Protein AF-0000000065787732 (afdb_homodimer)

pLDDT: mean 96.31, std 6.04, range [54.53, 98.94]

Nearest PDB structures (foldseek):
  4h3d-assembly2_C  TM=9.854E-01  e=8.940E-38  Clostridioides difficile 630
  4h3d-assembly2_D  TM=9.808E-01  e=1.668E-37  Clostridioides difficile 630
  4gfs-assembly1_B  TM=9.756E-01  e=6.581E-37  Salmonella enterica subsp. enterica serovar Typhimurium str. LT2
  4gug-assembly1_A  TM=9.784E-01  e=2.035E-35  Salmonella enterica subsp. enterica serovar Typhimurium str. LT2
  2yr1-assembly1_B  TM=9.569E-01  e=1.858E-29  Geobacillus kaustophilus HTA426

Structure (mmCIF, N/CA/C/O backbone):
data_AF-0000000065787732-model_v1
#
loop_
_entity.id
_entity.type
_entity.pdbx_description
1 polymer '3-dehydroquinate dehydratase'
#
loop_
_atom_site.group_PDB
_atom_site.id
_atom_site.type_symbol
_atom_site.label_atom_id
_atom_site.label_alt_id
_atom_site.label_comp_id
_atom_site.label_asym_id
_atom_site.label_entity_id
_atom_site.label_seq_id
_atom_site.pdbx_PDB_ins_code
_atom_site.Cartn_x
_atom_site.Cartn_y
_atom_site.Cartn_z
_atom_site.occupancy
_atom_site.B_iso_or_equiv
_atom_site.auth_seq_id
_atom_site.auth_comp_id
_atom_site.auth_asym_id
_atom_site.auth_atom_id
_atom_site.pdbx_PDB_model_num
ATOM 1 N N . MET A 1 1 ? -12.664 4.469 18.578 1 78 1 MET A N 1
ATOM 2 C CA . MET A 1 1 ? -11.992 5.695 18.141 1 78 1 MET A CA 1
ATOM 3 C C . MET A 1 1 ? -13.016 6.785 17.844 1 78 1 MET A C 1
ATOM 5 O O . MET A 1 1 ? -13.992 6.547 17.125 1 78 1 MET A O 1
ATOM 9 N N . ASN A 1 2 ? -12.859 7.977 18.484 1 90.38 2 ASN A N 1
ATOM 10 C CA . ASN A 1 2 ? -13.734 9.109 18.188 1 90.38 2 ASN A CA 1
ATOM 11 C C . ASN A 1 2 ? -13.422 9.734 16.844 1 90.38 2 ASN A C 1
ATOM 13 O O . ASN A 1 2 ? -12.258 9.766 16.422 1 90.38 2 ASN A O 1
ATOM 17 N N . LYS A 1 3 ? -14.484 10.148 16.203 1 96.88 3 LYS A N 1
ATOM 18 C CA . LYS A 1 3 ? -14.312 10.867 14.945 1 96.88 3 LYS A CA 1
ATOM 19 C C . LYS A 1 3 ? -14.047 12.352 15.18 1 96.88 3 LYS A C 1
ATOM 21 O O . LYS A 1 3 ? -14.422 12.891 16.219 1 96.88 3 LYS A O 1
ATOM 26 N N . VAL A 1 4 ? -13.305 12.938 14.328 1 98.56 4 VAL A N 1
ATOM 27 C CA . VAL A 1 4 ? -13.102 14.383 14.305 1 98.56 4 VAL A CA 1
ATOM 28 C C . VAL A 1 4 ? -13.742 14.977 13.055 1 98.56 4 VAL A C 1
ATOM 30 O O . VAL A 1 4 ? -13.422 14.57 11.93 1 98.56 4 VAL A O 1
ATOM 33 N N . VAL A 1 5 ? -14.672 15.875 13.242 1 98.38 5 VAL A N 1
ATOM 34 C CA . VAL A 1 5 ? -15.414 16.453 12.133 1 98.38 5 VAL A CA 1
ATOM 35 C C . VAL A 1 5 ? -14.992 17.922 11.938 1 98.38 5 VAL A C 1
ATOM 37 O O . VAL A 1 5 ? -14.992 18.703 12.883 1 98.38 5 VAL A O 1
ATOM 40 N N . VAL A 1 6 ? -14.539 18.234 10.805 1 98.44 6 VAL A N 1
ATOM 41 C CA . VAL A 1 6 ? -14.211 19.594 10.391 1 98.44 6 VAL A CA 1
ATOM 42 C C . VAL A 1 6 ? -14.992 19.953 9.125 1 98.44 6 VAL A C 1
ATOM 44 O O . VAL A 1 6 ? -14.688 19.438 8.047 1 98.44 6 VAL A O 1
ATOM 47 N N . LYS A 1 7 ? -15.969 20.797 9.297 1 97.25 7 LYS A N 1
ATOM 48 C CA . LYS A 1 7 ? -16.891 21.109 8.211 1 97.25 7 LYS A CA 1
ATOM 49 C C . LYS A 1 7 ? -17.516 19.828 7.648 1 97.25 7 LYS A C 1
ATOM 51 O O . LYS A 1 7 ? -18.172 19.078 8.375 1 97.25 7 LYS A O 1
ATOM 56 N N . ASN A 1 8 ? -17.297 19.531 6.391 1 97.19 8 ASN A N 1
ATOM 57 C CA . ASN A 1 8 ? -17.938 18.375 5.762 1 97.19 8 ASN A CA 1
ATOM 58 C C . ASN A 1 8 ? -17 17.172 5.719 1 97.19 8 ASN A C 1
ATOM 60 O O . ASN A 1 8 ? -17.25 16.203 5.016 1 97.19 8 ASN A O 1
ATOM 64 N N . VAL A 1 9 ? -15.93 17.25 6.426 1 98.44 9 VAL A N 1
ATOM 65 C CA . VAL A 1 9 ? -14.93 16.188 6.398 1 98.44 9 VAL A CA 1
ATOM 66 C C . VAL A 1 9 ? -14.898 15.477 7.75 1 98.44 9 VAL A C 1
ATOM 68 O O . VAL A 1 9 ? -14.82 16.125 8.797 1 98.44 9 VAL A O 1
ATOM 71 N N . THR A 1 10 ? -15.008 14.188 7.719 1 98.56 10 THR A N 1
ATOM 72 C CA . THR A 1 10 ? -14.945 13.375 8.93 1 98.56 10 THR A CA 1
ATOM 73 C C . THR A 1 10 ? -13.688 12.508 8.938 1 98.56 10 THR A C 1
ATOM 75 O O . THR A 1 10 ? -13.508 11.664 8.055 1 98.56 10 THR A O 1
ATOM 78 N N . PHE A 1 11 ? -12.797 12.758 9.891 1 98.5 11 PHE A N 1
ATOM 79 C CA . PHE A 1 11 ? -11.594 11.961 10.078 1 98.5 11 PHE A CA 1
ATOM 80 C C . PHE A 1 11 ? -11.883 10.758 10.969 1 98.5 11 PHE A C 1
ATOM 82 O O . PHE A 1 11 ? -12.609 10.867 11.961 1 98.5 11 PHE A O 1
ATOM 89 N N . GLY A 1 12 ? -11.266 9.641 10.641 1 96.44 12 GLY A N 1
ATOM 90 C CA . GLY A 1 12 ? -11.398 8.469 11.477 1 96.44 12 GLY A CA 1
ATOM 91 C C . GLY A 1 12 ? -12.414 7.469 10.953 1 96.44 12 GLY A C 1
ATOM 92 O O . GLY A 1 12 ? -12.812 6.547 11.664 1 96.44 12 GLY A O 1
ATOM 93 N N . GLU A 1 13 ? -12.906 7.734 9.75 1 94.25 13 GLU A N 1
ATOM 94 C CA . GLU A 1 13 ? -13.836 6.805 9.109 1 94.25 13 GLU A CA 1
ATOM 95 C C . GLU A 1 13 ? -13.547 6.672 7.621 1 94.25 13 GLU A C 1
ATOM 97 O O . GLU A 1 13 ? -13.234 7.66 6.953 1 94.25 13 GLU A O 1
ATOM 102 N N . GLY A 1 14 ? -13.617 5.359 7.129 1 94.5 14 GLY A N 1
ATOM 103 C CA . GLY A 1 14 ? -13.469 5.129 5.703 1 94.5 14 GLY A CA 1
ATOM 104 C C . GLY A 1 14 ? -12.055 5.379 5.207 1 94.5 14 GLY A C 1
ATOM 105 O O . GLY A 1 14 ? -11.086 5.191 5.945 1 94.5 14 GLY A O 1
ATOM 106 N N . ALA A 1 15 ? -11.938 5.762 3.961 1 97 15 ALA A N 1
ATOM 107 C CA . ALA A 1 15 ? -10.648 6.016 3.328 1 97 15 ALA A CA 1
ATOM 108 C C . ALA A 1 15 ? -9.969 7.238 3.938 1 97 15 ALA A C 1
ATOM 110 O O . ALA A 1 15 ? -10.641 8.188 4.355 1 97 15 ALA A O 1
ATOM 111 N N . PRO A 1 16 ? -8.672 7.25 4.008 1 98.12 16 PRO A N 1
ATOM 112 C CA . PRO A 1 16 ? -7.969 8.453 4.465 1 98.12 16 PRO A CA 1
ATOM 113 C C . PRO A 1 16 ? -8.344 9.695 3.656 1 98.12 16 PRO A C 1
ATOM 115 O O . PRO A 1 16 ? -8.555 9.609 2.445 1 98.12 16 PRO A O 1
ATOM 118 N N . LYS A 1 17 ? -8.43 10.789 4.309 1 98.75 17 LYS A N 1
ATOM 119 C CA . LYS A 1 17 ? -8.672 12.055 3.631 1 98.75 17 LYS A CA 1
ATOM 120 C C . LYS A 1 17 ? -7.414 12.562 2.934 1 98.75 17 LYS A C 1
ATOM 122 O O . LYS A 1 17 ? -6.301 12.195 3.316 1 98.75 17 LYS A O 1
ATOM 127 N N . ILE A 1 18 ? -7.555 13.32 1.909 1 98.38 18 ILE A N 1
ATOM 128 C CA . ILE A 1 18 ? -6.41 13.82 1.146 1 98.38 18 ILE A CA 1
ATOM 129 C C . ILE A 1 18 ? -6.211 15.305 1.423 1 98.38 18 ILE A C 1
ATOM 131 O O . ILE A 1 18 ? -7.121 16.109 1.209 1 98.38 18 ILE A O 1
ATOM 135 N N . CYS A 1 19 ? -5.098 15.648 1.909 1 98.31 19 CYS A N 1
ATOM 136 C CA . CYS A 1 19 ? -4.664 17.031 2.121 1 98.31 19 CYS A CA 1
ATOM 137 C C . CYS A 1 19 ? -3.699 17.469 1.028 1 98.31 19 CYS A C 1
ATOM 139 O O . CYS A 1 19 ? -2.801 16.719 0.646 1 98.31 19 CYS A O 1
ATOM 141 N N . VAL A 1 20 ? -3.848 18.641 0.492 1 97.44 20 VAL A N 1
ATOM 142 C CA . VAL A 1 20 ? -2.971 19.188 -0.542 1 97.44 20 VAL A CA 1
ATOM 143 C C . VAL A 1 20 ? -2.369 20.5 -0.071 1 97.44 20 VAL A C 1
ATOM 145 O O . VAL A 1 20 ? -3.096 21.438 0.289 1 97.44 20 VAL A O 1
ATOM 148 N N . PRO A 1 21 ? -1.115 20.656 -0.1 1 97 21 PRO A N 1
ATOM 149 C CA . PRO A 1 21 ? -0.47 21.891 0.363 1 97 21 PRO A CA 1
ATOM 150 C C . PRO A 1 21 ? -0.484 23 -0.691 1 97 21 PRO A C 1
ATOM 152 O O . PRO A 1 21 ? -0.381 22.719 -1.888 1 97 21 PRO A O 1
ATOM 155 N N . MET A 1 22 ? -0.676 24.188 -0.288 1 96.88 22 MET A N 1
ATOM 156 C CA . MET A 1 22 ? -0.396 25.406 -1.029 1 96.88 22 MET A CA 1
ATOM 157 C C . MET A 1 22 ? 0.899 26.062 -0.546 1 96.88 22 MET A C 1
ATOM 159 O O . MET A 1 22 ? 1.085 26.266 0.655 1 96.88 22 MET A O 1
ATOM 163 N N . VAL A 1 23 ? 1.713 26.438 -1.499 1 96.69 23 VAL A N 1
ATOM 164 C CA . VAL A 1 23 ? 3.023 26.938 -1.103 1 96.69 23 VAL A CA 1
ATOM 165 C C . VAL A 1 23 ? 3.324 28.234 -1.842 1 96.69 23 VAL A C 1
ATOM 167 O O . VAL A 1 23 ? 4.48 28.656 -1.935 1 96.69 23 VAL A O 1
ATOM 170 N N . GLY A 1 24 ? 2.307 28.875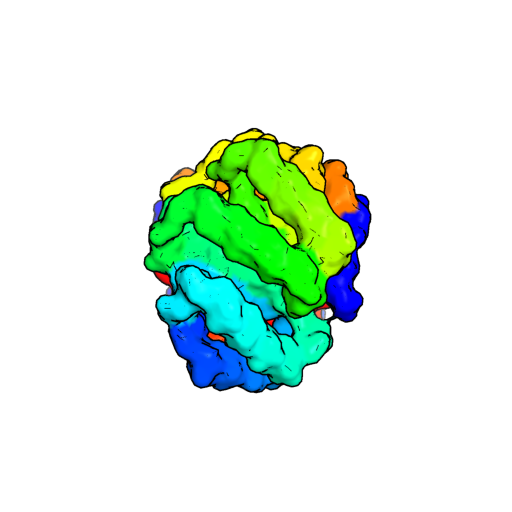 -2.357 1 96.88 24 GLY A N 1
ATOM 171 C CA . GLY A 1 24 ? 2.516 30.141 -3.045 1 96.88 24 GLY A CA 1
ATOM 172 C C . GLY A 1 24 ? 3.229 31.172 -2.191 1 96.88 24 GLY A C 1
ATOM 173 O O . GLY A 1 24 ? 2.936 31.312 -1.002 1 96.88 24 GLY A O 1
ATOM 174 N N . LYS A 1 25 ? 4.086 31.969 -2.795 1 98 25 LYS A N 1
ATOM 175 C CA . LYS A 1 25 ? 4.914 32.906 -2.047 1 98 25 LYS A CA 1
ATOM 176 C C . LYS A 1 25 ? 4.258 34.281 -1.983 1 98 25 LYS A C 1
ATOM 178 O O . LYS A 1 25 ? 4.645 35.125 -1.168 1 98 25 LYS A O 1
ATOM 183 N N . THR A 1 26 ? 3.312 34.531 -2.885 1 98.5 26 THR A N 1
ATOM 184 C CA . THR A 1 26 ? 2.59 35.781 -2.941 1 98.5 26 THR A CA 1
ATOM 185 C C . THR A 1 26 ? 1.084 35.562 -2.863 1 98.5 26 THR A C 1
ATOM 187 O O . THR A 1 26 ? 0.613 34.438 -3.055 1 98.5 26 THR A O 1
ATOM 190 N N . VAL A 1 27 ? 0.367 36.656 -2.582 1 98.5 27 VAL A N 1
ATOM 191 C CA . VAL A 1 27 ? -1.087 36.562 -2.531 1 98.5 27 VAL A CA 1
ATOM 192 C C . VAL A 1 27 ? -1.621 36.094 -3.885 1 98.5 27 VAL A C 1
ATOM 194 O O . VAL A 1 27 ? -2.521 35.25 -3.953 1 98.5 27 VAL A O 1
ATOM 197 N N . ALA A 1 28 ? -1.071 36.625 -4.934 1 98.44 28 ALA A N 1
ATOM 198 C CA . ALA A 1 28 ? -1.492 36.25 -6.281 1 98.44 28 ALA A CA 1
ATOM 199 C C . ALA A 1 28 ? -1.272 34.75 -6.535 1 98.44 28 ALA A C 1
ATOM 201 O O . ALA A 1 28 ? -2.146 34.062 -7.078 1 98.44 28 ALA A O 1
ATOM 202 N N . ALA A 1 29 ? -0.119 34.281 -6.176 1 98 29 ALA A N 1
ATOM 203 C CA . ALA A 1 29 ? 0.201 32.875 -6.355 1 98 29 ALA A CA 1
ATOM 204 C C . ALA A 1 29 ? -0.724 31.984 -5.52 1 98 29 ALA A C 1
ATOM 206 O O . ALA A 1 29 ? -1.172 30.922 -5.984 1 98 29 ALA A O 1
ATOM 207 N N . LEU A 1 30 ? -0.983 32.406 -4.332 1 98.38 30 LEU A N 1
ATOM 208 C CA . LEU A 1 30 ? -1.877 31.656 -3.445 1 98.38 30 LEU A CA 1
ATOM 209 C C . LEU A 1 30 ? -3.287 31.609 -4.02 1 98.38 30 LEU A C 1
ATOM 211 O O . LEU A 1 30 ? -3.939 30.562 -3.98 1 98.38 30 LEU A O 1
ATOM 215 N N . LYS A 1 31 ? -3.732 32.75 -4.512 1 98.5 31 LYS A N 1
ATOM 216 C CA . LYS A 1 31 ? -5.059 32.781 -5.117 1 98.5 31 LYS A CA 1
ATOM 217 C C . LYS A 1 31 ? -5.145 31.859 -6.316 1 98.5 31 LYS A C 1
ATOM 219 O O . LYS A 1 31 ? -6.141 31.141 -6.484 1 98.5 31 LYS A O 1
ATOM 224 N N . GLU A 1 32 ? -4.16 31.859 -7.109 1 97.62 32 GLU A N 1
ATOM 225 C CA . GLU A 1 32 ? -4.117 30.969 -8.266 1 97.62 32 GLU A CA 1
ATOM 226 C C . GLU A 1 32 ? -4.176 29.5 -7.836 1 97.62 32 GLU A C 1
ATOM 228 O O . GLU A 1 32 ? -4.922 28.703 -8.414 1 97.62 32 GLU A O 1
ATOM 233 N N . GLU A 1 33 ? -3.389 29.125 -6.848 1 97.12 33 GLU A N 1
ATOM 234 C CA . GLU A 1 33 ? -3.398 27.766 -6.332 1 97.12 33 GLU A CA 1
ATOM 235 C C . GLU A 1 33 ? -4.773 27.391 -5.785 1 97.12 33 GLU A C 1
ATOM 237 O O . GLU A 1 33 ? -5.289 26.312 -6.07 1 97.12 33 GLU A O 1
ATOM 242 N N . ALA A 1 34 ? -5.32 28.312 -5.008 1 98 34 ALA A N 1
ATOM 243 C CA . ALA A 1 34 ? -6.625 28.062 -4.41 1 98 34 ALA A CA 1
ATOM 244 C C . ALA A 1 34 ? -7.684 27.828 -5.484 1 98 34 ALA A C 1
ATOM 246 O O . ALA A 1 34 ? -8.516 26.922 -5.363 1 98 34 ALA A O 1
ATOM 247 N N . GLU A 1 35 ? -7.668 28.625 -6.488 1 97.94 35 GLU A N 1
ATOM 248 C CA . GLU A 1 35 ? -8.609 28.469 -7.59 1 97.94 35 GLU A CA 1
ATOM 249 C C . GLU A 1 35 ? -8.453 27.109 -8.273 1 97.94 35 GLU A C 1
ATOM 251 O O . GLU A 1 35 ? -9.445 26.438 -8.57 1 97.94 35 GLU A O 1
ATOM 256 N N . MET A 1 36 ? -7.246 26.766 -8.508 1 96.31 36 MET A N 1
ATOM 257 C CA . MET A 1 36 ? -6.969 25.469 -9.125 1 96.31 36 MET A CA 1
ATOM 258 C C . MET A 1 36 ? -7.465 24.328 -8.242 1 96.31 36 MET A C 1
ATOM 260 O O . MET A 1 36 ? -8.016 23.344 -8.742 1 96.31 36 MET A O 1
ATOM 264 N N . LEU A 1 37 ? -7.316 24.391 -6.953 1 96.81 37 LEU A N 1
ATOM 265 C CA . LEU A 1 37 ? -7.652 23.328 -6.008 1 96.81 37 LEU A CA 1
ATOM 266 C C . LEU A 1 37 ? -9.164 23.109 -5.945 1 96.81 37 LEU A C 1
ATOM 268 O O . LEU A 1 37 ? -9.633 22.047 -5.531 1 96.81 37 LEU A O 1
ATOM 272 N N . GLN A 1 38 ? -9.93 24.109 -6.348 1 95.88 38 GLN A N 1
ATOM 273 C CA . GLN A 1 38 ? -11.383 23.969 -6.395 1 95.88 38 GLN A CA 1
ATOM 274 C C . GLN A 1 38 ? -11.805 22.875 -7.379 1 95.88 38 GLN A C 1
ATOM 276 O O . GLN A 1 38 ? -12.898 22.312 -7.27 1 95.88 38 GLN A O 1
ATOM 281 N N . THR A 1 39 ? -10.938 22.641 -8.312 1 94.31 39 THR A N 1
ATOM 282 C CA . THR A 1 39 ? -11.281 21.703 -9.383 1 94.31 39 THR A CA 1
ATOM 283 C C . THR A 1 39 ? -10.727 20.312 -9.086 1 94.31 39 THR A C 1
ATOM 285 O O . THR A 1 39 ? -10.852 19.406 -9.914 1 94.31 39 THR A O 1
ATOM 288 N N . ILE A 1 40 ? -10.109 20.141 -8.023 1 94.62 40 ILE A N 1
ATOM 289 C CA . ILE A 1 40 ? -9.453 18.891 -7.652 1 94.62 40 ILE A CA 1
ATOM 290 C C . ILE A 1 40 ? -10.242 18.203 -6.543 1 94.62 40 ILE A C 1
ATOM 292 O O . ILE A 1 40 ? -10.75 18.859 -5.629 1 94.62 40 ILE A O 1
ATOM 296 N N . ASP A 1 41 ? -10.367 16.875 -6.562 1 96.31 41 ASP A N 1
ATOM 297 C CA . ASP A 1 41 ? -11.047 16.109 -5.527 1 96.31 41 ASP A CA 1
ATOM 298 C C . ASP A 1 41 ? -10.148 15.906 -4.309 1 96.31 41 ASP A C 1
ATOM 300 O O . ASP A 1 41 ? -9.516 14.859 -4.172 1 96.31 41 ASP A O 1
ATOM 304 N N . LEU A 1 42 ? -10.055 16.875 -3.461 1 97.38 42 LEU A N 1
ATOM 305 C CA . LEU A 1 42 ? -9.312 16.859 -2.205 1 97.38 42 LEU A CA 1
ATOM 306 C C . LEU A 1 42 ? -10.242 17.094 -1.021 1 97.38 42 LEU A C 1
ATOM 308 O O . LEU A 1 42 ? -11.406 17.453 -1.201 1 97.38 42 LEU A O 1
ATOM 312 N N . ASP A 1 43 ? -9.727 16.844 0.197 1 98.62 43 ASP A N 1
ATOM 313 C CA . ASP A 1 43 ? -10.562 16.984 1.39 1 98.62 43 ASP A CA 1
ATOM 314 C C . ASP A 1 43 ? -10.141 18.203 2.217 1 98.62 43 ASP A C 1
ATOM 316 O O . ASP A 1 43 ? -10.977 18.859 2.826 1 98.62 43 ASP A O 1
ATOM 320 N N . VAL A 1 44 ? -8.836 18.469 2.295 1 98.75 44 VAL A N 1
ATOM 321 C CA . VAL A 1 44 ? -8.258 19.531 3.121 1 98.75 44 VAL A CA 1
ATOM 322 C C . VAL A 1 44 ? -7.18 20.266 2.336 1 98.75 44 VAL A C 1
ATOM 324 O O . VAL A 1 44 ? -6.438 19.656 1.562 1 98.75 44 VAL A O 1
ATOM 327 N N . VAL A 1 45 ? -7.121 21.531 2.486 1 98.31 45 VAL A N 1
ATOM 328 C CA . VAL A 1 45 ? -6 22.312 1.961 1 98.31 45 VAL A CA 1
ATOM 329 C C . VAL A 1 45 ? -5.082 22.734 3.104 1 98.31 45 VAL A C 1
ATOM 331 O O . VAL A 1 45 ? -5.547 23.172 4.152 1 98.31 45 VAL A O 1
ATOM 334 N N . GLU A 1 46 ? -3.879 22.516 2.951 1 98.44 46 GLU A N 1
ATOM 335 C CA . GLU A 1 46 ? -2.879 23.016 3.891 1 98.44 46 GLU A CA 1
ATOM 336 C C . GLU A 1 46 ? -2.189 24.266 3.355 1 98.44 46 GLU A C 1
ATOM 338 O O . GLU A 1 46 ? -1.596 24.25 2.275 1 98.44 46 GLU A O 1
ATOM 343 N N . TRP A 1 47 ? -2.287 25.344 4.02 1 98.56 47 TRP A N 1
ATOM 344 C CA . TRP A 1 47 ? -1.496 26.516 3.666 1 98.56 47 TRP A CA 1
ATOM 345 C C . TRP A 1 47 ? -0.159 26.516 4.398 1 98.56 47 TRP A C 1
ATOM 347 O O . TRP A 1 47 ? -0.097 26.812 5.594 1 98.56 47 TRP A O 1
ATOM 357 N N . ARG A 1 48 ? 0.823 26.172 3.709 1 97.88 48 ARG A N 1
ATOM 358 C CA . ARG A 1 48 ? 2.191 26.297 4.199 1 97.88 48 ARG A CA 1
ATOM 359 C C . ARG A 1 48 ? 2.656 27.75 4.172 1 97.88 48 ARG A C 1
ATOM 361 O O . ARG A 1 48 ? 3.396 28.156 3.273 1 97.88 48 ARG A O 1
ATOM 368 N N . VAL A 1 49 ? 2.35 28.406 5.227 1 98.62 49 VAL A N 1
ATOM 369 C CA . VAL A 1 49 ? 2.541 29.859 5.277 1 98.62 49 VAL A CA 1
ATOM 370 C C . VAL A 1 49 ? 4.027 30.188 5.422 1 98.62 49 VAL A C 1
ATOM 372 O O . VAL A 1 49 ? 4.449 31.312 5.184 1 98.62 49 VAL A O 1
ATOM 375 N N . ASP A 1 50 ? 4.816 29.172 5.797 1 98.19 50 ASP A N 1
ATOM 376 C CA . ASP A 1 50 ? 6.254 29.391 5.914 1 98.19 50 ASP A CA 1
ATOM 377 C C . ASP A 1 50 ? 6.875 29.719 4.555 1 98.19 50 ASP A C 1
ATOM 379 O O . ASP A 1 50 ? 8 30.203 4.484 1 98.19 50 ASP A O 1
ATOM 383 N N . PHE A 1 51 ? 6.145 29.5 3.467 1 97.31 51 PHE A N 1
ATOM 384 C CA . PHE A 1 51 ? 6.609 29.859 2.131 1 97.31 51 PHE A CA 1
ATOM 385 C C . PHE A 1 51 ? 6.227 31.297 1.794 1 97.31 51 PHE A C 1
ATOM 387 O O . PHE A 1 51 ? 6.785 31.891 0.868 1 97.31 51 PHE A O 1
ATOM 394 N N . PHE A 1 52 ? 5.223 31.891 2.449 1 98.56 52 PHE A N 1
ATOM 395 C CA . PHE A 1 52 ? 4.66 33.219 2.135 1 98.56 52 PHE A CA 1
ATOM 396 C C . PHE A 1 52 ? 5.664 34.312 2.43 1 98.56 52 PHE A C 1
ATOM 398 O O . PHE A 1 52 ? 6.133 34.438 3.562 1 98.56 52 PHE A O 1
ATOM 405 N N . GLU A 1 53 ? 5.961 35.125 1.502 1 98.38 53 GLU A N 1
ATOM 406 C CA . GLU A 1 53 ? 7.062 36.062 1.601 1 98.38 53 GLU A CA 1
ATOM 407 C C . GLU A 1 53 ? 6.785 37.125 2.666 1 98.38 53 GLU A C 1
ATOM 409 O O . GLU A 1 53 ? 7.715 37.656 3.27 1 98.38 53 GLU A O 1
ATOM 414 N N . ASP A 1 54 ? 5.531 37.375 2.951 1 98.44 54 ASP A N 1
ATOM 415 C CA . ASP A 1 54 ? 5.172 38.406 3.9 1 98.44 54 ASP A CA 1
ATOM 416 C C . ASP A 1 54 ? 4.723 37.812 5.234 1 98.44 54 ASP A C 1
ATOM 418 O O . ASP A 1 54 ? 3.936 38.438 5.957 1 98.44 54 ASP A O 1
ATOM 422 N N . VAL A 1 55 ? 5.195 36.656 5.57 1 98.56 55 VAL A N 1
ATOM 423 C CA . VAL A 1 55 ? 4.699 35.906 6.715 1 98.56 55 VAL A CA 1
ATOM 424 C C . VAL A 1 55 ? 4.969 36.688 8 1 98.56 55 VAL A C 1
ATOM 426 O O . VAL A 1 55 ? 4.234 36.531 8.984 1 98.56 55 VAL A O 1
ATOM 429 N N . LYS A 1 56 ? 5.945 37.562 8.047 1 98 56 LYS A N 1
ATOM 430 C CA . LYS A 1 56 ? 6.312 38.25 9.281 1 98 56 LYS A CA 1
ATOM 431 C C . LYS A 1 56 ? 5.391 39.438 9.547 1 98 56 LYS A C 1
ATOM 433 O O . LYS A 1 56 ? 5.434 40.031 10.617 1 98 56 LYS A O 1
ATOM 438 N N . ASP A 1 57 ? 4.57 39.75 8.555 1 98.38 57 ASP A N 1
ATOM 439 C CA . ASP A 1 57 ? 3.529 40.781 8.703 1 98.38 57 ASP A CA 1
ATOM 440 C C . ASP A 1 57 ? 2.158 40.125 8.906 1 98.38 57 ASP A C 1
ATOM 442 O O . ASP A 1 57 ? 1.484 39.781 7.938 1 98.38 57 ASP A O 1
ATOM 446 N N . LEU A 1 58 ? 1.706 40.062 10.164 1 98.38 58 LEU A N 1
ATOM 447 C CA . LEU A 1 58 ? 0.502 39.312 10.531 1 98.38 58 LEU A CA 1
ATOM 448 C C . LEU A 1 58 ? -0.717 39.875 9.797 1 98.38 58 LEU A C 1
ATOM 450 O O . LEU A 1 58 ? -1.623 39.125 9.438 1 98.38 58 LEU A O 1
ATOM 454 N N . ALA A 1 59 ? -0.747 41.188 9.617 1 98.25 59 ALA A N 1
ATOM 455 C CA . ALA A 1 59 ? -1.87 41.781 8.906 1 98.25 59 ALA A CA 1
ATOM 456 C C . ALA A 1 59 ? -1.936 41.281 7.465 1 98.25 59 ALA A C 1
ATOM 458 O O . ALA A 1 59 ? -3.021 41.031 6.938 1 98.25 59 ALA A O 1
ATOM 459 N N . LYS A 1 60 ? -0.807 41.125 6.859 1 98.62 60 LYS A N 1
ATOM 460 C CA . LYS A 1 60 ? -0.75 40.625 5.488 1 98.62 60 LYS A CA 1
ATOM 461 C C . LYS A 1 60 ? -1.105 39.125 5.43 1 98.62 60 LYS A C 1
ATOM 463 O O . LYS A 1 60 ? -1.711 38.656 4.457 1 98.62 60 LYS A O 1
ATOM 468 N N . VAL A 1 61 ? -0.694 38.438 6.434 1 98.88 61 VAL A N 1
ATOM 469 C CA . VAL A 1 61 ? -1.055 37 6.512 1 98.88 61 VAL A CA 1
ATOM 470 C C . VAL A 1 61 ? -2.572 36.875 6.613 1 98.88 61 VAL A C 1
ATOM 472 O O . VAL A 1 61 ? -3.178 36.094 5.887 1 98.88 61 VAL A O 1
ATOM 475 N N . GLU A 1 62 ? -3.182 37.688 7.465 1 98.69 62 GLU A N 1
ATOM 476 C CA . GLU A 1 62 ? -4.629 37.625 7.637 1 98.69 62 GLU A CA 1
ATOM 477 C C . GLU A 1 62 ? -5.352 38.031 6.348 1 98.69 62 GLU A C 1
ATOM 479 O O . GLU A 1 62 ? -6.367 37.438 5.992 1 98.69 62 GLU A O 1
ATOM 484 N N . ALA A 1 63 ? -4.816 39.031 5.688 1 98.5 63 ALA A N 1
ATOM 485 C CA . ALA A 1 63 ? -5.406 39.469 4.426 1 98.5 63 ALA A CA 1
ATOM 486 C C . ALA A 1 63 ? -5.324 38.375 3.371 1 98.5 63 ALA A C 1
ATOM 488 O O . ALA A 1 63 ? -6.273 38.156 2.613 1 98.5 63 ALA A O 1
ATOM 489 N N . ALA A 1 64 ? -4.184 37.719 3.297 1 98.75 64 ALA A N 1
ATOM 490 C CA . ALA A 1 64 ? -4.023 36.625 2.369 1 98.75 64 ALA A CA 1
ATOM 491 C C . ALA A 1 64 ? -5.004 35.5 2.688 1 98.75 64 ALA A C 1
ATOM 493 O O . ALA A 1 64 ? -5.613 34.906 1.784 1 98.75 64 ALA A O 1
ATOM 494 N N . LEU A 1 65 ? -5.172 35.219 3.982 1 98.75 65 LEU A N 1
ATOM 495 C CA . LEU A 1 65 ? -6.121 34.188 4.41 1 98.75 65 LEU A CA 1
ATOM 496 C C . LEU A 1 65 ? -7.535 34.531 3.951 1 98.75 65 LEU A C 1
ATOM 498 O O . LEU A 1 65 ? -8.281 33.656 3.514 1 98.75 65 LEU A O 1
ATOM 502 N N . ASP A 1 66 ? -7.867 35.812 4.051 1 98.5 66 ASP A N 1
ATOM 503 C CA . ASP A 1 66 ? -9.188 36.281 3.611 1 98.5 66 ASP A CA 1
ATOM 504 C C . ASP A 1 66 ? -9.406 35.969 2.133 1 98.5 66 ASP A C 1
ATOM 506 O O . ASP A 1 66 ? -10.484 35.531 1.737 1 98.5 66 ASP A O 1
ATOM 510 N N . GLU A 1 67 ? -8.406 36.156 1.357 1 98.5 67 GLU A N 1
ATOM 511 C CA . GLU A 1 67 ? -8.492 35.875 -0.072 1 98.5 67 GLU A CA 1
ATOM 512 C C . GLU A 1 67 ? -8.641 34.375 -0.328 1 98.5 67 GLU A C 1
ATOM 514 O O . GLU A 1 67 ? -9.477 33.969 -1.138 1 98.5 67 GLU A O 1
ATOM 519 N N . ILE A 1 68 ? -7.867 33.594 0.34 1 98.56 68 ILE A N 1
ATOM 520 C CA . ILE A 1 68 ? -7.918 32.125 0.195 1 98.56 68 ILE A CA 1
ATOM 521 C C . ILE A 1 68 ? -9.297 31.625 0.597 1 98.56 68 ILE A C 1
ATOM 523 O O . ILE A 1 68 ? -9.906 30.812 -0.12 1 98.56 68 ILE A O 1
ATOM 527 N N . ARG A 1 69 ? -9.789 32.125 1.741 1 98.25 69 ARG A N 1
ATOM 528 C CA . ARG A 1 69 ? -11.078 31.688 2.27 1 98.25 69 ARG A CA 1
ATOM 529 C C . ARG A 1 69 ? -12.211 32.031 1.31 1 98.25 69 ARG A C 1
ATOM 531 O O . ARG A 1 69 ? -13.148 31.266 1.13 1 98.25 69 ARG A O 1
ATOM 538 N N . THR A 1 70 ? -12.102 33.219 0.737 1 98.12 70 THR A N 1
ATOM 539 C CA . THR A 1 70 ? -13.109 33.625 -0.238 1 98.12 70 THR A CA 1
ATOM 540 C C . THR A 1 70 ? -13.18 32.625 -1.393 1 98.12 70 THR A C 1
ATOM 542 O O . THR A 1 70 ? -14.266 32.312 -1.874 1 98.12 70 THR A O 1
ATOM 545 N N . ILE A 1 71 ? -12.07 32.094 -1.801 1 98.38 71 ILE A N 1
ATOM 546 C CA . ILE A 1 71 ? -11.984 31.188 -2.934 1 98.38 71 ILE A CA 1
ATOM 547 C C . ILE A 1 71 ? -12.391 29.781 -2.496 1 98.38 71 ILE A C 1
ATOM 549 O O . ILE A 1 71 ? -13.016 29.047 -3.262 1 98.38 71 ILE A O 1
ATOM 553 N N . LEU A 1 72 ? -12.062 29.438 -1.229 1 97.94 72 LEU A N 1
ATOM 554 C CA . LEU A 1 72 ? -12.336 28.109 -0.68 1 97.94 72 LEU A CA 1
ATOM 555 C C . LEU A 1 72 ? -13.281 28.203 0.512 1 97.94 72 LEU A C 1
ATOM 557 O O . LEU A 1 72 ? -12.914 27.859 1.635 1 97.94 72 LEU A O 1
ATOM 561 N N . PRO A 1 73 ? -14.484 28.547 0.346 1 96.81 73 PRO A N 1
ATOM 562 C CA . PRO A 1 73 ? -15.391 28.828 1.461 1 96.81 73 PRO A CA 1
ATOM 563 C C . PRO A 1 73 ? -15.734 27.594 2.285 1 96.81 73 PRO A C 1
ATOM 565 O O . PRO A 1 73 ? -15.914 27.688 3.502 1 96.81 73 PRO A O 1
ATOM 568 N N . GLU A 1 74 ? -15.75 26.453 1.663 1 96.81 74 GLU A N 1
ATOM 569 C CA . GLU A 1 74 ? -16.25 25.281 2.379 1 96.81 74 GLU A CA 1
ATOM 570 C C . GLU A 1 74 ? -15.125 24.281 2.629 1 96.81 74 GLU A C 1
ATOM 572 O O . GLU A 1 74 ? -15.281 23.359 3.436 1 96.81 74 GLU A O 1
ATOM 577 N N . THR A 1 75 ? -14 24.375 1.939 1 98.25 75 THR A N 1
ATOM 578 C CA . THR A 1 75 ? -12.891 23.438 2.094 1 98.25 75 THR A CA 1
ATOM 579 C C . THR A 1 75 ? -12.148 23.688 3.404 1 98.25 75 THR A C 1
ATOM 581 O O . THR A 1 75 ? -11.734 24.812 3.684 1 98.25 75 THR A O 1
ATOM 584 N N . PRO A 1 76 ? -11.992 22.688 4.238 1 98.81 76 PRO A N 1
ATOM 585 C CA . PRO A 1 76 ? -11.188 22.891 5.441 1 98.81 76 PRO A CA 1
ATOM 586 C C . PRO A 1 76 ? -9.781 23.391 5.137 1 98.81 76 PRO A C 1
ATOM 588 O O . PRO A 1 76 ? -9.141 22.906 4.199 1 98.81 76 PRO A O 1
ATOM 591 N N . ILE A 1 77 ? -9.344 24.359 5.859 1 98.81 77 ILE A N 1
ATOM 592 C CA . ILE A 1 77 ? -8 24.906 5.719 1 98.81 77 ILE A CA 1
ATOM 593 C C . ILE A 1 77 ? -7.168 24.562 6.949 1 98.81 77 ILE A C 1
ATOM 595 O O . ILE A 1 77 ? -7.531 24.922 8.07 1 98.81 77 ILE A O 1
ATOM 599 N N . LEU A 1 78 ? -6.117 23.812 6.777 1 98.94 78 LEU A N 1
ATOM 600 C CA . LEU A 1 78 ? -5.059 23.594 7.758 1 98.94 78 LEU A CA 1
ATOM 601 C C . LEU A 1 78 ? -3.975 24.656 7.637 1 98.94 78 LEU A C 1
ATOM 603 O O . LEU A 1 78 ? -3.289 24.75 6.617 1 98.94 78 LEU A O 1
ATOM 607 N N . PHE A 1 79 ? -3.906 25.5 8.617 1 98.88 79 PHE A N 1
ATOM 608 C CA . PHE A 1 79 ? -2.871 26.516 8.664 1 98.88 79 PHE A CA 1
ATOM 609 C C . PHE A 1 79 ? -1.584 25.969 9.258 1 98.88 79 PHE A C 1
ATOM 611 O O . PHE A 1 79 ? -1.576 25.484 10.398 1 98.88 79 PHE A O 1
ATOM 618 N N . THR A 1 80 ? -0.495 25.984 8.5 1 98.75 80 THR A N 1
ATOM 619 C CA . THR A 1 80 ? 0.747 25.359 8.938 1 98.75 80 THR A CA 1
ATOM 620 C C . THR A 1 80 ? 1.927 26.312 8.758 1 98.75 80 THR A C 1
ATOM 622 O O . THR A 1 80 ? 2.225 26.734 7.633 1 98.75 80 THR A O 1
ATOM 625 N N . PHE A 1 81 ? 2.551 26.719 9.773 1 98.62 81 PHE A N 1
ATOM 626 C CA . PHE A 1 81 ? 3.926 27.203 9.703 1 98.62 81 PHE A CA 1
ATOM 627 C C . PHE A 1 81 ? 4.906 26.094 10.086 1 98.62 81 PHE A C 1
ATOM 629 O O . PHE A 1 81 ? 5.059 25.781 11.266 1 98.62 81 PHE A O 1
ATOM 636 N N . ARG A 1 82 ? 5.508 25.5 9.133 1 97.06 82 ARG A N 1
ATOM 637 C CA . ARG A 1 82 ? 6.512 24.484 9.391 1 97.06 82 ARG A CA 1
ATOM 638 C C . ARG A 1 82 ? 7.871 25.109 9.688 1 97.06 82 ARG A C 1
ATOM 640 O O . ARG A 1 82 ? 8.406 25.859 8.867 1 97.06 82 ARG A O 1
ATOM 647 N N . SER A 1 83 ? 8.406 24.828 10.836 1 96.5 83 SER A N 1
ATOM 648 C CA . SER A 1 83 ? 9.688 25.422 11.234 1 96.5 83 SER A CA 1
ATOM 649 C C . SER A 1 83 ? 10.836 24.844 10.406 1 96.5 83 SER A C 1
ATOM 651 O O . SER A 1 83 ? 10.727 23.75 9.859 1 96.5 83 SER A O 1
ATOM 653 N N . ALA A 1 84 ? 11.922 25.547 10.32 1 95.25 84 ALA A N 1
ATOM 654 C CA . ALA A 1 84 ? 13.109 25.094 9.602 1 95.25 84 ALA A CA 1
ATOM 655 C C . ALA A 1 84 ? 13.641 23.781 10.18 1 95.25 84 ALA A C 1
ATOM 657 O O . ALA A 1 84 ? 14.102 22.922 9.445 1 95.25 84 ALA A O 1
ATOM 658 N N . LYS A 1 85 ? 13.57 23.578 11.438 1 92.44 85 LYS A N 1
ATOM 659 C CA . LYS A 1 85 ? 14.047 22.375 12.102 1 92.44 85 LYS A CA 1
ATOM 660 C C . LYS A 1 85 ? 13.273 21.141 11.641 1 92.44 85 LYS A C 1
ATOM 662 O O . LYS A 1 85 ? 13.797 20.031 11.672 1 92.44 85 LYS A O 1
ATOM 667 N N . GLU A 1 86 ? 12.062 21.359 11.242 1 93.94 86 GLU A N 1
ATOM 668 C CA . GLU A 1 86 ? 11.227 20.234 10.805 1 93.94 86 GLU A CA 1
ATOM 669 C C . GLU A 1 86 ? 10.984 20.281 9.297 1 93.94 86 GLU A C 1
ATOM 671 O O . GLU A 1 86 ? 9.938 19.844 8.82 1 93.94 86 GLU A O 1
ATOM 676 N N . GLY A 1 87 ? 11.891 20.953 8.641 1 91.81 87 GLY A N 1
ATOM 677 C CA . GLY A 1 87 ? 11.883 20.875 7.184 1 91.81 87 GLY A CA 1
ATOM 678 C C . GLY A 1 87 ? 11.164 22.047 6.535 1 91.81 87 GLY A C 1
ATOM 679 O O . GLY A 1 87 ? 10.836 22 5.348 1 91.81 87 GLY A O 1
ATOM 680 N N . GLY A 1 88 ? 10.867 23.109 7.262 1 94.81 88 GLY A N 1
ATOM 681 C CA . 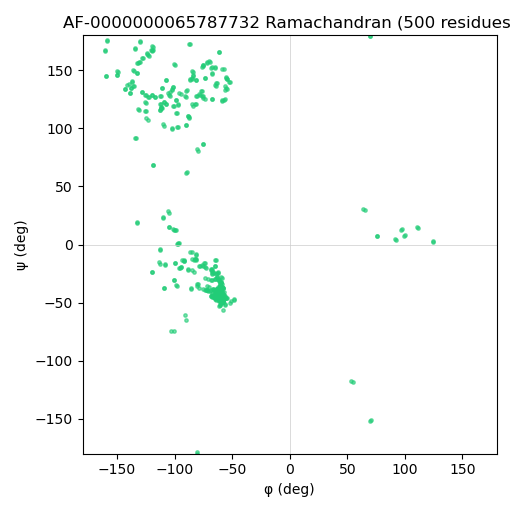GLY A 1 88 ? 10.219 24.297 6.711 1 94.81 88 GLY A CA 1
ATOM 682 C C . GLY A 1 88 ? 11.188 25.219 6.004 1 94.81 88 GLY A C 1
ATOM 683 O O . GLY A 1 88 ? 12.383 24.938 5.914 1 94.81 88 GLY A O 1
ATOM 684 N N . GLU A 1 89 ? 10.641 26.312 5.516 1 92.94 89 GLU A N 1
ATOM 685 C CA . GLU A 1 89 ? 11.359 27.188 4.602 1 92.94 89 GLU A CA 1
ATOM 686 C C . GLU A 1 89 ? 12.008 28.344 5.355 1 92.94 89 GLU A C 1
ATOM 688 O O . GLU A 1 89 ? 12.922 29 4.84 1 92.94 89 GLU A O 1
ATOM 693 N N . LEU A 1 90 ? 11.516 28.609 6.535 1 94.88 90 LEU A N 1
ATOM 694 C CA . LEU A 1 90 ? 11.914 29.844 7.203 1 94.88 90 LEU A CA 1
ATOM 695 C C . LEU A 1 90 ? 12.188 29.594 8.68 1 94.88 90 LEU A C 1
ATOM 697 O O . LEU A 1 90 ? 11.422 28.906 9.352 1 94.88 90 LEU A O 1
ATOM 701 N N . ALA A 1 91 ? 13.266 30.125 9.195 1 96.06 91 ALA A N 1
ATOM 702 C CA . ALA A 1 91 ? 13.555 30.109 10.633 1 96.06 91 ALA A CA 1
ATOM 703 C C . ALA A 1 91 ? 12.992 31.359 11.312 1 96.06 91 ALA A C 1
ATOM 705 O O . ALA A 1 91 ? 13.172 32.469 10.82 1 96.06 91 ALA A O 1
ATOM 706 N N . VAL A 1 92 ? 12.273 31.172 12.297 1 96.12 92 VAL A N 1
ATOM 707 C CA . VAL A 1 92 ? 11.758 32.281 13.102 1 96.12 92 VAL A CA 1
ATOM 708 C C . VAL A 1 92 ? 11.938 31.969 14.586 1 96.12 92 VAL A C 1
ATOM 710 O O . VAL A 1 92 ? 12.281 30.844 14.953 1 96.12 92 VAL A O 1
ATOM 713 N N . SER A 1 93 ? 11.75 32.906 15.406 1 96.94 93 SER A N 1
ATOM 714 C CA . SER A 1 93 ? 11.789 32.688 16.844 1 96.94 93 SER A CA 1
ATOM 715 C C . SER A 1 93 ? 10.562 31.922 17.328 1 96.94 93 SER A C 1
ATOM 717 O O . SER A 1 93 ? 9.516 31.938 16.672 1 96.94 93 SER A O 1
ATOM 719 N N . ASP A 1 94 ? 10.664 31.234 18.469 1 97.06 94 ASP A N 1
ATOM 720 C CA . ASP A 1 94 ? 9.523 30.562 19.078 1 97.06 94 ASP A CA 1
ATOM 721 C C . ASP A 1 94 ? 8.391 31.547 19.359 1 97.06 94 ASP A C 1
ATOM 723 O O . ASP A 1 94 ? 7.215 31.219 19.188 1 97.06 94 ASP A O 1
ATOM 727 N N . GLU A 1 95 ? 8.789 32.719 19.828 1 97.5 95 GLU A N 1
ATOM 728 C CA . GLU A 1 95 ? 7.801 33.75 20.125 1 97.5 95 GLU A CA 1
ATOM 729 C C . GLU A 1 95 ? 6.957 34.094 18.906 1 97.5 95 GLU A C 1
ATOM 731 O O . GLU A 1 95 ? 5.73 34.156 18.984 1 97.5 95 GLU A O 1
ATOM 736 N N . PHE A 1 96 ? 7.613 34.281 17.812 1 98 96 PHE A N 1
ATOM 737 C CA . PHE A 1 96 ? 6.895 34.594 16.578 1 98 96 PHE A CA 1
ATOM 738 C C . PHE A 1 96 ? 6.023 33.438 16.141 1 98 96 PHE A C 1
ATOM 740 O O . PHE A 1 96 ? 4.883 33.625 15.719 1 98 96 PHE A O 1
ATOM 747 N N . TYR A 1 97 ? 6.574 32.25 16.219 1 98.44 97 TYR A N 1
ATOM 748 C CA . TYR A 1 97 ? 5.84 31.031 15.867 1 98.44 97 TYR A CA 1
ATOM 749 C C . TYR A 1 97 ? 4.5 30.969 16.594 1 98.44 97 TYR A C 1
ATOM 751 O O . TYR A 1 97 ? 3.455 30.781 15.977 1 98.44 97 TYR A O 1
ATOM 759 N N . PHE A 1 98 ? 4.523 31.188 17.844 1 98.62 98 PHE A N 1
ATOM 760 C CA . PHE A 1 98 ? 3.311 31.078 18.656 1 98.62 98 PHE A CA 1
ATOM 761 C C . PHE A 1 98 ? 2.41 32.281 18.438 1 98.62 98 PHE A C 1
ATOM 763 O O . PHE A 1 98 ? 1.185 32.156 18.422 1 98.62 98 PHE A O 1
ATOM 770 N N . GLU A 1 99 ? 2.99 33.5 18.297 1 98.62 99 GLU A N 1
ATOM 771 C CA . GLU A 1 99 ? 2.186 34.688 18.016 1 98.62 99 GLU A CA 1
ATOM 772 C C . GLU A 1 99 ? 1.401 34.5 16.719 1 98.62 99 GLU A C 1
ATOM 774 O O . GLU A 1 99 ? 0.201 34.781 16.672 1 98.62 99 GLU A O 1
ATOM 779 N N . LEU A 1 100 ? 2.07 34.031 15.703 1 98.75 100 LEU A N 1
ATOM 780 C CA . LEU A 1 100 ? 1.471 33.844 14.391 1 98.75 100 LEU A CA 1
ATOM 781 C C . LEU A 1 100 ? 0.312 32.844 14.477 1 98.75 100 LEU A C 1
ATOM 783 O O . LEU A 1 100 ? -0.809 33.156 14.07 1 98.75 100 LEU A O 1
ATOM 787 N N . ASN A 1 101 ? 0.563 31.656 15.039 1 98.81 101 ASN A N 1
ATOM 788 C CA . ASN A 1 101 ? -0.433 30.594 15.094 1 98.81 101 ASN A CA 1
ATOM 789 C C . ASN A 1 101 ? -1.609 30.969 15.992 1 98.81 101 ASN A C 1
ATOM 791 O O . ASN A 1 101 ? -2.76 30.672 15.672 1 98.81 101 ASN A O 1
ATOM 795 N N . GLU A 1 102 ? -1.289 31.641 17.094 1 98.62 102 GLU A N 1
ATOM 796 C CA . GLU A 1 102 ? -2.357 32.062 17.984 1 98.62 102 GLU A CA 1
ATOM 797 C C . GLU A 1 102 ? -3.234 33.125 17.328 1 98.62 102 GLU A C 1
ATOM 799 O O . GLU A 1 102 ? -4.461 33.094 17.469 1 98.62 102 GLU A O 1
ATOM 804 N N . THR A 1 103 ? -2.6 34.062 16.672 1 98.62 103 THR A N 1
ATOM 805 C CA . THR A 1 103 ? -3.342 35.125 15.977 1 98.62 103 THR A CA 1
ATOM 806 C C . THR A 1 103 ? -4.297 34.531 14.945 1 98.62 103 THR A C 1
ATOM 808 O O . THR A 1 103 ? -5.488 34.844 14.938 1 98.62 103 THR A O 1
ATOM 811 N N . LEU A 1 104 ? -3.799 33.625 14.133 1 98.69 104 LEU A N 1
ATOM 812 C CA . LEU A 1 104 ? -4.617 33.062 13.062 1 98.69 104 LEU A CA 1
ATOM 813 C C . LEU A 1 104 ? -5.68 32.125 13.617 1 98.69 104 LEU A C 1
ATOM 815 O O . LEU A 1 104 ? -6.816 32.125 13.141 1 98.69 104 LEU A O 1
ATOM 819 N N . ALA A 1 105 ? -5.355 31.328 14.633 1 98.44 105 ALA A N 1
ATOM 820 C CA . ALA A 1 105 ? -6.359 30.5 15.297 1 98.44 105 ALA A CA 1
ATOM 821 C C . ALA A 1 105 ? -7.457 31.375 15.914 1 98.44 105 ALA A C 1
ATOM 823 O O . ALA A 1 105 ? -8.625 30.984 15.922 1 98.44 105 ALA A O 1
ATOM 824 N N . GLY A 1 106 ? -7.051 32.5 16.328 1 97.44 106 GLY A N 1
ATOM 825 C CA . GLY A 1 106 ? -7.969 33.406 16.984 1 97.44 106 GLY A CA 1
ATOM 826 C C . GLY A 1 106 ? -8.953 34.062 16.031 1 97.44 106 GLY A C 1
ATOM 827 O O . GLY A 1 106 ? -10 34.562 16.453 1 97.44 106 GLY A O 1
ATOM 828 N N . THR A 1 107 ? -8.625 34.062 14.734 1 95 107 THR A N 1
ATOM 829 C CA . THR A 1 107 ? -9.5 34.688 13.742 1 95 107 THR A CA 1
ATOM 830 C C . THR A 1 107 ? -10.742 33.812 13.516 1 95 107 THR A C 1
ATOM 832 O O . THR A 1 107 ? -11.766 34.312 13.031 1 95 107 THR A O 1
ATOM 835 N N . GLY A 1 108 ? -10.586 32.5 13.703 1 92.25 108 GLY A N 1
ATOM 836 C CA . GLY A 1 108 ? -11.648 31.578 13.398 1 92.25 108 GLY A CA 1
ATOM 837 C C . GLY A 1 108 ? -11.812 31.328 11.906 1 92.25 108 GLY A C 1
ATOM 838 O O . GLY A 1 108 ? -12.766 30.672 11.484 1 92.25 108 GLY A O 1
ATOM 839 N N . LYS A 1 109 ? -10.938 31.812 11.133 1 96 109 LYS A N 1
ATOM 840 C CA . LYS A 1 109 ? -11.055 31.703 9.688 1 96 109 LYS A CA 1
ATOM 841 C C . LYS A 1 109 ? -10.312 30.469 9.172 1 96 109 LYS A C 1
ATOM 843 O O . LYS A 1 109 ? -10.43 30.109 8 1 96 109 LYS A O 1
ATOM 848 N N . ILE A 1 110 ? -9.492 29.844 9.961 1 98.5 110 ILE A N 1
ATOM 849 C CA . ILE A 1 110 ? -8.906 28.547 9.656 1 98.5 110 ILE A CA 1
ATOM 850 C C . ILE A 1 110 ? -9.664 27.453 10.398 1 98.5 110 ILE A C 1
ATOM 852 O O . ILE A 1 110 ? -10.32 27.719 11.406 1 98.5 110 ILE A O 1
ATOM 856 N N . ASP A 1 111 ? -9.609 26.281 9.875 1 98.88 111 ASP A N 1
ATOM 857 C CA . ASP A 1 111 ? -10.383 25.188 10.461 1 98.88 111 ASP A CA 1
ATOM 858 C C . ASP A 1 111 ? -9.492 24.297 11.336 1 98.88 111 ASP A C 1
ATOM 860 O O . ASP A 1 111 ? -9.969 23.688 12.297 1 98.88 111 ASP A O 1
ATOM 864 N N . LEU A 1 112 ? -8.203 24.203 10.961 1 98.94 112 LEU A N 1
ATOM 865 C CA . LEU A 1 112 ? -7.176 23.453 11.688 1 98.94 112 LEU A CA 1
ATOM 866 C C . LEU A 1 112 ? -5.891 24.281 11.781 1 98.94 112 LEU A C 1
ATOM 868 O O . LEU A 1 112 ? -5.578 25.062 10.883 1 98.94 112 LEU A O 1
ATOM 872 N N . VAL A 1 113 ? -5.148 24.078 12.828 1 98.94 113 VAL A N 1
ATOM 873 C CA . VAL A 1 113 ? -3.826 24.672 12.977 1 98.94 113 VAL A CA 1
ATOM 874 C C . VAL A 1 113 ? -2.805 23.594 13.328 1 98.94 113 VAL A C 1
ATOM 876 O O . VAL A 1 113 ? -3.07 22.734 14.164 1 98.94 113 VAL A O 1
ATOM 879 N N . ASP A 1 114 ? -1.737 23.594 12.641 1 98.81 114 ASP A N 1
ATOM 880 C CA . ASP A 1 114 ? -0.636 22.672 12.922 1 98.81 114 ASP A CA 1
ATOM 881 C C . ASP A 1 114 ? 0.232 23.188 14.07 1 98.81 114 ASP A C 1
ATOM 883 O O . ASP A 1 114 ? 0.682 24.328 14.047 1 98.81 114 ASP A O 1
ATOM 887 N N . VAL A 1 115 ? 0.457 22.391 15.023 1 98.81 115 VAL A N 1
ATOM 888 C CA . VAL A 1 115 ? 1.277 22.734 16.188 1 98.81 115 VAL A CA 1
ATOM 889 C C . VAL A 1 115 ? 2.389 21.688 16.344 1 98.81 115 VAL A C 1
ATOM 891 O O . VAL A 1 115 ? 2.117 20.5 16.531 1 98.81 115 VAL A O 1
ATOM 894 N N . GLU A 1 116 ? 3.617 22.125 16.344 1 98.56 116 GLU A N 1
ATOM 895 C CA . GLU A 1 116 ? 4.742 21.203 16.453 1 98.56 116 GLU A CA 1
ATOM 896 C C . GLU A 1 116 ? 4.926 20.719 17.891 1 98.56 116 GLU A C 1
ATOM 898 O O . GLU A 1 116 ? 4.938 21.531 18.828 1 98.56 116 GLU A O 1
ATOM 903 N N . LEU A 1 117 ? 5.074 19.5 18.062 1 98.19 117 LEU A N 1
ATOM 904 C CA . LEU A 1 117 ? 5.078 18.828 19.359 1 98.19 117 LEU A CA 1
ATOM 905 C C . LEU A 1 117 ? 6.219 19.328 20.234 1 98.19 117 LEU A C 1
ATOM 907 O O . LEU A 1 117 ? 6.012 19.672 21.406 1 98.19 117 LEU A O 1
ATOM 911 N N . PHE A 1 118 ? 7.457 19.422 19.625 1 95.44 118 PHE A N 1
ATOM 912 C CA . PHE A 1 118 ? 8.641 19.656 20.438 1 95.44 118 PHE A CA 1
ATOM 913 C C . PHE A 1 118 ? 8.906 21.141 20.609 1 95.44 118 PHE A C 1
ATOM 915 O O . PHE A 1 118 ? 9.93 21.656 20.156 1 95.44 118 PHE A O 1
ATOM 922 N N . ASN A 1 119 ? 8.047 21.906 21.203 1 97 119 ASN A N 1
ATOM 923 C CA . ASN A 1 119 ? 8.094 23.281 21.703 1 97 119 ASN A CA 1
ATOM 924 C C . ASN A 1 119 ? 7.848 23.344 23.203 1 97 119 ASN A C 1
ATOM 926 O O . ASN A 1 119 ? 7.617 22.312 23.844 1 97 119 ASN A O 1
ATOM 930 N N . GLU A 1 120 ? 8.055 24.469 23.75 1 97.19 120 GLU A N 1
ATOM 931 C CA . GLU A 1 120 ? 7.762 24.625 25.172 1 97.19 120 GLU A CA 1
ATOM 932 C C . GLU A 1 120 ? 6.309 24.281 25.484 1 97.19 120 GLU A C 1
ATOM 934 O O . GLU A 1 120 ? 5.391 24.844 24.875 1 97.19 120 GLU A O 1
ATOM 939 N N . GLU A 1 121 ? 6.086 23.344 26.406 1 98.12 121 GLU A N 1
ATOM 940 C CA . GLU A 1 121 ? 4.781 22.734 26.656 1 98.12 121 GLU A CA 1
ATOM 941 C C . GLU A 1 121 ? 3.742 23.797 27.016 1 98.12 121 GLU A C 1
ATOM 943 O O . GLU A 1 121 ? 2.6 23.734 26.562 1 98.12 121 GLU A O 1
ATOM 948 N N . ALA A 1 122 ? 4.129 24.766 27.859 1 98.06 122 ALA A N 1
ATOM 949 C CA . ALA A 1 122 ? 3.189 25.812 28.266 1 98.06 122 ALA A CA 1
ATOM 950 C C . ALA A 1 122 ? 2.666 26.578 27.062 1 98.06 122 ALA A C 1
ATOM 952 O O . ALA A 1 122 ? 1.484 26.938 27 1 98.06 122 ALA A O 1
ATOM 953 N N . ASP A 1 123 ? 3.572 26.906 26.156 1 98.25 123 ASP A N 1
ATOM 954 C CA . ASP A 1 123 ? 3.189 27.625 24.938 1 98.25 123 ASP A CA 1
ATOM 955 C C . ASP A 1 123 ? 2.289 26.781 24.047 1 98.25 123 ASP A C 1
ATOM 957 O O . ASP A 1 123 ? 1.32 27.281 23.484 1 98.25 123 ASP A O 1
ATOM 961 N N . VAL A 1 124 ? 2.588 25.484 23.969 1 98.69 124 VAL A N 1
ATOM 962 C CA . VAL A 1 124 ? 1.789 24.531 23.203 1 98.69 124 VAL A CA 1
ATOM 963 C C . VAL A 1 124 ? 0.371 24.484 23.766 1 98.69 124 VAL A C 1
ATOM 965 O O . VAL A 1 124 ? -0.604 24.609 23.016 1 98.69 124 VAL A O 1
ATOM 968 N N . LEU A 1 125 ? 0.264 24.344 25.062 1 98.62 125 LEU A N 1
ATOM 969 C CA . LEU A 1 125 ? -1.036 24.234 25.703 1 98.62 125 LEU A CA 1
ATOM 970 C C . LEU A 1 125 ? -1.842 25.516 25.516 1 98.62 125 LEU A C 1
ATOM 972 O O . LEU A 1 125 ? -3.055 25.469 25.297 1 98.62 125 LEU A O 1
ATOM 976 N N . ARG A 1 126 ? -1.173 26.641 25.578 1 98.38 126 ARG A N 1
ATOM 977 C CA . ARG A 1 126 ? -1.842 27.922 25.375 1 98.38 126 ARG A CA 1
ATOM 978 C C . ARG A 1 126 ? -2.402 28.016 23.953 1 98.38 126 ARG A C 1
ATOM 980 O O . ARG A 1 126 ? -3.541 28.453 23.766 1 98.38 126 ARG A O 1
ATOM 987 N N . LEU A 1 127 ? -1.607 27.656 23 1 98.69 127 LEU A N 1
ATOM 988 C CA . LEU A 1 127 ? -2.045 27.688 21.609 1 98.69 127 LEU A CA 1
ATOM 989 C C . LEU A 1 127 ? -3.225 26.75 21.391 1 98.69 127 LEU A C 1
ATOM 991 O O . LEU A 1 127 ? -4.18 27.094 20.688 1 98.69 127 LEU A O 1
ATOM 995 N N . ILE A 1 128 ? -3.193 25.547 21.984 1 98.75 128 ILE A N 1
ATOM 996 C CA . ILE A 1 128 ? -4.281 24.578 21.875 1 98.75 128 ILE A CA 1
ATOM 997 C C . ILE A 1 128 ? -5.562 25.172 22.453 1 98.75 128 ILE A C 1
ATOM 999 O O . ILE A 1 128 ? -6.633 25.078 21.844 1 98.75 128 ILE A O 1
ATOM 1003 N N . GLU A 1 129 ? -5.434 25.766 23.578 1 98.44 129 GLU A N 1
ATOM 1004 C CA . GLU A 1 129 ? -6.582 26.406 24.219 1 98.44 129 GLU A CA 1
ATOM 1005 C C . GLU A 1 129 ? -7.164 27.5 23.312 1 98.44 129 GLU A C 1
ATOM 1007 O O . GLU A 1 129 ? -8.383 27.578 23.125 1 98.44 129 GLU A O 1
ATOM 1012 N N . THR A 1 130 ? -6.277 28.375 22.812 1 98.5 130 THR A N 1
ATOM 1013 C CA . THR A 1 130 ? -6.711 29.438 21.906 1 98.5 130 THR A CA 1
ATOM 1014 C C . THR A 1 130 ? -7.457 28.844 20.703 1 98.5 130 THR A C 1
ATOM 1016 O O . THR A 1 130 ? -8.531 29.328 20.344 1 98.5 130 THR A O 1
ATOM 1019 N N . ALA A 1 131 ? -6.922 27.781 20.094 1 98.75 131 ALA A N 1
ATOM 1020 C CA . ALA A 1 131 ? -7.531 27.125 18.938 1 98.75 131 ALA A CA 1
ATOM 1021 C C . ALA A 1 131 ? -8.914 26.594 19.281 1 98.75 131 ALA A C 1
ATOM 1023 O O . ALA A 1 131 ? -9.898 26.922 18.625 1 98.75 131 ALA A O 1
ATOM 1024 N N . HIS A 1 132 ? -9 25.844 20.328 1 98.56 132 HIS A N 1
ATOM 1025 C CA . HIS A 1 132 ? -10.25 25.203 20.719 1 98.56 132 HIS A CA 1
ATOM 1026 C C . HIS A 1 132 ? -11.312 26.219 21.078 1 98.56 132 HIS A C 1
ATOM 1028 O O . HIS A 1 132 ? -12.484 26.047 20.766 1 98.56 132 HIS A O 1
ATOM 1034 N N . LYS A 1 133 ? -10.922 27.281 21.766 1 98.31 133 LYS A N 1
ATOM 1035 C CA . LYS A 1 133 ? -11.852 28.344 22.109 1 98.31 133 LYS A CA 1
ATOM 1036 C C . LYS A 1 133 ? -12.469 28.969 20.875 1 98.31 133 LYS A C 1
ATOM 1038 O O . LYS A 1 133 ? -13.57 29.516 20.922 1 98.31 133 LYS A O 1
ATOM 1043 N N . ASN A 1 134 ? -11.766 28.938 19.812 1 98.25 134 ASN A N 1
ATOM 1044 C CA . ASN A 1 134 ? -12.234 29.531 18.562 1 98.25 134 ASN A CA 1
ATOM 1045 C C . ASN A 1 134 ? -12.695 28.484 17.562 1 98.25 134 ASN A C 1
ATOM 1047 O O . ASN A 1 134 ? -12.742 28.734 16.359 1 98.25 134 ASN A O 1
ATOM 1051 N N . ASN A 1 135 ? -12.922 27.219 18.016 1 97.94 135 ASN A N 1
ATOM 1052 C CA . ASN A 1 135 ? -13.461 26.109 17.25 1 97.94 135 ASN A CA 1
ATOM 1053 C C . ASN A 1 135 ? -12.516 25.688 16.125 1 97.94 135 ASN A C 1
ATOM 1055 O O . ASN A 1 135 ? -12.969 25.359 15.023 1 97.94 135 ASN A O 1
ATOM 1059 N N . VAL A 1 136 ? -11.266 25.875 16.312 1 98.75 136 VAL A N 1
ATOM 1060 C CA . VAL A 1 136 ? -10.219 25.406 15.414 1 98.75 136 VAL A CA 1
ATOM 1061 C C . VAL A 1 136 ? -9.617 24.109 15.953 1 98.75 136 VAL A C 1
ATOM 1063 O O . VAL A 1 136 ? -9.227 24.031 17.125 1 98.75 136 VAL A O 1
ATOM 1066 N N . LYS A 1 137 ? -9.633 23.078 15.125 1 98.81 137 LYS A N 1
ATOM 1067 C CA . LYS A 1 137 ? -9.031 21.812 15.539 1 98.81 137 LYS A CA 1
ATOM 1068 C C . LYS A 1 137 ? -7.512 21.875 15.484 1 98.81 137 LYS A C 1
ATOM 1070 O O . LYS A 1 137 ? -6.945 22.656 14.719 1 98.81 137 LYS A O 1
ATOM 1075 N N . VAL A 1 138 ? -6.832 21.062 16.266 1 98.88 138 VAL A N 1
ATOM 1076 C CA . VAL A 1 138 ? -5.375 21.094 16.359 1 98.88 138 VAL A CA 1
ATOM 1077 C C . VAL A 1 138 ? -4.789 19.828 15.758 1 98.88 138 VAL A C 1
ATOM 1079 O O . VAL A 1 138 ? -5.098 18.719 16.203 1 98.88 138 VAL A O 1
ATOM 1082 N N . VAL A 1 139 ? -4.027 19.953 14.727 1 98.94 139 VAL A N 1
ATOM 1083 C CA . VAL A 1 139 ? -3.09 18.922 14.297 1 98.94 139 VAL A CA 1
ATOM 1084 C C . VAL A 1 139 ? -1.752 19.109 15.008 1 98.94 139 VAL A C 1
ATOM 1086 O O . VAL A 1 139 ? -1.066 20.125 14.797 1 98.94 139 VAL A O 1
ATOM 1089 N N . MET A 1 140 ? -1.423 18.266 15.883 1 98.88 140 MET A N 1
ATOM 1090 C CA . MET A 1 140 ? -0.103 18.344 16.5 1 98.88 140 MET A CA 1
ATOM 1091 C C . MET A 1 140 ? 0.88 17.406 15.797 1 98.88 140 MET A C 1
ATOM 1093 O O . MET A 1 140 ? 0.594 16.234 15.594 1 98.88 140 MET A O 1
ATOM 1097 N N . SER A 1 141 ? 2.039 17.984 15.445 1 98.62 141 SER A N 1
ATOM 1098 C CA . SER A 1 141 ? 2.842 17.234 14.484 1 98.62 141 SER A CA 1
ATOM 1099 C C . SER A 1 141 ? 4.297 17.141 14.93 1 98.62 141 SER A C 1
ATOM 1101 O O . SER A 1 141 ? 4.758 17.969 15.727 1 98.62 141 SER A O 1
ATOM 1103 N N . ASN A 1 142 ? 4.941 16.172 14.453 1 98.56 142 ASN A N 1
ATOM 1104 C CA . ASN A 1 142 ? 6.387 15.992 14.508 1 98.56 142 ASN A CA 1
ATOM 1105 C C . ASN A 1 142 ? 6.926 15.359 13.227 1 98.56 142 ASN A C 1
ATOM 1107 O O . ASN A 1 142 ? 6.332 14.422 12.695 1 98.56 142 ASN A O 1
ATOM 1111 N N . HIS A 1 143 ? 7.973 15.922 12.734 1 97.75 143 HIS A N 1
ATOM 1112 C CA . HIS A 1 143 ? 8.664 15.406 11.562 1 97.75 143 HIS A CA 1
ATOM 1113 C C . HIS A 1 143 ? 10.094 14.984 11.906 1 97.75 143 HIS A C 1
ATOM 1115 O O . HIS A 1 143 ? 10.844 15.766 12.508 1 97.75 143 HIS A O 1
ATOM 1121 N N . ASP A 1 144 ? 10.461 13.859 11.609 1 97 144 ASP A N 1
ATOM 1122 C CA . ASP A 1 144 ? 11.852 13.414 11.656 1 97 144 ASP A CA 1
ATOM 1123 C C . ASP A 1 144 ? 12.406 13.188 10.25 1 97 144 ASP A C 1
ATOM 1125 O O . ASP A 1 144 ? 12.141 12.164 9.633 1 97 144 ASP A O 1
ATOM 1129 N N . PHE A 1 145 ? 13.203 14.102 9.773 1 94.31 145 PHE A N 1
ATOM 1130 C CA . PHE A 1 145 ? 13.695 14.062 8.406 1 94.31 145 PHE A CA 1
ATOM 1131 C C . PHE A 1 145 ? 14.961 13.211 8.312 1 94.31 145 PHE A C 1
ATOM 1133 O O . PHE A 1 145 ? 15.453 12.945 7.211 1 94.31 145 PHE A O 1
ATOM 1140 N N . ASP A 1 146 ? 15.445 12.797 9.43 1 95.88 146 ASP A N 1
ATOM 1141 C CA . ASP A 1 146 ? 16.734 12.094 9.438 1 95.88 146 ASP A CA 1
ATOM 1142 C C . ASP A 1 146 ? 16.531 10.578 9.469 1 95.88 146 ASP A C 1
ATOM 1144 O O . ASP A 1 146 ? 17.344 9.828 8.93 1 95.88 146 ASP A O 1
ATOM 1148 N N . LYS A 1 147 ? 15.508 10.172 10.18 1 97.81 147 LYS A N 1
ATOM 1149 C CA . LYS A 1 147 ? 15.375 8.727 10.391 1 97.81 147 LYS A CA 1
ATOM 1150 C C . LYS A 1 147 ? 13.945 8.359 10.758 1 97.81 147 LYS A C 1
ATOM 1152 O O . LYS A 1 147 ? 13.078 9.227 10.859 1 97.81 147 LYS A O 1
ATOM 1157 N N . THR A 1 148 ? 13.641 7.137 10.891 1 98.81 148 THR A N 1
ATOM 1158 C CA . THR A 1 148 ? 12.477 6.566 11.555 1 98.81 148 THR A CA 1
ATOM 1159 C C . THR A 1 148 ? 12.82 6.121 12.977 1 98.81 148 THR A C 1
ATOM 1161 O O . THR A 1 148 ? 13.641 5.219 13.164 1 98.81 148 THR A O 1
ATOM 1164 N N . PRO A 1 149 ? 12.234 6.793 13.969 1 98.81 149 PRO A N 1
ATOM 1165 C CA . PRO A 1 149 ? 12.484 6.34 15.344 1 98.81 149 PRO A CA 1
ATOM 1166 C C . PRO A 1 149 ? 11.992 4.914 15.586 1 98.81 149 PRO A C 1
ATOM 1168 O O . PRO A 1 149 ? 11.297 4.34 14.75 1 98.81 149 PRO A O 1
ATOM 1171 N N . ALA A 1 150 ? 12.453 4.312 16.719 1 98.75 150 ALA A N 1
ATOM 1172 C CA . ALA A 1 150 ? 11.914 3.02 17.141 1 98.75 150 ALA A CA 1
ATOM 1173 C C . ALA A 1 150 ? 10.406 3.088 17.328 1 98.75 150 ALA A C 1
ATOM 1175 O O . ALA A 1 150 ? 9.859 4.156 17.625 1 98.75 150 ALA A O 1
ATOM 1176 N N . LYS A 1 151 ? 9.758 1.988 17.125 1 98.81 151 LYS A N 1
ATOM 1177 C CA . LYS A 1 151 ? 8.305 1.899 17.234 1 98.81 151 LYS A CA 1
ATOM 1178 C C . LYS A 1 151 ? 7.805 2.529 18.531 1 98.81 151 LYS A C 1
ATOM 1180 O O . LYS A 1 151 ? 6.863 3.322 18.516 1 98.81 151 LYS A O 1
ATOM 1185 N N . GLU A 1 152 ? 8.445 2.197 19.672 1 98.81 152 GLU A N 1
ATOM 1186 C CA . GLU A 1 152 ? 8.008 2.672 20.984 1 98.81 152 GLU A CA 1
ATOM 1187 C C . GLU A 1 152 ? 8.086 4.195 21.062 1 98.81 152 GLU A C 1
ATOM 1189 O O . GLU A 1 152 ? 7.246 4.824 21.719 1 98.81 152 GLU A O 1
ATOM 1194 N N . GLU A 1 153 ? 9.078 4.734 20.453 1 98.88 153 GLU A N 1
ATOM 1195 C CA . GLU A 1 153 ? 9.219 6.188 20.453 1 98.88 153 GLU A CA 1
ATOM 1196 C C . GLU A 1 153 ? 8.117 6.852 19.641 1 98.88 153 GLU A C 1
ATOM 1198 O O . GLU A 1 153 ? 7.551 7.863 20.047 1 98.88 153 GLU A O 1
ATOM 1203 N N . ILE A 1 154 ? 7.805 6.32 18.469 1 98.94 154 ILE A N 1
ATOM 1204 C CA . ILE A 1 154 ? 6.711 6.84 17.641 1 98.94 154 ILE A CA 1
ATOM 1205 C C . ILE A 1 154 ? 5.406 6.789 18.438 1 98.94 154 ILE A C 1
ATOM 1207 O O . ILE A 1 154 ? 4.668 7.773 18.484 1 98.94 154 ILE A O 1
ATOM 1211 N N . VAL A 1 155 ? 5.141 5.625 19.078 1 98.88 155 VAL A N 1
ATOM 1212 C CA . VAL A 1 155 ? 3.938 5.441 19.875 1 98.88 155 VAL A CA 1
ATOM 1213 C C . VAL A 1 155 ? 3.906 6.48 21 1 98.88 155 VAL A C 1
ATOM 1215 O O . VAL A 1 155 ? 2.873 7.105 21.25 1 98.88 155 VAL A O 1
ATOM 1218 N N . SER A 1 156 ? 5.035 6.68 21.656 1 98.75 156 SER A N 1
ATOM 1219 C CA . SER A 1 156 ? 5.129 7.629 22.75 1 98.75 156 SER A CA 1
ATOM 1220 C C . SER A 1 156 ? 4.824 9.047 22.297 1 98.75 156 SER A C 1
ATOM 1222 O O . SER A 1 156 ? 4.102 9.789 22.969 1 98.75 156 SER A O 1
ATOM 1224 N N . ARG A 1 157 ? 5.34 9.43 21.156 1 98.81 157 ARG A N 1
ATOM 1225 C CA . ARG A 1 157 ? 5.121 10.773 20.641 1 98.81 157 ARG A CA 1
ATOM 1226 C C . ARG A 1 157 ? 3.654 11 20.297 1 98.81 157 ARG A C 1
ATOM 1228 O O . ARG A 1 157 ? 3.072 12.016 20.672 1 98.81 157 ARG A O 1
ATOM 1235 N N . LEU A 1 158 ? 3.041 10.039 19.625 1 98.88 158 LEU A N 1
ATOM 1236 C CA . LEU A 1 158 ? 1.633 10.156 19.266 1 98.88 158 LEU A CA 1
ATOM 1237 C C . LEU A 1 158 ? 0.75 10.195 20.5 1 98.88 158 LEU A C 1
ATOM 1239 O O . LEU A 1 158 ? -0.188 10.992 20.578 1 98.88 158 LEU A O 1
ATOM 1243 N N . THR A 1 159 ? 1.063 9.336 21.469 1 98.44 159 THR A N 1
ATOM 1244 C CA . THR A 1 159 ? 0.304 9.297 22.703 1 98.44 159 THR A CA 1
ATOM 1245 C C . THR A 1 159 ? 0.457 10.609 23.469 1 98.44 159 THR A C 1
ATOM 1247 O O . THR A 1 159 ? -0.509 11.109 24.047 1 98.44 159 THR A O 1
ATOM 1250 N N . ARG A 1 160 ? 1.634 11.141 23.484 1 98.44 160 ARG A N 1
ATOM 1251 C CA . ARG A 1 160 ? 1.877 12.43 24.125 1 98.44 160 ARG A CA 1
ATOM 1252 C C . ARG A 1 160 ? 1.059 13.539 23.484 1 98.44 160 ARG A C 1
ATOM 1254 O O . ARG A 1 160 ? 0.51 14.398 24.172 1 98.44 160 ARG A O 1
ATOM 1261 N N . MET A 1 161 ? 1.01 13.555 22.156 1 98.75 161 MET A N 1
ATOM 1262 C CA . MET A 1 161 ? 0.21 14.547 21.453 1 98.75 161 MET A CA 1
ATOM 1263 C C . MET A 1 161 ? -1.25 14.484 21.875 1 98.75 161 MET A C 1
ATOM 1265 O O . MET A 1 161 ? -1.879 15.516 22.109 1 98.75 161 MET A O 1
ATOM 1269 N N . GLU A 1 162 ? -1.764 13.273 21.984 1 98.12 162 GLU A N 1
ATOM 1270 C CA . GLU A 1 162 ? -3.133 13.102 22.453 1 98.12 162 GLU A CA 1
ATOM 1271 C C . GLU A 1 162 ? -3.307 13.664 23.859 1 98.12 162 GLU A C 1
ATOM 1273 O O . GLU A 1 162 ? -4.277 14.367 24.141 1 98.12 162 GLU A O 1
ATOM 1278 N N . ALA A 1 163 ? -2.381 13.344 24.734 1 97.94 163 ALA A N 1
ATOM 1279 C CA . ALA A 1 163 ? -2.443 13.773 26.125 1 97.94 163 ALA A CA 1
ATOM 1280 C C . ALA A 1 163 ? -2.42 15.297 26.234 1 97.94 163 ALA A C 1
ATOM 1282 O O . ALA A 1 163 ? -3.014 15.867 27.141 1 97.94 163 ALA A O 1
ATOM 1283 N N . LEU A 1 164 ? -1.761 15.93 25.297 1 98.5 164 LEU A N 1
ATOM 1284 C CA . LEU A 1 164 ? -1.634 17.391 25.312 1 98.5 164 LEU A CA 1
ATOM 1285 C C . LEU A 1 164 ? -2.883 18.047 24.75 1 98.5 164 LEU A C 1
ATOM 1287 O O . LEU A 1 164 ? -3.033 19.266 24.828 1 98.5 164 LEU A O 1
ATOM 1291 N N . GLY A 1 165 ? -3.744 17.266 24.094 1 98.06 165 GLY A N 1
ATOM 1292 C CA . GLY A 1 165 ? -5.02 17.812 23.656 1 98.06 165 GLY A CA 1
ATOM 1293 C C . GLY A 1 165 ? -5.133 17.938 22.156 1 98.06 165 GLY A C 1
ATOM 1294 O O . GLY A 1 165 ? -6.035 18.609 21.641 1 98.06 165 GLY A O 1
ATOM 1295 N N . ALA A 1 166 ? -4.227 17.297 21.406 1 98.62 166 ALA A N 1
ATOM 1296 C CA . ALA A 1 166 ? -4.312 17.312 19.953 1 98.62 166 ALA A CA 1
ATOM 1297 C C . ALA A 1 166 ? -5.586 16.625 19.469 1 98.62 166 ALA A C 1
ATOM 1299 O O . ALA A 1 166 ? -5.996 15.602 20.031 1 98.62 166 ALA A O 1
ATOM 1300 N N . ASP A 1 167 ? -6.242 17.172 18.469 1 98.75 167 ASP A N 1
ATOM 1301 C CA . ASP A 1 167 ? -7.363 16.5 17.828 1 98.75 167 ASP A CA 1
ATOM 1302 C C . ASP A 1 167 ? -6.875 15.453 16.828 1 98.75 167 ASP A C 1
ATOM 1304 O O . ASP A 1 167 ? -7.488 14.398 16.688 1 98.75 167 ASP A O 1
ATOM 1308 N N . LEU A 1 168 ? -5.801 15.727 16.156 1 98.88 168 LEU A N 1
ATOM 1309 C CA . LEU A 1 168 ? -5.184 14.852 15.164 1 98.88 168 LEU A CA 1
ATOM 1310 C C . LEU A 1 168 ? -3.676 14.781 15.367 1 98.88 168 LEU A C 1
ATOM 1312 O O . LEU A 1 168 ? -2.93 15.594 14.812 1 98.88 168 LEU A O 1
ATOM 1316 N N . PRO A 1 169 ? -3.178 13.828 16.141 1 98.88 169 PRO A N 1
ATOM 1317 C CA . PRO A 1 169 ? -1.733 13.609 16.219 1 98.88 169 PRO A CA 1
ATOM 1318 C C . PRO A 1 169 ? -1.122 13.164 14.898 1 98.88 169 PRO A C 1
ATOM 1320 O O . PRO A 1 169 ? -1.684 12.312 14.211 1 98.88 169 PRO A O 1
ATOM 1323 N N . LYS A 1 170 ? 0.005 13.758 14.602 1 98.88 170 LYS A N 1
ATOM 1324 C CA . LYS A 1 170 ? 0.613 13.508 13.297 1 98.88 170 LYS A CA 1
ATOM 1325 C C . LYS A 1 170 ? 2.113 13.258 13.43 1 98.88 170 LYS A C 1
ATOM 1327 O O . LYS A 1 170 ? 2.809 13.992 14.133 1 98.88 170 LYS A O 1
ATOM 1332 N N . ILE A 1 171 ? 2.607 12.289 12.742 1 98.75 171 ILE A N 1
ATOM 1333 C CA . ILE A 1 171 ? 4.047 12.062 12.68 1 98.75 171 ILE A CA 1
ATOM 1334 C C . ILE A 1 171 ? 4.453 11.695 11.258 1 98.75 171 ILE A C 1
ATOM 1336 O O . ILE A 1 171 ? 3.748 10.945 10.578 1 98.75 171 ILE A O 1
ATOM 1340 N N . ALA A 1 172 ? 5.441 12.312 10.703 1 98 172 ALA A N 1
ATOM 1341 C CA . ALA A 1 172 ? 6.086 11.977 9.438 1 98 172 ALA A CA 1
ATOM 1342 C C . ALA A 1 172 ? 7.566 11.664 9.641 1 98 172 ALA A C 1
ATOM 1344 O O . ALA A 1 172 ? 8.297 12.461 10.242 1 98 172 ALA A O 1
ATOM 1345 N N . VAL A 1 173 ? 8.016 10.555 9.148 1 98.38 173 VAL A N 1
ATOM 1346 C CA . VAL A 1 173 ? 9.383 10.133 9.438 1 98.38 173 VAL A CA 1
ATOM 1347 C C . VAL A 1 173 ? 10.094 9.742 8.141 1 98.38 173 VAL A C 1
ATOM 1349 O O . VAL A 1 173 ? 9.438 9.398 7.156 1 98.38 173 VAL A O 1
ATOM 1352 N N . MET A 1 174 ? 11.398 9.781 8.133 1 97.19 174 MET A N 1
ATOM 1353 C CA . MET A 1 174 ? 12.227 9.43 6.98 1 97.19 174 MET A CA 1
ATOM 1354 C C . MET A 1 174 ? 12.719 7.988 7.082 1 97.19 174 MET A C 1
ATOM 1356 O O . MET A 1 174 ? 13.438 7.637 8.016 1 97.19 174 MET A O 1
ATOM 1360 N N . PRO A 1 175 ? 12.367 7.184 6.102 1 97.75 175 PRO A N 1
ATOM 1361 C CA . PRO A 1 175 ? 12.867 5.809 6.129 1 97.75 175 PRO A CA 1
ATOM 1362 C C . PRO A 1 175 ? 14.266 5.676 5.535 1 97.75 175 PRO A C 1
ATOM 1364 O O . PRO A 1 175 ? 14.609 6.398 4.594 1 97.75 175 PRO A O 1
ATOM 1367 N N . LYS A 1 176 ? 15.062 4.809 6.055 1 97.44 176 LYS A N 1
ATOM 1368 C CA . LYS A 1 176 ? 16.359 4.434 5.5 1 97.44 176 LYS A CA 1
ATOM 1369 C C . LYS A 1 176 ? 16.344 2.992 4.996 1 97.44 176 LYS A C 1
ATOM 1371 O O . LYS A 1 176 ? 17.344 2.506 4.465 1 97.44 176 LYS A O 1
ATOM 1376 N N . SER A 1 177 ? 15.281 2.312 5.191 1 97.31 177 SER A N 1
ATOM 1377 C CA . SER A 1 177 ? 15.078 0.93 4.77 1 97.31 177 SER A CA 1
ATOM 1378 C C . SER A 1 177 ? 13.602 0.574 4.715 1 97.31 177 SER A C 1
ATOM 1380 O O . SER A 1 177 ? 12.758 1.318 5.223 1 97.31 177 SER A O 1
ATOM 1382 N N . ALA A 1 178 ? 13.273 -0.537 4.109 1 97.81 178 ALA A N 1
ATOM 1383 C CA . ALA A 1 178 ? 11.914 -1.064 4.137 1 97.81 178 ALA A CA 1
ATOM 1384 C C . ALA A 1 178 ? 11.461 -1.354 5.566 1 97.81 178 ALA A C 1
ATOM 1386 O O . ALA A 1 178 ? 10.289 -1.173 5.902 1 97.81 178 ALA A O 1
ATOM 1387 N N . GLY A 1 179 ? 12.406 -1.812 6.355 1 98.5 179 GLY A N 1
ATOM 1388 C CA . GLY A 1 179 ? 12.117 -2.07 7.758 1 98.5 179 GLY A CA 1
ATOM 1389 C C . GLY A 1 179 ? 11.625 -0.843 8.5 1 98.5 179 GLY A C 1
ATOM 1390 O O . GLY A 1 179 ? 10.781 -0.949 9.391 1 98.5 179 GLY A O 1
ATOM 1391 N N . ASP A 1 180 ? 12.164 0.312 8.172 1 98.75 180 ASP A N 1
ATOM 1392 C CA . ASP A 1 180 ? 11.727 1.565 8.781 1 98.75 180 ASP A CA 1
ATOM 1393 C C . ASP A 1 180 ? 10.266 1.851 8.445 1 98.75 180 ASP A C 1
ATOM 1395 O O . ASP A 1 180 ? 9.516 2.354 9.289 1 98.75 180 ASP A O 1
ATOM 1399 N N . VAL A 1 181 ? 9.852 1.534 7.199 1 98.75 181 VAL A N 1
ATOM 1400 C CA . VAL A 1 181 ? 8.469 1.723 6.797 1 98.75 181 VAL A CA 1
ATOM 1401 C C . VAL A 1 181 ? 7.562 0.807 7.617 1 98.75 181 VAL A C 1
ATOM 1403 O O . VAL A 1 181 ? 6.512 1.234 8.102 1 98.75 181 VAL A O 1
ATOM 1406 N N . LEU A 1 182 ? 7.992 -0.436 7.809 1 98.88 182 LEU A N 1
ATOM 1407 C CA . LEU A 1 182 ? 7.234 -1.388 8.617 1 98.88 182 LEU A CA 1
ATOM 1408 C C . LEU A 1 182 ? 7.109 -0.898 10.055 1 98.88 182 LEU A C 1
ATOM 1410 O O . LEU A 1 182 ? 6.055 -1.053 10.68 1 98.88 182 LEU A O 1
ATOM 1414 N N . THR A 1 183 ? 8.203 -0.333 10.531 1 98.88 183 THR A N 1
ATOM 1415 C CA . THR A 1 183 ? 8.188 0.204 11.883 1 98.88 183 THR A CA 1
ATOM 1416 C C . THR A 1 183 ? 7.098 1.266 12.031 1 98.88 183 THR A C 1
ATOM 1418 O O . THR A 1 183 ? 6.316 1.234 12.984 1 98.88 183 THR A O 1
ATOM 1421 N N . LEU A 1 184 ? 7.004 2.148 11.109 1 98.94 184 LEU A N 1
ATOM 1422 C CA . LEU A 1 184 ? 5.984 3.191 11.156 1 98.94 184 LEU A CA 1
ATOM 1423 C C . LEU A 1 184 ? 4.59 2.59 11.047 1 98.94 184 LEU A C 1
ATOM 1425 O O . LEU A 1 184 ? 3.686 2.977 11.797 1 98.94 184 LEU A O 1
ATOM 1429 N N . LEU A 1 185 ? 4.391 1.691 10.094 1 98.88 185 LEU A N 1
ATOM 1430 C CA . LEU A 1 185 ? 3.074 1.092 9.906 1 98.88 185 LEU A CA 1
ATOM 1431 C C . LEU A 1 185 ? 2.629 0.348 11.156 1 98.88 185 LEU A C 1
ATOM 1433 O O . LEU A 1 185 ? 1.459 0.417 11.547 1 98.88 185 LEU A O 1
ATOM 1437 N N . ASP A 1 186 ? 3.57 -0.366 11.758 1 98.88 186 ASP A N 1
ATOM 1438 C CA . ASP A 1 186 ? 3.268 -1.109 12.977 1 98.88 186 ASP A CA 1
ATOM 1439 C C . ASP A 1 186 ? 2.904 -0.164 14.125 1 98.88 186 ASP A C 1
ATOM 1441 O O . ASP A 1 186 ? 1.947 -0.411 14.859 1 98.88 186 ASP A O 1
ATOM 1445 N N . ALA A 1 187 ? 3.633 0.906 14.281 1 98.94 187 ALA A N 1
ATOM 1446 C CA . ALA A 1 187 ? 3.314 1.92 15.281 1 98.94 187 ALA A CA 1
ATOM 1447 C C . ALA A 1 187 ? 1.937 2.527 15.031 1 98.94 187 ALA A C 1
ATOM 1449 O O . ALA A 1 187 ? 1.16 2.729 15.969 1 98.94 187 ALA A O 1
ATOM 1450 N N . THR A 1 188 ? 1.645 2.844 13.789 1 98.88 188 THR A N 1
ATOM 1451 C CA . THR A 1 188 ? 0.358 3.406 13.391 1 98.88 188 THR A CA 1
ATOM 1452 C C . THR A 1 188 ? -0.787 2.488 13.812 1 98.88 188 THR A C 1
ATOM 1454 O O . THR A 1 188 ? -1.739 2.932 14.453 1 98.88 188 THR A O 1
ATOM 1457 N N . ASN A 1 189 ? -0.645 1.207 13.422 1 98.62 189 ASN A N 1
ATOM 1458 C CA . ASN A 1 189 ? -1.66 0.217 13.766 1 98.62 189 ASN A CA 1
ATOM 1459 C C . ASN A 1 189 ? -1.855 0.113 15.273 1 98.62 189 ASN A C 1
ATOM 1461 O O . ASN A 1 189 ? -2.988 0.104 15.758 1 98.62 189 ASN A O 1
ATOM 1465 N N . THR A 1 190 ? -0.768 0.092 16.016 1 98.62 190 THR A N 1
ATOM 1466 C CA . THR A 1 190 ? -0.782 -0.038 17.469 1 98.62 190 THR A CA 1
ATOM 1467 C C . THR A 1 190 ? -1.523 1.132 18.109 1 98.62 190 THR A C 1
ATOM 1469 O O . THR A 1 190 ? -2.395 0.932 18.953 1 98.62 190 THR A O 1
ATOM 1472 N N . VAL A 1 191 ? -1.227 2.336 17.688 1 98.69 191 VAL A N 1
ATOM 1473 C CA . VAL A 1 191 ? -1.831 3.523 18.281 1 98.69 191 VAL A CA 1
ATOM 1474 C C . VAL A 1 191 ? -3.293 3.631 17.859 1 98.69 191 VAL A C 1
ATOM 1476 O O . VAL A 1 191 ? -4.16 3.973 18.672 1 98.69 191 VAL A O 1
ATOM 1479 N N . SER A 1 192 ? -3.561 3.301 16.594 1 97.69 192 SER A N 1
ATOM 1480 C CA . SER A 1 192 ? -4.914 3.447 16.062 1 97.69 192 SER A CA 1
ATOM 1481 C C . SER A 1 192 ? -5.895 2.545 16.797 1 97.69 192 SER A C 1
ATOM 1483 O O . SER A 1 192 ? -7.078 2.875 16.922 1 97.69 192 SER A O 1
ATOM 1485 N N . GLU A 1 193 ? -5.488 1.432 17.312 1 95.88 193 GLU A N 1
ATOM 1486 C CA . GLU A 1 193 ? -6.34 0.475 18.016 1 95.88 193 GLU A CA 1
ATOM 1487 C C . GLU A 1 193 ? -6.68 0.963 19.422 1 95.88 193 GLU A C 1
ATOM 1489 O O . GLU A 1 193 ? -7.648 0.498 20.031 1 95.88 193 GLU A O 1
ATOM 1494 N N . LYS A 1 194 ? -5.879 1.919 19.875 1 95.62 194 LYS A N 1
ATOM 1495 C CA . LYS A 1 194 ? -6.031 2.285 21.281 1 95.62 194 LYS A CA 1
ATOM 1496 C C . LYS A 1 194 ? -6.41 3.756 21.438 1 95.62 194 LYS A C 1
ATOM 1498 O O . LYS A 1 194 ? -6.938 4.164 22.469 1 95.62 194 LYS A O 1
ATOM 1503 N N . ALA A 1 195 ? -6.086 4.57 20.438 1 94.12 195 ALA A N 1
ATOM 1504 C CA . ALA A 1 195 ? -6.238 6.02 20.531 1 94.12 195 ALA A CA 1
ATOM 1505 C C . ALA A 1 195 ? -7.711 6.414 20.578 1 94.12 195 ALA A C 1
ATOM 1507 O O . ALA A 1 195 ? -8.562 5.715 20.016 1 94.12 195 ALA A O 1
ATOM 1508 N N . ASN A 1 196 ? -7.988 7.496 21.188 1 94.81 196 ASN A N 1
ATOM 1509 C CA . ASN A 1 196 ? -9.336 8.039 21.25 1 94.81 196 ASN A CA 1
ATOM 1510 C C . ASN A 1 196 ? -9.68 8.844 20 1 94.81 196 ASN A C 1
ATOM 1512 O O . ASN 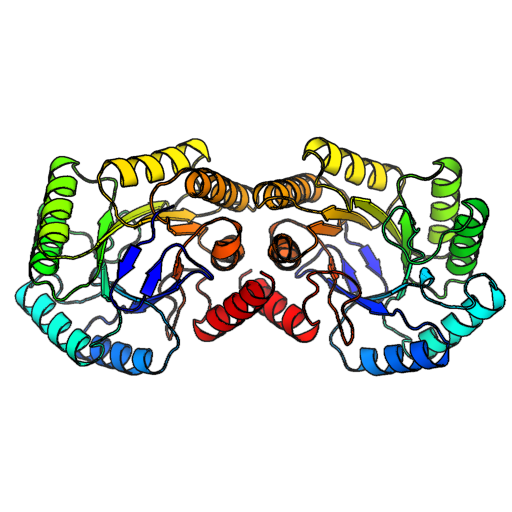A 1 196 ? -10.859 9.078 19.719 1 94.81 196 ASN A O 1
ATOM 1516 N N . GLN A 1 197 ? -8.688 9.32 19.359 1 96.88 197 GLN A N 1
ATOM 1517 C CA . GLN A 1 197 ? -8.875 10.156 18.172 1 96.88 197 GLN A CA 1
ATOM 1518 C C . GLN A 1 197 ? -8.078 9.625 17 1 96.88 197 GLN A C 1
ATOM 1520 O O . GLN A 1 197 ? -7.133 8.852 17.172 1 96.88 197 GLN A O 1
ATOM 1525 N N . PRO A 1 198 ? -8.461 10.039 15.781 1 98.5 198 PRO A N 1
ATOM 1526 C CA . PRO A 1 198 ? -7.691 9.617 14.609 1 98.5 198 PRO A CA 1
ATOM 1527 C C . PRO A 1 198 ? -6.27 10.172 14.609 1 98.5 198 PRO A C 1
ATOM 1529 O O . PRO A 1 198 ? -6.008 11.211 15.219 1 98.5 198 PRO A O 1
ATOM 1532 N N . ILE A 1 199 ? -5.379 9.469 13.984 1 98.81 199 ILE A N 1
ATOM 1533 C CA . ILE A 1 199 ? -3.984 9.891 13.883 1 98.81 199 ILE A CA 1
ATOM 1534 C C . ILE A 1 199 ? -3.586 9.984 12.406 1 98.81 199 ILE A C 1
ATOM 1536 O O . ILE A 1 199 ? -4.301 9.492 11.531 1 98.81 199 ILE A O 1
ATOM 1540 N N . ILE A 1 200 ? -2.502 10.672 12.141 1 98.88 200 ILE A N 1
ATOM 1541 C CA . ILE A 1 200 ? -1.933 10.836 10.805 1 98.88 200 ILE A CA 1
ATOM 1542 C C . ILE A 1 200 ? -0.467 10.406 10.812 1 98.88 200 ILE A C 1
ATOM 1544 O O . ILE A 1 200 ? 0.362 11.016 11.492 1 98.88 200 ILE A O 1
ATOM 1548 N N . THR A 1 201 ? -0.149 9.375 10.109 1 98.81 201 THR A N 1
ATOM 1549 C CA . THR A 1 201 ? 1.236 8.922 10.055 1 98.81 201 THR A CA 1
ATOM 1550 C C . THR A 1 201 ? 1.667 8.656 8.617 1 98.81 201 THR A C 1
ATOM 1552 O O . THR A 1 201 ? 0.851 8.258 7.785 1 98.81 201 THR A O 1
ATOM 1555 N N . MET A 1 202 ? 2.926 8.891 8.344 1 97.5 202 MET A N 1
ATOM 1556 C CA . MET A 1 202 ? 3.449 8.547 7.027 1 97.5 202 MET A CA 1
ATOM 1557 C C . MET A 1 202 ? 4.969 8.414 7.062 1 97.5 202 MET A C 1
ATOM 1559 O O . MET A 1 202 ? 5.633 9.062 7.867 1 97.5 202 MET A O 1
ATOM 1563 N N . SER A 1 203 ? 5.434 7.52 6.289 1 97.75 203 SER A N 1
ATOM 1564 C CA . SER A 1 203 ? 6.848 7.461 5.93 1 97.75 203 SER A CA 1
ATOM 1565 C C . SER A 1 203 ? 7.133 8.273 4.672 1 97.75 203 SER A C 1
ATOM 1567 O O . SER A 1 203 ? 6.422 8.148 3.672 1 97.75 203 SER A O 1
ATOM 1569 N N . MET A 1 204 ? 8.125 9.055 4.734 1 94.38 204 MET A N 1
ATOM 1570 C CA . MET A 1 204 ? 8.406 9.984 3.646 1 94.38 204 MET A CA 1
ATOM 1571 C C . MET A 1 204 ? 9.266 9.328 2.568 1 94.38 204 MET A C 1
ATOM 1573 O O . MET A 1 204 ? 9.617 8.156 2.684 1 94.38 204 MET A O 1
ATOM 1577 N N . ALA A 1 205 ? 9.469 10.047 1.423 1 91.12 205 ALA A N 1
ATOM 1578 C CA . ALA A 1 205 ? 10.281 9.648 0.278 1 91.12 205 ALA A CA 1
ATOM 1579 C C . ALA A 1 205 ? 9.641 8.492 -0.482 1 91.12 205 ALA A C 1
ATOM 1581 O O . ALA A 1 205 ? 8.539 8.062 -0.148 1 91.12 205 ALA A O 1
ATOM 1582 N N . GLY A 1 206 ? 10.289 8.102 -1.51 1 91.19 206 GLY A N 1
ATOM 1583 C CA . GLY A 1 206 ? 9.766 7.094 -2.416 1 91.19 206 GLY A CA 1
ATOM 1584 C C . GLY A 1 206 ? 9.516 5.754 -1.743 1 91.19 206 GLY A C 1
ATOM 1585 O O . GLY A 1 206 ? 8.477 5.125 -1.956 1 91.19 206 GLY A O 1
ATOM 1586 N N . THR A 1 207 ? 10.383 5.355 -0.818 1 92.56 207 THR A N 1
ATOM 1587 C CA . THR A 1 207 ? 10.289 4.066 -0.139 1 92.56 207 THR A CA 1
ATOM 1588 C C . THR A 1 207 ? 9.07 4.02 0.772 1 92.56 207 THR A C 1
ATOM 1590 O O . THR A 1 207 ? 8.547 2.939 1.06 1 92.56 207 THR A O 1
ATOM 1593 N N . GLY A 1 208 ? 8.609 5.203 1.144 1 96.19 208 GLY A N 1
ATOM 1594 C CA . GLY A 1 208 ? 7.539 5.258 2.125 1 96.19 208 GLY A CA 1
ATOM 1595 C C . GLY A 1 208 ? 6.164 5.426 1.503 1 96.19 208 GLY A C 1
ATOM 1596 O O . GLY A 1 208 ? 5.156 5.457 2.211 1 96.19 208 GLY A O 1
ATOM 1597 N N . VAL A 1 209 ? 6.07 5.5 0.199 1 96.12 209 VAL A N 1
ATOM 1598 C CA . VAL A 1 209 ? 4.836 5.871 -0.485 1 96.12 209 VAL A CA 1
ATOM 1599 C C . VAL A 1 209 ? 3.729 4.883 -0.124 1 96.12 209 VAL A C 1
ATOM 1601 O O . VAL A 1 209 ? 2.562 5.266 0.001 1 96.12 209 VAL A O 1
ATOM 1604 N N . ILE A 1 210 ? 4.062 3.633 0.12 1 97.25 210 ILE A N 1
ATOM 1605 C CA . ILE A 1 210 ? 3.068 2.621 0.459 1 97.25 210 ILE A CA 1
ATOM 1606 C C . ILE A 1 210 ? 2.334 3.027 1.735 1 97.25 210 ILE A C 1
ATOM 1608 O O . ILE A 1 210 ? 1.141 2.756 1.884 1 97.25 210 ILE A O 1
ATOM 1612 N N . SER A 1 211 ? 3.041 3.713 2.688 1 97.88 211 SER A N 1
ATOM 1613 C CA . SER A 1 211 ? 2.412 4.152 3.928 1 97.88 211 SER A CA 1
ATOM 1614 C C . SER A 1 211 ? 1.345 5.207 3.666 1 97.88 211 SER A C 1
ATOM 1616 O O . SER A 1 211 ? 0.405 5.359 4.449 1 97.88 211 SER A O 1
ATOM 1618 N N . ARG A 1 212 ? 1.435 5.934 2.57 1 96.44 212 ARG A N 1
ATOM 1619 C CA . ARG A 1 212 ? 0.482 6.977 2.205 1 96.44 212 ARG A CA 1
ATOM 1620 C C . ARG A 1 212 ? -0.792 6.375 1.623 1 96.44 212 ARG A C 1
ATOM 1622 O O . ARG A 1 212 ? -1.821 7.051 1.539 1 96.44 212 ARG A O 1
ATOM 1629 N N . LEU A 1 213 ? -0.689 5.156 1.211 1 97.25 213 LEU A N 1
ATOM 1630 C CA . LEU A 1 213 ? -1.821 4.469 0.599 1 97.25 213 LEU A CA 1
ATOM 1631 C C . LEU A 1 213 ? -2.514 3.557 1.606 1 97.25 213 LEU A C 1
ATOM 1633 O O . LEU A 1 213 ? -3.652 3.139 1.391 1 97.25 213 LEU A O 1
ATOM 1637 N N . ALA A 1 214 ? -1.866 3.262 2.715 1 97.62 214 ALA A N 1
ATOM 1638 C CA . ALA A 1 214 ? -2.273 2.156 3.58 1 97.62 214 ALA A CA 1
ATOM 1639 C C . ALA A 1 214 ? -3.055 2.664 4.789 1 97.62 214 ALA A C 1
ATOM 1641 O O . ALA A 1 214 ? -3.283 1.919 5.746 1 97.62 214 ALA A O 1
ATOM 1642 N N . GLY A 1 215 ? -3.445 3.852 4.746 1 97.88 215 GLY A N 1
ATOM 1643 C CA . GLY A 1 215 ? -4.074 4.457 5.91 1 97.88 215 GLY A CA 1
ATOM 1644 C C . GLY A 1 215 ? -5.324 3.727 6.359 1 97.88 215 GLY A C 1
ATOM 1645 O O . GLY A 1 215 ? -5.555 3.559 7.559 1 97.88 215 GLY A O 1
ATOM 1646 N N . GLU A 1 216 ? -6.18 3.326 5.461 1 96.81 216 GLU A N 1
ATOM 1647 C CA . GLU A 1 216 ? -7.449 2.713 5.832 1 96.81 216 GLU A CA 1
ATOM 1648 C C . GLU A 1 216 ? -7.234 1.382 6.547 1 96.81 216 GLU A C 1
ATOM 1650 O O . GLU A 1 216 ? -8.039 0.989 7.395 1 96.81 216 GLU A O 1
ATOM 1655 N N . VAL A 1 217 ? -6.152 0.709 6.215 1 97.25 217 VAL A N 1
ATOM 1656 C CA . VAL A 1 217 ? -5.91 -0.601 6.809 1 97.25 217 VAL A CA 1
ATOM 1657 C C . VAL A 1 217 ? -5.191 -0.435 8.148 1 97.25 217 VAL A C 1
ATOM 1659 O O . VAL A 1 217 ? -5.527 -1.104 9.125 1 97.25 217 VAL A O 1
ATOM 1662 N N . PHE A 1 218 ? -4.246 0.536 8.297 1 98 218 PHE A N 1
ATOM 1663 C CA . PHE A 1 218 ? -3.387 0.539 9.477 1 98 218 PHE A CA 1
ATOM 1664 C C . PHE A 1 218 ? -3.756 1.684 10.414 1 98 218 PHE A C 1
ATOM 1666 O O . PHE A 1 218 ? -3.32 1.715 11.562 1 98 218 PHE A O 1
ATOM 1673 N N . GLY A 1 219 ? -4.527 2.689 9.828 1 97.81 219 GLY A N 1
ATOM 1674 C CA . GLY A 1 219 ? -5.133 3.555 10.828 1 97.81 219 GLY A CA 1
ATOM 1675 C C . GLY A 1 219 ? -4.805 5.023 10.625 1 97.81 219 GLY A C 1
ATOM 1676 O O . GLY A 1 219 ? -5.18 5.867 11.438 1 97.81 219 GLY A O 1
ATOM 1677 N N . SER A 1 220 ? -4.066 5.395 9.555 1 98.62 220 SER A N 1
ATOM 1678 C CA . SER A 1 220 ? -3.814 6.805 9.289 1 98.62 220 SER A CA 1
ATOM 1679 C C . SER A 1 220 ? -5.023 7.469 8.641 1 98.62 220 SER A C 1
ATOM 1681 O O . SER A 1 220 ? -5.508 7.012 7.602 1 98.62 220 SER A O 1
ATOM 1683 N N . ALA A 1 221 ? -5.48 8.578 9.156 1 98.69 221 ALA A N 1
ATOM 1684 C CA . ALA A 1 221 ? -6.777 9.148 8.805 1 98.69 221 ALA A CA 1
ATOM 1685 C C . ALA A 1 221 ? -6.645 10.133 7.645 1 98.69 221 ALA A C 1
ATOM 1687 O O . ALA A 1 221 ? -7.645 10.516 7.035 1 98.69 221 ALA A O 1
ATOM 1688 N N . MET A 1 222 ? -5.477 10.516 7.352 1 98.69 222 MET A N 1
ATOM 1689 C CA . MET A 1 222 ? -5.254 11.508 6.301 1 98.69 222 MET A CA 1
ATOM 1690 C C . MET A 1 222 ? -3.9 11.289 5.629 1 98.69 222 MET A C 1
ATOM 1692 O O . MET A 1 222 ? -2.959 10.805 6.262 1 98.69 222 MET A O 1
ATOM 1696 N N . THR A 1 223 ? -3.832 11.547 4.43 1 97.88 223 THR A N 1
ATOM 1697 C CA . THR A 1 223 ? -2.6 11.508 3.652 1 97.88 223 THR A CA 1
ATOM 1698 C C . THR A 1 223 ? -2.432 12.789 2.842 1 97.88 223 THR A C 1
ATOM 1700 O O . THR A 1 223 ? -3.26 13.703 2.928 1 97.88 223 THR A O 1
ATOM 1703 N N . PHE A 1 224 ? -1.326 12.953 2.186 1 96.31 224 PHE A N 1
ATOM 1704 C CA . PHE A 1 224 ? -0.984 14.195 1.5 1 96.31 224 PHE A CA 1
ATOM 1705 C C . PHE A 1 224 ? -0.672 13.93 0.031 1 96.31 224 PHE A C 1
ATOM 1707 O O . PHE A 1 224 ? 0.073 13.008 -0.296 1 96.31 224 PHE A O 1
ATOM 1714 N N . GLY A 1 225 ? -1.269 14.625 -0.833 1 94.5 225 GLY A N 1
ATOM 1715 C CA . GLY A 1 225 ? -1.003 14.586 -2.262 1 94.5 225 GLY A CA 1
ATOM 1716 C C . GLY A 1 225 ? -0.524 15.914 -2.816 1 94.5 225 GLY A C 1
ATOM 1717 O O . GLY A 1 225 ? -0.561 16.938 -2.121 1 94.5 225 GLY A O 1
ATOM 1718 N N . ALA A 1 226 ? -0.032 15.844 -4.023 1 92.06 226 ALA A N 1
ATOM 1719 C CA . ALA A 1 226 ? 0.438 17.047 -4.691 1 92.06 226 ALA A CA 1
ATOM 1720 C C . ALA A 1 226 ? -0.47 17.422 -5.863 1 92.06 226 ALA A C 1
ATOM 1722 O O . ALA A 1 226 ? -0.92 16.547 -6.605 1 92.06 226 ALA A O 1
ATOM 1723 N N . ALA A 1 227 ? -0.856 18.672 -6.031 1 85.31 227 ALA A N 1
ATOM 1724 C CA . ALA A 1 227 ? -1.617 19.109 -7.195 1 85.31 227 ALA A CA 1
ATOM 1725 C C . ALA A 1 227 ? -0.688 19.578 -8.312 1 85.31 227 ALA A C 1
ATOM 1727 O O . ALA A 1 227 ? -0.825 19.141 -9.461 1 85.31 227 ALA A O 1
ATOM 1728 N N . LYS A 1 228 ? 0.149 20.609 -8.141 1 77.62 228 LYS A N 1
ATOM 1729 C CA . LYS A 1 228 ? 1.1 21.094 -9.133 1 77.62 228 LYS A CA 1
ATOM 1730 C C . LYS A 1 228 ? 2.52 20.641 -8.805 1 77.62 228 LYS A C 1
ATOM 1732 O O . LYS A 1 228 ? 2.982 19.609 -9.297 1 77.62 228 LYS A O 1
ATOM 1737 N N . LYS A 1 229 ? 3.002 21.281 -7.863 1 68.88 229 LYS A N 1
ATOM 1738 C CA . LYS A 1 229 ? 4.359 21 -7.406 1 68.88 229 LYS A CA 1
ATOM 1739 C C . LYS A 1 229 ? 4.34 20.219 -6.094 1 68.88 229 LYS A C 1
ATOM 1741 O O . LYS A 1 229 ? 3.582 20.547 -5.18 1 68.88 229 LYS A O 1
ATOM 1746 N N . ALA A 1 230 ? 5.152 19.047 -6.168 1 66.06 230 ALA A N 1
ATOM 1747 C CA . ALA A 1 230 ? 5.328 18.328 -4.91 1 66.06 230 ALA A CA 1
ATOM 1748 C C . ALA A 1 230 ? 5.961 19.219 -3.848 1 66.06 230 ALA A C 1
ATOM 1750 O O . ALA A 1 230 ? 6.941 19.906 -4.117 1 66.06 230 ALA A O 1
ATOM 1751 N N . SER A 1 231 ? 5.316 19.359 -2.691 1 58.5 231 SER A N 1
ATOM 1752 C CA . SER A 1 231 ? 5.844 20.125 -1.57 1 58.5 231 SER A CA 1
ATOM 1753 C C . SER A 1 231 ? 6.785 19.281 -0.715 1 58.5 231 SER A C 1
ATOM 1755 O O . SER A 1 231 ? 7.469 19.797 0.167 1 58.5 231 SER A O 1
ATOM 1757 N N . ALA A 1 232 ? 6.793 17.953 -0.944 1 61.5 232 ALA A N 1
ATOM 1758 C CA . ALA A 1 232 ? 7.621 16.984 -0.221 1 61.5 232 ALA A CA 1
ATOM 1759 C C . ALA A 1 232 ? 7.977 15.797 -1.105 1 61.5 232 ALA A C 1
ATOM 1761 O O . ALA A 1 232 ? 7.258 15.484 -2.059 1 61.5 232 ALA A O 1
ATOM 1762 N N . PRO A 1 233 ? 9.18 15.164 -0.888 1 63.41 233 PRO A N 1
ATOM 1763 C CA . PRO A 1 233 ? 9.578 13.984 -1.654 1 63.41 233 PRO A CA 1
ATOM 1764 C C . PRO A 1 233 ? 8.555 12.852 -1.566 1 63.41 233 PRO A C 1
ATOM 1766 O O . PRO A 1 233 ? 8.031 12.57 -0.485 1 63.41 233 PRO A O 1
ATOM 1769 N N . GLY A 1 234 ? 8.188 12.242 -2.68 1 66.06 234 GLY A N 1
ATOM 1770 C CA . GLY A 1 234 ? 7.34 11.062 -2.674 1 66.06 234 GLY A CA 1
ATOM 1771 C C . GLY A 1 234 ? 5.863 11.383 -2.797 1 66.06 234 GLY A C 1
ATOM 1772 O O . GLY A 1 234 ? 5.016 10.5 -2.684 1 66.06 234 GLY A O 1
ATOM 1773 N N . GLN A 1 235 ? 5.582 12.656 -2.975 1 74.56 235 GLN A N 1
ATOM 1774 C CA . GLN A 1 235 ? 4.16 12.969 -3.078 1 74.56 235 GLN A CA 1
ATOM 1775 C C . GLN A 1 235 ? 3.609 12.57 -4.441 1 74.56 235 GLN A C 1
ATOM 1777 O O . GLN A 1 235 ? 4.23 12.836 -5.473 1 74.56 235 GLN A O 1
ATOM 1782 N N . ILE A 1 236 ? 2.549 11.82 -4.34 1 88.88 236 ILE A N 1
ATOM 1783 C CA . ILE A 1 236 ? 1.802 11.367 -5.508 1 88.88 236 ILE A CA 1
ATOM 1784 C C . ILE A 1 236 ? 0.792 12.43 -5.922 1 88.88 236 ILE A C 1
ATOM 1786 O O . ILE A 1 236 ? 0.252 13.148 -5.07 1 88.88 236 ILE A O 1
ATOM 1790 N N . ASP A 1 237 ? 0.625 12.555 -7.184 1 93.5 237 ASP A N 1
ATOM 1791 C CA . ASP A 1 237 ? -0.416 13.438 -7.699 1 93.5 237 ASP A CA 1
ATOM 1792 C C . ASP A 1 237 ? -1.767 13.133 -7.059 1 93.5 237 ASP A C 1
ATOM 1794 O O . ASP A 1 237 ? -2.135 11.969 -6.902 1 93.5 237 ASP A O 1
ATOM 1798 N N . VAL A 1 238 ? -2.49 14.156 -6.754 1 95.75 238 VAL A N 1
ATOM 1799 C CA . VAL A 1 238 ? -3.713 14.039 -5.965 1 95.75 238 VAL A CA 1
ATOM 1800 C C . VAL A 1 238 ? -4.734 13.195 -6.719 1 95.75 238 VAL A C 1
ATOM 1802 O O . VAL A 1 238 ? -5.477 12.422 -6.109 1 95.75 238 VAL A O 1
ATOM 1805 N N . ASN A 1 239 ? -4.859 13.375 -8.016 1 95.25 239 ASN A N 1
ATOM 1806 C CA . ASN A 1 239 ? -5.824 12.594 -8.773 1 95.25 239 ASN A CA 1
ATOM 1807 C C . ASN A 1 239 ? -5.473 11.109 -8.766 1 95.25 239 ASN A C 1
ATOM 1809 O O . ASN A 1 239 ? -6.355 10.258 -8.625 1 95.25 239 ASN A O 1
ATOM 1813 N N . GLU A 1 240 ? -4.219 10.836 -8.969 1 95.44 240 GLU A N 1
ATOM 1814 C CA . GLU A 1 240 ? -3.748 9.461 -8.867 1 95.44 240 GLU A CA 1
ATOM 1815 C C . GLU A 1 240 ? -3.979 8.898 -7.469 1 95.44 240 GLU A C 1
ATOM 1817 O O . GLU A 1 240 ? -4.426 7.758 -7.316 1 95.44 240 GLU A O 1
ATOM 1822 N N . LEU A 1 241 ? -3.635 9.734 -6.516 1 96.75 241 LEU A N 1
ATOM 1823 C CA . LEU A 1 241 ? -3.809 9.336 -5.121 1 96.75 241 LEU A CA 1
ATOM 1824 C C . LEU A 1 241 ? -5.266 8.992 -4.836 1 96.75 241 LEU A C 1
ATOM 1826 O O . LEU A 1 241 ? -5.559 7.941 -4.262 1 96.75 241 LEU A O 1
ATOM 1830 N N . ARG A 1 242 ? -6.246 9.828 -5.203 1 97.38 242 ARG A N 1
ATOM 1831 C CA . ARG A 1 242 ? -7.676 9.594 -5.023 1 97.38 242 ARG A CA 1
ATOM 1832 C C . ARG A 1 242 ? -8.109 8.297 -5.699 1 97.38 242 ARG A C 1
ATOM 1834 O O . ARG A 1 242 ? -8.828 7.492 -5.105 1 97.38 242 ARG A O 1
ATOM 1841 N N . HIS A 1 243 ? -7.609 8.148 -6.867 1 96.56 243 HIS A N 1
ATOM 1842 C CA . HIS A 1 243 ? -7.949 6.945 -7.621 1 96.56 243 HIS A CA 1
ATOM 1843 C C . HIS A 1 243 ? -7.523 5.688 -6.867 1 96.56 243 HIS A C 1
ATOM 1845 O O . HIS A 1 243 ? -8.32 4.758 -6.707 1 96.56 243 HIS A O 1
ATOM 1851 N N . VAL A 1 244 ? -6.32 5.617 -6.426 1 97.31 244 VAL A N 1
ATOM 1852 C CA . VAL A 1 244 ? -5.785 4.438 -5.746 1 97.31 244 VAL A CA 1
ATOM 1853 C C . VAL A 1 244 ? -6.527 4.223 -4.43 1 97.31 244 VAL A C 1
ATOM 1855 O O . VAL A 1 244 ? -6.887 3.094 -4.09 1 97.31 244 VAL A O 1
ATOM 1858 N N . LEU A 1 245 ? -6.738 5.312 -3.66 1 97.81 245 LEU A N 1
ATOM 1859 C CA . LEU A 1 245 ? -7.449 5.184 -2.393 1 97.81 245 LEU A CA 1
ATOM 1860 C C . LEU A 1 245 ? -8.859 4.656 -2.609 1 97.81 245 LEU A C 1
ATOM 1862 O O . LEU A 1 245 ? -9.359 3.85 -1.817 1 97.81 245 LEU A O 1
ATOM 1866 N N . ASP A 1 246 ? -9.539 5.129 -3.643 1 96.81 246 ASP A N 1
ATOM 1867 C CA . ASP A 1 246 ? -10.875 4.633 -3.957 1 96.81 246 ASP A CA 1
ATOM 1868 C C . ASP A 1 246 ? -10.844 3.145 -4.305 1 96.81 246 ASP A C 1
ATOM 1870 O O . ASP A 1 246 ? -11.711 2.383 -3.887 1 96.81 246 ASP A O 1
ATOM 1874 N N . LEU A 1 247 ? -9.867 2.777 -5.137 1 95.38 247 LEU A N 1
ATOM 1875 C CA . LEU A 1 247 ? -9.672 1.378 -5.504 1 95.38 247 LEU A CA 1
ATOM 1876 C C . LEU A 1 247 ? -9.516 0.506 -4.262 1 95.38 247 LEU A C 1
ATOM 1878 O O . LEU A 1 247 ? -10.125 -0.564 -4.168 1 95.38 247 LEU A O 1
ATOM 1882 N N . LEU A 1 248 ? -8.695 0.928 -3.295 1 96.31 248 LEU A N 1
ATOM 1883 C CA . LEU A 1 248 ? -8.438 0.181 -2.068 1 96.31 248 LEU A CA 1
ATOM 1884 C C . LEU A 1 248 ? -9.672 0.164 -1.175 1 96.31 248 LEU A C 1
ATOM 1886 O O . LEU A 1 248 ? -9.992 -0.86 -0.567 1 96.31 248 LEU A O 1
ATOM 1890 N N . HIS A 1 249 ? -10.375 1.313 -1.114 1 96.19 249 HIS A N 1
ATOM 1891 C CA . HIS A 1 249 ? -11.562 1.433 -0.277 1 96.19 249 HIS A CA 1
ATOM 1892 C C . HIS A 1 249 ? -12.633 0.434 -0.697 1 96.19 249 HIS A C 1
ATOM 1894 O O . HIS A 1 249 ? -13.367 -0.086 0.146 1 96.19 249 HIS A O 1
ATOM 1900 N N . LYS A 1 250 ? -12.742 0.165 -1.97 1 93.12 250 LYS A N 1
ATOM 1901 C CA . LYS A 1 250 ? -13.75 -0.737 -2.512 1 93.12 250 LYS A CA 1
ATOM 1902 C C . LYS A 1 250 ? -13.539 -2.164 -2.018 1 93.12 250 LYS A C 1
ATOM 1904 O O . LYS A 1 250 ? -14.43 -3.01 -2.137 1 93.12 250 LYS A O 1
ATOM 1909 N N . GLN A 1 251 ? -12.32 -2.412 -1.53 1 89.56 251 GLN A N 1
ATOM 1910 C CA . GLN A 1 251 ? -12.008 -3.771 -1.103 1 89.56 251 GLN A CA 1
ATOM 1911 C C . GLN A 1 251 ? -12.531 -4.039 0.306 1 89.56 251 GLN A C 1
ATOM 1913 O O . GLN A 1 251 ? -12.469 -5.172 0.792 1 89.56 251 GLN A O 1
ATOM 1918 N N . PHE A 1 252 ? -12.93 -2.979 0.981 1 84.44 252 PHE A N 1
ATOM 1919 C CA . PHE A 1 252 ? -13.477 -3.092 2.33 1 84.44 252 PHE A CA 1
ATOM 1920 C C . PHE A 1 252 ? -15 -3.16 2.297 1 84.44 252 PHE A C 1
ATOM 1922 O O . PHE A 1 252 ? -15.609 -3.848 3.115 1 84.44 252 PHE A O 1
ATOM 1929 N N . MET B 1 1 ? 20.438 -11.062 -3.686 1 78.5 1 MET B N 1
ATOM 1930 C CA . MET B 1 1 ? 19.359 -11.945 -4.125 1 78.5 1 MET B CA 1
ATOM 1931 C C . MET B 1 1 ? 19.516 -12.312 -5.598 1 78.5 1 MET B C 1
ATOM 1933 O O . MET B 1 1 ? 19.75 -11.438 -6.438 1 78.5 1 MET B O 1
ATOM 1937 N N . ASN B 1 2 ? 19.516 -13.648 -5.906 1 90.56 2 ASN B N 1
ATOM 1938 C CA . ASN B 1 2 ? 19.578 -14.094 -7.293 1 90.56 2 ASN B CA 1
ATOM 1939 C C . ASN B 1 2 ? 18.266 -13.867 -8.023 1 90.56 2 ASN B C 1
ATOM 1941 O O . ASN B 1 2 ? 17.188 -13.977 -7.426 1 90.56 2 ASN B O 1
ATOM 1945 N N . LYS B 1 3 ? 18.438 -13.523 -9.266 1 97 3 LYS B N 1
ATOM 1946 C CA . LYS B 1 3 ? 17.25 -13.375 -10.109 1 97 3 LYS B CA 1
ATOM 1947 C C . LYS B 1 3 ? 16.828 -14.719 -10.695 1 97 3 LYS B C 1
ATOM 1949 O O . LYS B 1 3 ? 17.641 -15.633 -10.828 1 97 3 LYS B O 1
ATOM 1954 N N . VAL B 1 4 ? 15.57 -14.859 -10.898 1 98.56 4 VAL B N 1
ATOM 1955 C CA . VAL B 1 4 ? 15.008 -16 -11.617 1 98.56 4 VAL B CA 1
ATOM 1956 C C . VAL B 1 4 ? 14.414 -15.539 -12.945 1 98.56 4 VAL B C 1
ATOM 1958 O O . VAL B 1 4 ? 13.547 -14.656 -12.969 1 98.56 4 VAL B O 1
ATOM 1961 N N . VAL B 1 5 ? 14.914 -16.078 -14.016 1 98.38 5 VAL B N 1
ATOM 1962 C CA . VAL B 1 5 ? 14.484 -15.664 -15.352 1 98.38 5 VAL B CA 1
ATOM 1963 C C . VAL B 1 5 ? 13.664 -16.781 -16 1 98.38 5 VAL B C 1
ATOM 1965 O O . VAL B 1 5 ? 14.094 -17.922 -16.047 1 98.38 5 VAL B O 1
ATOM 1968 N N . VAL B 1 6 ? 12.484 -16.484 -16.375 1 98.44 6 VAL B N 1
ATOM 1969 C CA . VAL B 1 6 ? 11.602 -17.375 -17.125 1 98.44 6 VAL B CA 1
ATOM 1970 C C . VAL B 1 6 ? 11.148 -16.672 -18.406 1 98.44 6 VAL B C 1
ATOM 1972 O O . VAL B 1 6 ? 10.352 -15.742 -18.359 1 98.44 6 VAL B O 1
ATOM 1975 N N . LYS B 1 7 ? 11.68 -17.156 -19.5 1 97.25 7 LYS B N 1
ATOM 1976 C CA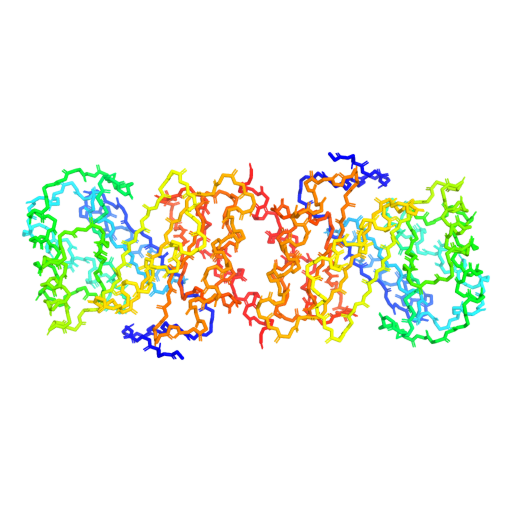 . LYS B 1 7 ? 11.469 -16.484 -20.781 1 97.25 7 LYS B CA 1
ATOM 1977 C C . LYS B 1 7 ? 11.852 -15.008 -20.719 1 97.25 7 LYS B C 1
ATOM 1979 O O . LYS B 1 7 ? 13 -14.68 -20.406 1 97.25 7 LYS B O 1
ATOM 1984 N N . ASN B 1 8 ? 10.922 -14.109 -20.922 1 97.19 8 ASN B N 1
ATOM 1985 C CA . ASN B 1 8 ? 11.242 -12.688 -20.953 1 97.19 8 ASN B CA 1
ATOM 1986 C C . ASN B 1 8 ? 10.922 -12.008 -19.625 1 97.19 8 ASN B C 1
ATOM 1988 O O . ASN B 1 8 ? 10.891 -10.781 -19.531 1 97.19 8 ASN B O 1
ATOM 1992 N N . VAL B 1 9 ? 10.68 -12.781 -18.625 1 98.44 9 VAL B N 1
ATOM 1993 C CA . VAL B 1 9 ? 10.289 -12.242 -17.328 1 98.44 9 VAL B CA 1
ATOM 1994 C C . VAL B 1 9 ? 11.398 -12.5 -16.312 1 98.44 9 VAL B C 1
ATOM 1996 O O . VAL B 1 9 ? 11.891 -13.625 -16.188 1 98.44 9 VAL B O 1
ATOM 1999 N N . THR B 1 10 ? 11.812 -11.469 -15.648 1 98.56 10 THR B N 1
ATOM 2000 C CA . THR B 1 10 ? 12.828 -11.578 -14.609 1 98.56 10 THR B CA 1
ATOM 2001 C C . THR B 1 10 ? 12.234 -11.273 -13.234 1 98.56 10 THR B C 1
ATOM 2003 O O . THR B 1 10 ? 11.742 -10.172 -12.992 1 98.56 10 THR B O 1
ATOM 2006 N N . PHE B 1 11 ? 12.227 -12.281 -12.352 1 98.56 11 PHE B N 1
ATOM 2007 C CA . PHE B 1 11 ? 11.773 -12.125 -10.977 1 98.56 11 PHE B CA 1
ATOM 2008 C C . PHE B 1 11 ? 12.914 -11.656 -10.078 1 98.56 11 PHE B C 1
ATOM 2010 O O . PHE B 1 11 ? 14.047 -12.109 -10.219 1 98.56 11 PHE B O 1
ATOM 2017 N N . GLY B 1 12 ? 12.578 -10.781 -9.156 1 96.44 12 GLY B N 1
ATOM 2018 C CA . GLY B 1 12 ? 13.578 -10.344 -8.195 1 96.44 12 GLY B CA 1
ATOM 2019 C C . GLY B 1 12 ? 14.18 -8.992 -8.531 1 96.44 12 GLY B C 1
ATOM 2020 O O . GLY B 1 12 ? 15.195 -8.594 -7.953 1 96.44 12 GLY B O 1
ATOM 2021 N N . GLU B 1 13 ? 13.602 -8.336 -9.539 1 94.25 13 GLU B N 1
ATOM 2022 C CA . GLU B 1 13 ? 14.055 -6.992 -9.906 1 94.25 13 GLU B CA 1
ATOM 2023 C C . GLU B 1 13 ? 12.875 -6.098 -10.281 1 94.25 13 GLU B C 1
ATOM 2025 O O . GLU B 1 13 ? 11.93 -6.547 -10.938 1 94.25 13 GLU B O 1
ATOM 2030 N N . GLY B 1 14 ? 12.953 -4.801 -9.766 1 94.44 14 GLY B N 1
ATOM 2031 C CA . GLY B 1 14 ? 11.93 -3.832 -10.148 1 94.44 14 GLY B CA 1
ATOM 2032 C C . GLY B 1 14 ? 10.578 -4.125 -9.539 1 94.44 14 GLY B C 1
ATOM 2033 O O . GLY B 1 14 ? 10.484 -4.688 -8.445 1 94.44 14 GLY B O 1
ATOM 2034 N N . ALA B 1 15 ? 9.539 -3.723 -10.227 1 96.94 15 ALA B N 1
ATOM 2035 C CA . ALA B 1 15 ? 8.172 -3.908 -9.766 1 96.94 15 ALA B CA 1
ATOM 2036 C C . ALA B 1 15 ? 7.789 -5.387 -9.75 1 96.94 15 ALA B C 1
ATOM 2038 O O . ALA B 1 15 ? 8.266 -6.164 -10.586 1 96.94 15 ALA B O 1
ATOM 2039 N N . PRO B 1 16 ? 6.965 -5.805 -8.828 1 98.06 16 PRO B N 1
ATOM 2040 C CA . PRO B 1 16 ? 6.473 -7.184 -8.859 1 98.06 16 PRO B CA 1
ATOM 2041 C C . PRO B 1 16 ? 5.816 -7.551 -10.188 1 98.06 16 PRO B C 1
ATOM 2043 O O . PRO B 1 16 ? 5.152 -6.711 -10.805 1 98.06 16 PRO B O 1
ATOM 2046 N N . LYS B 1 17 ? 6.016 -8.734 -10.609 1 98.75 17 LYS B N 1
ATOM 2047 C CA . LYS B 1 17 ? 5.355 -9.234 -11.812 1 98.75 17 LYS B CA 1
ATOM 2048 C C . LYS B 1 17 ? 3.891 -9.562 -11.539 1 98.75 17 LYS B C 1
ATOM 2050 O O . LYS B 1 17 ? 3.508 -9.82 -10.398 1 98.75 17 LYS B O 1
ATOM 2055 N N . ILE B 1 18 ? 3.07 -9.5 -12.523 1 98.38 18 ILE B N 1
ATOM 2056 C CA . ILE B 1 18 ? 1.643 -9.75 -12.352 1 98.38 18 ILE B CA 1
ATOM 2057 C C . ILE B 1 18 ? 1.28 -11.102 -12.969 1 98.38 18 ILE B C 1
ATOM 2059 O O . ILE B 1 18 ? 1.519 -11.336 -14.156 1 98.38 18 ILE B O 1
ATOM 2063 N N . CYS B 1 19 ? 0.776 -11.961 -12.195 1 98.31 19 CYS B N 1
ATOM 2064 C CA . CYS B 1 19 ? 0.244 -13.258 -12.617 1 98.31 19 CYS B CA 1
ATOM 2065 C C . CYS B 1 19 ? -1.278 -13.227 -12.68 1 98.31 19 CYS B C 1
ATOM 2067 O O . CYS B 1 19 ? -1.931 -12.68 -11.781 1 98.31 19 CYS B O 1
ATOM 2069 N N . VAL B 1 20 ? -1.878 -13.766 -13.703 1 97.5 20 VAL B N 1
ATOM 2070 C CA . VAL B 1 20 ? -3.328 -13.812 -13.859 1 97.5 20 VAL B CA 1
ATOM 2071 C C . VAL B 1 20 ? -3.781 -15.266 -14.016 1 97.5 20 VAL B C 1
ATOM 2073 O O . VAL B 1 20 ? -3.309 -15.977 -14.906 1 97.5 20 VAL B O 1
ATOM 2076 N N . PRO B 1 21 ? -4.684 -15.719 -13.258 1 97 21 PRO B N 1
ATOM 2077 C CA . PRO B 1 21 ? -5.145 -17.109 -13.344 1 97 21 PRO B CA 1
ATOM 2078 C C . PRO B 1 21 ? -6.168 -17.328 -14.453 1 97 21 PRO B C 1
ATOM 2080 O O . PRO B 1 21 ? -6.977 -16.438 -14.734 1 97 21 PRO B O 1
ATOM 2083 N N . MET B 1 22 ? -6.102 -18.406 -15.109 1 96.94 22 MET B N 1
ATOM 2084 C CA . MET B 1 22 ? -7.145 -18.984 -15.953 1 96.94 22 MET B CA 1
ATOM 2085 C C . MET B 1 22 ? -7.859 -20.125 -15.234 1 96.94 22 MET B C 1
ATOM 2087 O O . MET B 1 22 ? -7.215 -21.047 -14.711 1 96.94 22 MET B O 1
ATOM 2091 N N . VAL B 1 23 ? -9.156 -20.094 -15.305 1 96.75 23 VAL B N 1
ATOM 2092 C CA . VAL B 1 23 ? -9.906 -21.078 -14.531 1 96.75 23 VAL B CA 1
ATOM 2093 C C . VAL B 1 23 ? -10.977 -21.719 -15.406 1 96.75 23 VAL B C 1
ATOM 2095 O O . VAL B 1 23 ? -11.93 -22.312 -14.898 1 96.75 23 VAL B O 1
ATOM 2098 N N . GLY B 1 24 ? -10.836 -21.609 -16.703 1 96.94 24 GLY B N 1
ATOM 2099 C CA . GLY B 1 24 ? -11.805 -22.234 -17.594 1 96.94 24 GLY B CA 1
ATOM 2100 C C . GLY B 1 24 ? -11.984 -23.719 -17.344 1 96.94 24 GLY B C 1
ATOM 2101 O O . GLY B 1 24 ? -11.008 -24.438 -17.109 1 96.94 24 GLY B O 1
ATOM 2102 N N . LYS B 1 25 ? -13.195 -24.234 -17.484 1 98.06 25 LYS B N 1
ATOM 2103 C CA . LYS B 1 25 ? -13.5 -25.609 -17.141 1 98.06 25 LYS B CA 1
ATOM 2104 C C . LYS B 1 25 ? -13.406 -26.516 -18.375 1 98.06 25 LYS B C 1
ATOM 2106 O O . LYS B 1 25 ? -13.344 -27.734 -18.25 1 98.06 25 LYS B O 1
ATOM 2111 N N . THR B 1 26 ? -13.469 -25.891 -19.547 1 98.56 26 THR B N 1
ATOM 2112 C CA . THR B 1 26 ? -13.383 -26.609 -20.812 1 98.56 26 THR B CA 1
ATOM 2113 C C . THR B 1 26 ? -12.258 -26.062 -21.688 1 98.56 26 THR B C 1
ATOM 2115 O O . THR B 1 26 ? -11.758 -24.953 -21.422 1 98.56 26 THR B O 1
ATOM 2118 N N . VAL B 1 27 ? -11.891 -26.859 -22.688 1 98.56 27 VAL B N 1
ATOM 2119 C CA . VAL B 1 27 ? -10.852 -26.406 -23.609 1 98.56 27 VAL B CA 1
ATOM 2120 C C . VAL B 1 27 ? -11.289 -25.109 -24.297 1 98.56 27 VAL B C 1
ATOM 2122 O O . VAL B 1 27 ? -10.5 -24.172 -24.438 1 98.56 27 VAL B O 1
ATOM 2125 N N . ALA B 1 28 ? -12.523 -25.031 -24.672 1 98.5 28 ALA B N 1
ATOM 2126 C CA . ALA B 1 28 ? -13.062 -23.844 -25.312 1 98.5 28 ALA B CA 1
ATOM 2127 C C . ALA B 1 28 ? -12.969 -22.625 -24.406 1 98.5 28 ALA B C 1
ATOM 2129 O O . ALA B 1 28 ? -12.562 -21.547 -24.844 1 98.5 28 ALA B O 1
ATOM 2130 N N . ALA B 1 29 ? -13.359 -22.797 -23.172 1 98 29 ALA B N 1
ATOM 2131 C CA . ALA B 1 29 ? -13.297 -21.703 -22.203 1 98 29 ALA B CA 1
ATOM 2132 C C . ALA B 1 29 ? -11.859 -21.266 -21.969 1 98 29 ALA B C 1
ATOM 2134 O O . ALA B 1 29 ? -11.578 -20.062 -21.859 1 98 29 ALA B O 1
ATOM 2135 N N . LEU B 1 30 ? -10.984 -22.203 -21.875 1 98.44 30 LEU B N 1
ATOM 2136 C CA . LEU B 1 30 ? -9.57 -21.922 -21.672 1 98.44 30 LEU B CA 1
ATOM 2137 C C . LEU B 1 30 ? -9 -21.141 -22.859 1 98.44 30 LEU B C 1
ATOM 2139 O O . LEU B 1 30 ? -8.242 -20.188 -22.672 1 98.44 30 LEU B O 1
ATOM 2143 N N . LYS B 1 31 ? -9.367 -21.594 -24.047 1 98.56 31 LYS B N 1
ATOM 2144 C CA . LYS B 1 31 ? -8.906 -20.906 -25.234 1 98.56 31 LYS B CA 1
ATOM 2145 C C . LYS B 1 31 ? -9.406 -19.453 -25.266 1 98.56 31 LYS B C 1
ATOM 2147 O O . LYS B 1 31 ? -8.656 -18.547 -25.594 1 98.56 31 LYS B O 1
ATOM 2152 N N . GLU B 1 32 ? -10.609 -19.266 -24.922 1 97.69 32 GLU B N 1
ATOM 2153 C CA . GLU B 1 32 ? -11.18 -17.922 -24.875 1 97.69 32 GLU B CA 1
ATOM 2154 C C . GLU B 1 32 ? -10.438 -17.047 -23.859 1 97.69 32 GLU B C 1
ATOM 2156 O O . GLU B 1 32 ? -10.102 -15.906 -24.172 1 97.69 32 GLU B O 1
ATOM 2161 N N . GLU B 1 33 ? -10.18 -17.578 -22.688 1 97.19 33 GLU B N 1
ATOM 2162 C CA . GLU B 1 33 ? -9.438 -16.828 -21.672 1 97.19 33 GLU B CA 1
ATOM 2163 C C . GLU B 1 33 ? -8.039 -16.484 -22.156 1 97.19 33 GLU B C 1
ATOM 2165 O O . GLU B 1 33 ? -7.582 -15.344 -22 1 97.19 33 GLU B O 1
ATOM 2170 N N . ALA B 1 34 ? -7.395 -17.484 -22.734 1 98 34 ALA B N 1
ATOM 2171 C CA . ALA B 1 34 ? -6.035 -17.281 -23.234 1 98 34 ALA B CA 1
ATOM 2172 C C . ALA B 1 34 ? -6 -16.172 -24.281 1 98 34 ALA B C 1
ATOM 2174 O O . ALA B 1 34 ? -5.102 -15.328 -24.266 1 98 34 ALA B O 1
ATOM 2175 N N . GLU B 1 35 ? -6.918 -16.203 -25.172 1 97.94 35 GLU B N 1
ATOM 2176 C CA . GLU B 1 35 ? -6.996 -15.172 -26.203 1 97.94 35 GLU B CA 1
ATOM 2177 C C . GLU B 1 35 ? -7.188 -13.789 -25.594 1 97.94 35 GLU B C 1
ATOM 2179 O O . GLU B 1 35 ? -6.539 -12.82 -26.016 1 97.94 35 GLU B O 1
ATOM 2184 N N . MET B 1 36 ? -8.062 -13.727 -24.672 1 96.31 36 MET B N 1
ATOM 2185 C CA . MET B 1 36 ? -8.305 -12.453 -23.984 1 96.31 36 MET B CA 1
ATOM 2186 C C . MET B 1 36 ? -7.047 -11.961 -23.281 1 96.31 36 MET B C 1
ATOM 2188 O O . MET B 1 36 ? -6.746 -10.766 -23.297 1 96.31 36 MET B O 1
ATOM 2192 N N . LEU B 1 37 ? -6.285 -12.797 -22.656 1 96.81 37 LEU B N 1
ATOM 2193 C CA . LEU B 1 37 ? -5.117 -12.445 -21.859 1 96.81 37 LEU B CA 1
ATOM 2194 C C . LEU B 1 37 ? -3.998 -11.906 -22.734 1 96.81 37 LEU B C 1
ATOM 2196 O O . LEU B 1 37 ? -3.105 -11.203 -22.266 1 96.81 37 LEU B O 1
ATOM 2200 N N . GLN B 1 38 ? -4.027 -12.211 -24.016 1 95.94 38 GLN B N 1
ATOM 2201 C CA . GLN B 1 38 ? -3.043 -11.672 -24.953 1 95.94 38 GLN B CA 1
ATOM 2202 C C . GLN B 1 38 ? -3.131 -10.148 -25.031 1 95.94 38 GLN B C 1
ATOM 2204 O O . GLN B 1 38 ? -2.164 -9.484 -25.406 1 95.94 38 GLN B O 1
ATOM 2209 N N . THR B 1 39 ? -4.297 -9.664 -24.688 1 94.31 39 THR B N 1
ATOM 2210 C CA . THR B 1 39 ? -4.535 -8.234 -24.844 1 94.31 39 THR B CA 1
ATOM 2211 C C . THR B 1 39 ? -4.312 -7.5 -23.531 1 94.31 39 THR B C 1
ATOM 2213 O O . THR B 1 39 ? -4.547 -6.293 -23.438 1 94.31 39 THR B O 1
ATOM 2216 N N . ILE B 1 40 ? -3.951 -8.164 -22.547 1 94.62 40 ILE B N 1
ATOM 2217 C CA . ILE B 1 40 ? -3.787 -7.613 -21.203 1 94.62 40 ILE B CA 1
ATOM 2218 C C . ILE B 1 40 ? -2.301 -7.512 -20.875 1 94.62 40 ILE B C 1
ATOM 2220 O O . ILE B 1 40 ? -1.521 -8.406 -21.203 1 94.62 40 ILE B O 1
ATOM 2224 N N . ASP B 1 41 ? -1.863 -6.457 -20.188 1 96.31 41 ASP B N 1
ATOM 2225 C CA . ASP B 1 41 ? -0.478 -6.285 -19.766 1 96.31 41 ASP B CA 1
ATOM 2226 C C . ASP B 1 41 ? -0.191 -7.094 -18.5 1 96.31 41 ASP B C 1
ATOM 2228 O O . ASP B 1 41 ? -0.25 -6.559 -17.391 1 96.31 41 ASP B O 1
ATOM 2232 N N . LEU B 1 42 ? 0.073 -8.352 -18.641 1 97.38 42 LEU B N 1
ATOM 2233 C CA . LEU B 1 42 ? 0.438 -9.281 -17.578 1 97.38 42 LEU B CA 1
ATOM 2234 C C . LEU B 1 42 ? 1.806 -9.898 -17.844 1 97.38 42 LEU B C 1
ATOM 2236 O O . LEU B 1 42 ? 2.363 -9.742 -18.922 1 97.38 42 LEU B O 1
ATOM 2240 N N . ASP B 1 43 ? 2.363 -10.57 -16.812 1 98.56 43 ASP B N 1
ATOM 2241 C CA . ASP B 1 43 ? 3.699 -11.141 -16.953 1 98.56 43 ASP B CA 1
ATOM 2242 C C . ASP B 1 43 ? 3.643 -12.664 -17.016 1 98.56 43 ASP B C 1
ATOM 2244 O O . ASP B 1 43 ? 4.434 -13.289 -17.719 1 98.56 43 ASP B O 1
ATOM 2248 N N . VAL B 1 44 ? 2.748 -13.281 -16.25 1 98.75 44 VAL B N 1
ATOM 2249 C CA . VAL B 1 44 ? 2.631 -14.734 -16.109 1 98.75 44 VAL B CA 1
ATOM 2250 C C . VAL B 1 44 ? 1.158 -15.141 -16.141 1 98.75 44 VAL B C 1
ATOM 2252 O O . VAL B 1 44 ? 0.302 -14.43 -15.617 1 98.75 44 VAL B O 1
ATOM 2255 N N . VAL B 1 45 ? 0.86 -16.203 -16.781 1 98.31 45 VAL B N 1
ATOM 2256 C CA . VAL B 1 45 ? -0.468 -16.812 -16.688 1 98.31 45 VAL B CA 1
ATOM 2257 C C . VAL B 1 45 ? -0.417 -18.047 -15.812 1 98.31 45 VAL B C 1
ATOM 2259 O O . VAL B 1 45 ? 0.491 -18.875 -15.945 1 98.31 45 VAL 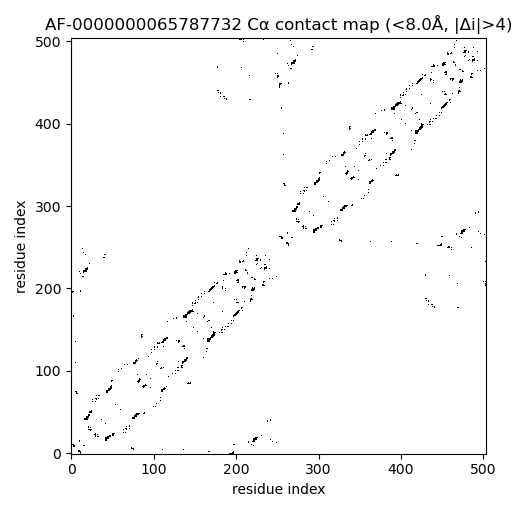B O 1
ATOM 2262 N N . GLU B 1 46 ? -1.266 -18.156 -14.938 1 98.44 46 GLU B N 1
ATOM 2263 C CA . GLU B 1 46 ? -1.429 -19.359 -14.133 1 98.44 46 GLU B CA 1
ATOM 2264 C C . GLU B 1 46 ? -2.611 -20.203 -14.625 1 98.44 46 GLU B C 1
ATOM 2266 O O . GLU B 1 46 ? -3.742 -19.703 -14.672 1 98.44 46 GLU B O 1
ATOM 2271 N N . TRP B 1 47 ? -2.385 -21.375 -15.031 1 98.62 47 TRP B N 1
ATOM 2272 C CA . TRP B 1 47 ? -3.49 -22.281 -15.328 1 98.62 47 TRP B CA 1
ATOM 2273 C C . TRP B 1 47 ? -3.883 -23.078 -14.094 1 98.62 47 TRP B C 1
ATOM 2275 O O . TRP B 1 47 ? -3.191 -24.031 -13.719 1 98.62 47 TRP B O 1
ATOM 2285 N N . ARG B 1 48 ? -4.922 -22.688 -13.516 1 97.94 48 ARG B N 1
ATOM 2286 C CA . ARG B 1 48 ? -5.539 -23.453 -12.438 1 97.94 48 ARG B CA 1
ATOM 2287 C C . ARG B 1 48 ? -6.277 -24.672 -12.984 1 97.94 48 ARG B C 1
ATOM 2289 O O . ARG B 1 48 ? -7.504 -24.672 -13.102 1 97.94 48 ARG B O 1
ATOM 2296 N N . VAL B 1 49 ? -5.531 -25.703 -13.133 1 98.69 49 VAL B N 1
ATOM 2297 C CA . VAL B 1 49 ? -6.031 -26.891 -13.828 1 98.69 49 VAL B CA 1
ATOM 2298 C C . VAL B 1 49 ? -7.016 -27.641 -12.938 1 98.69 49 VAL B C 1
ATOM 2300 O O . VAL B 1 49 ? -7.781 -28.484 -13.414 1 98.69 49 VAL B O 1
ATOM 2303 N N . ASP B 1 50 ? -7.008 -27.328 -11.641 1 98.25 50 ASP B N 1
ATOM 2304 C CA . ASP B 1 50 ? -7.953 -27.969 -10.734 1 98.25 50 ASP B CA 1
ATOM 2305 C C . ASP B 1 50 ? -9.391 -27.594 -11.086 1 98.25 50 ASP B C 1
ATOM 2307 O O . ASP B 1 50 ? -10.336 -28.25 -10.633 1 98.25 50 ASP B O 1
ATOM 2311 N N . PHE B 1 51 ? -9.602 -26.578 -11.93 1 97.38 51 PHE B N 1
ATOM 2312 C CA . PHE B 1 51 ? -10.93 -26.203 -12.391 1 97.38 51 PHE B CA 1
ATOM 2313 C C . PHE B 1 51 ? -11.305 -26.984 -13.641 1 97.38 51 PHE B C 1
ATOM 2315 O O . PHE B 1 51 ? -12.484 -27.062 -14.008 1 97.38 51 PHE B O 1
ATOM 2322 N N . PHE B 1 52 ? -10.344 -27.531 -14.398 1 98.56 52 PHE B N 1
ATOM 2323 C CA . PHE B 1 52 ? -10.555 -28.188 -15.688 1 98.56 52 PHE B CA 1
ATOM 2324 C C . PHE B 1 52 ? -11.328 -29.484 -15.523 1 98.56 52 PHE B C 1
ATOM 2326 O O . PHE B 1 52 ? -10.906 -30.375 -14.789 1 98.56 52 PHE B O 1
ATOM 2333 N N . GLU B 1 53 ? -12.391 -29.641 -16.188 1 98.38 53 GLU B N 1
ATOM 2334 C CA . GLU B 1 53 ? -13.336 -30.734 -15.938 1 98.38 53 GLU B CA 1
ATOM 2335 C C . GLU B 1 53 ? -12.711 -32.094 -16.297 1 98.38 53 GLU B C 1
ATOM 2337 O O . GLU B 1 53 ? -13.078 -33.125 -15.719 1 98.38 53 GLU B O 1
ATOM 2342 N N . ASP B 1 54 ? -11.742 -32.094 -17.188 1 98.44 54 ASP B N 1
ATOM 2343 C CA . ASP B 1 54 ? -11.148 -33.344 -17.625 1 98.44 54 ASP B CA 1
ATOM 2344 C C . ASP B 1 54 ? -9.758 -33.531 -17.016 1 98.44 54 ASP B C 1
ATOM 2346 O O . ASP B 1 54 ? -8.906 -34.219 -17.609 1 98.44 54 ASP B O 1
ATOM 2350 N N . VAL B 1 55 ? -9.523 -33 -15.875 1 98.62 55 VAL B N 1
ATOM 2351 C CA . VAL B 1 55 ? -8.195 -32.938 -15.273 1 98.62 55 VAL B CA 1
ATOM 2352 C C . VAL B 1 55 ? -7.711 -34.375 -14.992 1 98.62 55 VAL B C 1
ATOM 2354 O O . VAL B 1 55 ? -6.504 -34.625 -14.977 1 98.62 55 VAL B O 1
ATOM 2357 N N . LYS B 1 56 ? -8.578 -35.344 -14.812 1 98 56 LYS B N 1
ATOM 2358 C CA . LYS B 1 56 ? -8.172 -36.688 -14.438 1 98 56 LYS B CA 1
ATOM 2359 C C . LYS B 1 56 ? -7.711 -37.5 -15.656 1 98 56 LYS B C 1
ATOM 2361 O O . LYS B 1 56 ? -7.18 -38.594 -15.516 1 98 56 LYS B O 1
ATOM 2366 N N . ASP B 1 57 ? -7.93 -36.906 -16.828 1 98.44 57 ASP B N 1
ATOM 2367 C CA . ASP B 1 57 ? -7.418 -37.469 -18.078 1 98.44 57 ASP B CA 1
ATOM 2368 C C . ASP B 1 57 ? -6.18 -36.719 -18.547 1 98.44 57 ASP B C 1
ATOM 2370 O O . ASP B 1 57 ? -6.293 -35.688 -19.234 1 98.44 57 ASP B O 1
ATOM 2374 N N . LEU B 1 58 ? -4.988 -37.281 -18.281 1 98.44 58 LEU B N 1
ATOM 2375 C CA . LEU B 1 58 ? -3.725 -36.594 -18.516 1 98.44 58 LEU B CA 1
ATOM 2376 C C . LEU B 1 58 ? -3.562 -36.25 -19.984 1 98.44 58 LEU B C 1
ATOM 2378 O O . LEU B 1 58 ? -2.992 -35.188 -20.328 1 98.44 58 LEU B O 1
ATOM 2382 N N . ALA B 1 59 ? -4.035 -37.125 -20.859 1 98.25 59 ALA B N 1
ATOM 2383 C CA . ALA B 1 59 ? -3.939 -36.844 -22.297 1 98.25 59 ALA B CA 1
ATOM 2384 C C . ALA B 1 59 ? -4.742 -35.594 -22.656 1 98.25 59 ALA B C 1
ATOM 2386 O O . ALA B 1 59 ? -4.305 -34.781 -23.484 1 98.25 59 ALA B O 1
ATOM 2387 N N . LYS B 1 60 ? -5.871 -35.438 -22.062 1 98.69 60 LYS B N 1
ATOM 2388 C CA . LYS B 1 60 ? -6.707 -34.25 -22.312 1 98.69 60 LYS B CA 1
ATOM 2389 C C . LYS B 1 60 ? -6.09 -33 -21.719 1 98.69 60 LYS B C 1
ATOM 2391 O O . LYS B 1 60 ? -6.219 -31.922 -22.281 1 98.69 60 LYS B O 1
ATOM 2396 N N . VAL B 1 61 ? -5.48 -33.188 -20.578 1 98.88 61 VAL B N 1
ATOM 2397 C CA . VAL B 1 61 ? -4.789 -32.031 -19.969 1 98.88 61 VAL B CA 1
ATOM 2398 C C . VAL B 1 61 ? -3.662 -31.562 -20.875 1 98.88 61 VAL B C 1
ATOM 2400 O O . VAL B 1 61 ? -3.529 -30.375 -21.141 1 98.88 61 VAL B O 1
ATOM 2403 N N . GLU B 1 62 ? -2.889 -32.5 -21.406 1 98.69 62 GLU B N 1
ATOM 2404 C CA . GLU B 1 62 ? -1.786 -32.156 -22.297 1 98.69 62 GLU B CA 1
ATOM 2405 C C . GLU B 1 62 ? -2.295 -31.516 -23.578 1 98.69 62 GLU B C 1
ATOM 2407 O O . GLU B 1 62 ? -1.691 -30.562 -24.078 1 98.69 62 GLU B O 1
ATOM 2412 N N . ALA B 1 63 ? -3.395 -32.031 -24.094 1 98.5 63 ALA B N 1
ATOM 2413 C CA . ALA B 1 63 ? -3.986 -31.453 -25.297 1 98.5 63 ALA B CA 1
ATOM 2414 C C . ALA B 1 63 ? -4.457 -30.031 -25.047 1 98.5 63 ALA B C 1
ATOM 2416 O O . ALA B 1 63 ? -4.277 -29.156 -25.891 1 98.5 63 ALA B O 1
ATOM 2417 N N . ALA B 1 64 ? -5.094 -29.828 -23.922 1 98.75 64 ALA B N 1
ATOM 2418 C CA . ALA B 1 64 ? -5.527 -28.484 -23.547 1 98.75 64 ALA B CA 1
ATOM 2419 C C . ALA B 1 64 ? -4.332 -27.531 -23.422 1 98.75 64 ALA B C 1
ATOM 2421 O O . ALA B 1 64 ? -4.383 -26.391 -23.891 1 98.75 64 ALA B O 1
ATOM 2422 N N . LEU B 1 65 ? -3.25 -28.031 -22.828 1 98.75 65 LEU B N 1
ATOM 2423 C CA . LEU B 1 65 ? -2.033 -27.234 -22.688 1 98.75 65 LEU B CA 1
ATOM 2424 C C . LEU B 1 65 ? -1.496 -26.828 -24.062 1 98.75 65 LEU B C 1
ATOM 2426 O O . LEU B 1 65 ? -1.05 -25.703 -24.25 1 98.75 65 LEU B O 1
ATOM 2430 N N . ASP B 1 66 ? -1.565 -27.797 -25.016 1 98.56 66 ASP B N 1
ATOM 2431 C CA . ASP B 1 66 ? -1.113 -27.5 -26.359 1 98.56 66 ASP B CA 1
ATOM 2432 C C . ASP B 1 66 ? -1.896 -26.328 -26.969 1 98.56 66 ASP B C 1
ATOM 2434 O O . ASP B 1 66 ? -1.317 -25.453 -27.625 1 98.56 66 ASP B O 1
ATOM 2438 N N . GLU B 1 67 ? -3.156 -26.312 -26.734 1 98.56 67 GLU B N 1
ATOM 2439 C CA . GLU B 1 67 ? -4 -25.234 -27.234 1 98.56 67 GLU B CA 1
ATOM 2440 C C . GLU B 1 67 ? -3.654 -23.906 -26.562 1 98.56 67 GLU B C 1
ATOM 2442 O O . GLU B 1 67 ? -3.533 -22.875 -27.25 1 98.56 67 GLU B O 1
ATOM 2447 N N . ILE B 1 68 ? -3.492 -23.906 -25.297 1 98.56 68 ILE B N 1
ATOM 2448 C CA . ILE B 1 68 ? -3.154 -22.719 -24.531 1 98.56 68 ILE B CA 1
ATOM 2449 C C . ILE B 1 68 ? -1.807 -22.172 -25.016 1 98.56 68 ILE B C 1
ATOM 2451 O O . ILE B 1 68 ? -1.668 -20.969 -25.266 1 98.56 68 ILE B O 1
ATOM 2455 N N . ARG B 1 69 ? -0.832 -23.078 -25.141 1 98.25 69 ARG B N 1
ATOM 2456 C CA . ARG B 1 69 ? 0.517 -22.703 -25.547 1 98.25 69 ARG B CA 1
ATOM 2457 C C . ARG B 1 69 ? 0.518 -22.094 -26.938 1 98.25 69 ARG B C 1
ATOM 2459 O O . ARG B 1 69 ? 1.24 -21.125 -27.203 1 98.25 69 ARG B O 1
ATOM 2466 N N . THR B 1 70 ? -0.268 -22.672 -27.797 1 98.12 70 THR B N 1
ATOM 2467 C CA . THR B 1 70 ? -0.38 -22.125 -29.156 1 98.12 70 THR B CA 1
ATOM 2468 C C . THR B 1 70 ? -0.846 -20.672 -29.109 1 98.12 70 THR B C 1
ATOM 2470 O O . THR B 1 70 ? -0.355 -19.844 -29.875 1 98.12 70 THR B O 1
ATOM 2473 N N . ILE B 1 71 ? -1.728 -20.344 -28.219 1 98.38 71 ILE B N 1
ATOM 2474 C CA . ILE B 1 71 ? -2.309 -19.016 -28.109 1 98.38 71 ILE B CA 1
ATOM 2475 C C . ILE B 1 71 ? -1.339 -18.094 -27.375 1 98.38 71 ILE B C 1
ATOM 2477 O O . ILE B 1 71 ? -1.236 -16.906 -27.703 1 98.38 71 ILE B O 1
ATOM 2481 N N . LEU B 1 72 ? -0.584 -18.656 -26.406 1 97.94 72 LEU B N 1
ATOM 2482 C CA . LEU B 1 72 ? 0.349 -17.891 -25.578 1 97.94 72 LEU B CA 1
ATOM 2483 C C . LEU B 1 72 ? 1.776 -18.391 -25.766 1 97.94 72 LEU B C 1
ATOM 2485 O O . LEU B 1 72 ? 2.396 -18.891 -24.828 1 97.94 72 LEU B O 1
ATOM 2489 N N . PRO B 1 73 ? 2.375 -18.219 -26.859 1 96.81 73 PRO B N 1
ATOM 2490 C CA . PRO B 1 73 ? 3.664 -18.844 -27.188 1 96.81 73 PRO B CA 1
ATOM 2491 C C . PRO B 1 73 ? 4.809 -18.281 -26.344 1 96.81 73 PRO B C 1
ATOM 2493 O O . PRO B 1 73 ? 5.738 -19.016 -26 1 96.81 73 PRO B O 1
ATOM 2496 N N . GLU B 1 74 ? 4.707 -17.047 -25.953 1 96.81 74 GLU B N 1
ATOM 2497 C CA . GLU B 1 74 ? 5.859 -16.438 -25.297 1 96.81 74 GLU B CA 1
ATOM 2498 C C . GLU B 1 74 ? 5.562 -16.125 -23.828 1 96.81 74 GLU B C 1
ATOM 2500 O O . GLU B 1 74 ? 6.477 -15.844 -23.047 1 96.81 74 GLU B O 1
ATOM 2505 N N . THR B 1 75 ? 4.301 -16.125 -23.406 1 98.25 75 THR B N 1
ATOM 2506 C CA . THR B 1 75 ? 3.928 -15.812 -22.031 1 98.25 75 THR B CA 1
ATOM 2507 C C . THR B 1 75 ? 4.262 -16.984 -21.109 1 98.25 75 THR B C 1
ATOM 2509 O O . THR B 1 75 ? 3.859 -18.109 -21.359 1 98.25 75 THR B O 1
ATOM 2512 N N . PRO B 1 76 ? 5.016 -16.734 -20.047 1 98.81 76 PRO B N 1
ATOM 2513 C CA . PRO B 1 76 ? 5.25 -17.828 -19.094 1 98.81 76 PRO B CA 1
ATOM 2514 C C . PRO B 1 76 ? 3.951 -18.422 -18.562 1 98.81 76 PRO B C 1
ATOM 2516 O O . PRO B 1 76 ? 3.014 -17.688 -18.234 1 98.81 76 PRO B O 1
ATOM 2519 N N . ILE B 1 77 ? 3.883 -19.719 -18.5 1 98.81 77 ILE B N 1
ATOM 2520 C CA . ILE B 1 77 ? 2.73 -20.422 -17.969 1 98.81 77 ILE B CA 1
ATOM 2521 C C . ILE B 1 77 ? 3.115 -21.109 -16.656 1 98.81 77 ILE B C 1
ATOM 2523 O O . ILE B 1 77 ? 4.027 -21.938 -16.641 1 98.81 77 ILE B O 1
ATOM 2527 N N . LEU B 1 78 ? 2.504 -20.75 -15.578 1 98.94 78 LEU B N 1
ATOM 2528 C CA . LEU B 1 78 ? 2.529 -21.453 -14.297 1 98.94 78 LEU B CA 1
ATOM 2529 C C . LEU B 1 78 ? 1.419 -22.5 -14.234 1 98.94 78 LEU B C 1
ATOM 2531 O O . LEU B 1 78 ? 0.235 -22.156 -14.25 1 98.94 78 LEU B O 1
ATOM 2535 N N . PHE B 1 79 ? 1.816 -23.719 -14.258 1 98.94 79 PHE B N 1
ATOM 2536 C CA . PHE B 1 79 ? 0.864 -24.812 -14.133 1 98.94 79 PHE B CA 1
ATOM 2537 C C . PHE B 1 79 ? 0.565 -25.109 -12.664 1 98.94 79 PHE B C 1
ATOM 2539 O O . PHE B 1 79 ? 1.475 -25.422 -11.891 1 98.94 79 PHE B O 1
ATOM 2546 N N . THR B 1 80 ? -0.695 -25 -12.258 1 98.81 80 THR B N 1
ATOM 2547 C CA . THR B 1 80 ? -1.053 -25.125 -10.852 1 98.81 80 THR B CA 1
ATOM 2548 C C . THR B 1 80 ? -2.236 -26.078 -10.68 1 98.81 80 THR B C 1
ATOM 2550 O O . THR B 1 80 ? -3.324 -25.812 -11.203 1 98.81 80 THR B O 1
ATOM 2553 N N . PHE B 1 81 ? -2.072 -27.141 -10.039 1 98.62 81 PHE B N 1
ATOM 2554 C CA . PHE B 1 81 ? -3.176 -27.859 -9.406 1 98.62 81 PHE B CA 1
ATOM 2555 C C . PHE B 1 81 ? -3.264 -27.516 -7.926 1 98.62 81 PHE B C 1
ATOM 2557 O O . PHE B 1 81 ? -2.463 -28 -7.121 1 98.62 81 PHE B O 1
ATOM 2564 N N . ARG B 1 82 ? -4.156 -26.672 -7.586 1 97.19 82 ARG B N 1
ATOM 2565 C CA . ARG B 1 82 ? -4.375 -26.328 -6.188 1 97.19 82 ARG B CA 1
ATOM 2566 C C . ARG B 1 82 ? -5.25 -27.359 -5.488 1 97.19 82 ARG B C 1
ATOM 2568 O O . ARG B 1 82 ? -6.379 -27.609 -5.91 1 97.19 82 ARG B O 1
ATOM 2575 N N . SER B 1 83 ? -4.738 -27.969 -4.457 1 96.56 83 SER B N 1
ATOM 2576 C CA . SER B 1 83 ? -5.48 -29 -3.746 1 96.56 83 SER B CA 1
ATOM 2577 C C . SER B 1 83 ? -6.66 -28.406 -2.982 1 96.56 83 SER B C 1
ATOM 2579 O O . SER B 1 83 ? -6.664 -27.219 -2.652 1 96.56 83 SER B O 1
ATOM 2581 N N . ALA B 1 84 ? -7.648 -29.203 -2.684 1 95.44 84 ALA B N 1
ATOM 2582 C CA . ALA B 1 84 ? -8.82 -28.766 -1.921 1 95.44 84 ALA B CA 1
ATOM 2583 C C . ALA B 1 84 ? -8.414 -28.25 -0.542 1 95.44 84 ALA B C 1
ATOM 2585 O O . ALA B 1 84 ? -9 -27.297 -0.039 1 95.44 84 ALA B O 1
ATOM 2586 N N . LYS B 1 85 ? -7.449 -28.812 0.085 1 92.69 85 LYS B N 1
ATOM 2587 C CA . LYS B 1 85 ? -6.98 -28.422 1.41 1 92.69 85 LYS B CA 1
ATOM 2588 C C . LYS B 1 85 ? -6.434 -27 1.396 1 92.69 85 LYS B C 1
ATOM 2590 O O . LYS B 1 85 ? -6.449 -26.312 2.42 1 92.69 85 LYS B O 1
ATOM 2595 N N . GLU B 1 86 ? -5.953 -26.594 0.263 1 94.19 86 GLU B N 1
ATOM 2596 C CA . GLU B 1 86 ? -5.379 -25.25 0.154 1 94.19 86 GLU B CA 1
ATOM 2597 C C . GLU B 1 86 ? -6.262 -24.344 -0.694 1 94.19 86 GLU B C 1
ATOM 2599 O O . GLU B 1 86 ? -5.762 -23.438 -1.374 1 94.19 86 GLU B O 1
ATOM 2604 N N . GLY B 1 87 ? -7.516 -24.719 -0.747 1 92.12 87 GLY B N 1
ATOM 2605 C CA . GLY B 1 87 ? -8.484 -23.812 -1.343 1 92.12 87 GLY B CA 1
ATOM 2606 C C . GLY B 1 87 ? -8.773 -24.125 -2.801 1 92.12 87 GLY B C 1
ATOM 2607 O O . GLY B 1 87 ? -9.359 -23.297 -3.51 1 92.12 87 GLY B O 1
ATOM 2608 N N . GLY B 1 88 ? -8.367 -25.266 -3.311 1 95 88 GLY B N 1
ATOM 2609 C CA . GLY B 1 88 ? -8.641 -25.672 -4.68 1 95 88 GLY B CA 1
ATOM 2610 C C . GLY B 1 88 ? -10.039 -26.234 -4.867 1 95 88 GLY B C 1
ATOM 2611 O O . GLY B 1 88 ? -10.812 -26.312 -3.916 1 95 88 GLY B O 1
ATOM 2612 N N . GLU B 1 89 ? -10.312 -26.609 -6.086 1 93.06 89 GLU B N 1
ATOM 2613 C CA . GLU B 1 89 ? -11.672 -26.953 -6.496 1 93.06 89 GLU B CA 1
ATOM 2614 C C . GLU B 1 89 ? -11.914 -28.469 -6.402 1 93.06 89 GLU B C 1
ATOM 2616 O O . GLU B 1 89 ? -13.062 -28.922 -6.371 1 93.06 89 GLU B O 1
ATOM 2621 N N . LEU B 1 90 ? -10.852 -29.203 -6.387 1 95 90 LEU B N 1
ATOM 2622 C CA . LEU B 1 90 ? -11 -30.641 -6.551 1 95 90 LEU B CA 1
ATOM 2623 C C . LEU B 1 90 ? -10.094 -31.391 -5.582 1 95 90 LEU B C 1
ATOM 2625 O O . LEU B 1 90 ? -8.93 -31.047 -5.414 1 95 90 LEU B O 1
ATOM 2629 N N . ALA B 1 91 ? -10.617 -32.406 -4.93 1 96.19 91 ALA B N 1
ATOM 2630 C CA . ALA B 1 91 ? -9.82 -33.344 -4.109 1 96.19 91 ALA B CA 1
ATOM 2631 C C . ALA B 1 91 ? -9.328 -34.531 -4.926 1 96.19 91 ALA B C 1
ATOM 2633 O O . ALA B 1 91 ? -10.094 -35.125 -5.672 1 96.19 91 ALA B O 1
ATOM 2634 N N . VAL B 1 92 ? -8.102 -34.75 -4.883 1 96.19 92 VAL B N 1
ATOM 2635 C CA . VAL B 1 92 ? -7.516 -35.938 -5.531 1 96.19 92 VAL B CA 1
ATOM 2636 C C . VAL B 1 92 ? -6.531 -36.594 -4.582 1 96.19 92 VAL B C 1
ATOM 2638 O O . VAL B 1 92 ? -6.191 -36.062 -3.533 1 96.19 92 VAL B O 1
ATOM 2641 N N . SER B 1 93 ? -6.098 -37.75 -4.922 1 96.94 93 SER B N 1
ATOM 2642 C CA . SER B 1 93 ? -5.07 -38.438 -4.145 1 96.94 93 SER B CA 1
ATOM 2643 C C . SER B 1 93 ? -3.707 -37.781 -4.332 1 96.94 93 SER B C 1
ATOM 2645 O O . SER B 1 93 ? -3.467 -37.125 -5.344 1 96.94 93 SER B O 1
ATOM 2647 N N . ASP B 1 94 ? -2.801 -37.969 -3.377 1 97.12 94 ASP B N 1
ATOM 2648 C CA . ASP B 1 94 ? -1.429 -37.469 -3.506 1 97.12 94 ASP B CA 1
ATOM 2649 C C . ASP B 1 94 ? -0.748 -38.094 -4.73 1 97.12 94 ASP B C 1
ATOM 2651 O O . ASP B 1 94 ? 0.012 -37.406 -5.426 1 97.12 94 ASP B O 1
ATOM 2655 N N . GLU B 1 95 ? -1.025 -39.344 -4.938 1 97.5 95 GLU B N 1
ATOM 2656 C CA . GLU B 1 95 ? -0.438 -40.031 -6.09 1 97.5 95 GLU B CA 1
ATOM 2657 C C . GLU B 1 95 ? -0.812 -39.344 -7.395 1 97.5 95 GLU B C 1
ATOM 2659 O O . GLU B 1 95 ? 0.048 -39.094 -8.242 1 97.5 95 GLU B O 1
ATOM 2664 N N . PHE B 1 96 ? -2.066 -39.031 -7.539 1 98 96 PHE B N 1
ATOM 2665 C CA . PHE B 1 96 ? -2.52 -38.375 -8.75 1 98 96 PHE B CA 1
ATOM 2666 C C . PHE B 1 96 ? -1.912 -36.969 -8.852 1 98 96 PHE B C 1
ATOM 2668 O O . PHE B 1 96 ? -1.486 -36.562 -9.93 1 98 96 PHE B O 1
ATOM 2675 N N . TYR B 1 97 ? -1.893 -36.25 -7.73 1 98.44 97 TYR B N 1
ATOM 2676 C CA . TYR B 1 97 ? -1.302 -34.906 -7.68 1 98.44 97 TYR B CA 1
ATOM 2677 C C . TYR B 1 97 ? 0.111 -34.938 -8.25 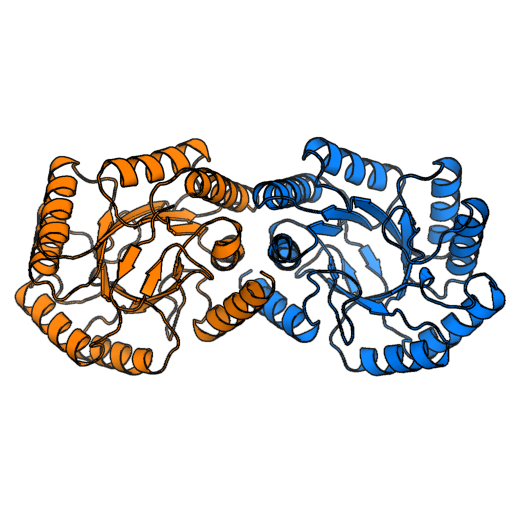1 98.44 97 TYR B C 1
ATOM 2679 O O . TYR B 1 97 ? 0.437 -34.125 -9.125 1 98.44 97 TYR B O 1
ATOM 2687 N N . PHE B 1 98 ? 0.898 -35.812 -7.816 1 98.69 98 PHE B N 1
ATOM 2688 C CA . PHE B 1 98 ? 2.293 -35.875 -8.242 1 98.69 98 PHE B CA 1
ATOM 2689 C C . PHE B 1 98 ? 2.412 -36.406 -9.656 1 98.69 98 PHE B C 1
ATOM 2691 O O . PHE B 1 98 ? 3.254 -35.969 -10.438 1 98.69 98 PHE B O 1
ATOM 2698 N N . GLU B 1 99 ? 1.598 -37.406 -10.031 1 98.62 99 GLU B N 1
ATOM 2699 C CA . GLU B 1 99 ? 1.607 -37.906 -11.406 1 98.62 99 GLU B CA 1
ATOM 2700 C C . GLU B 1 99 ? 1.287 -36.812 -12.406 1 98.62 99 GLU B C 1
ATOM 2702 O O . GLU B 1 99 ? 1.983 -36.656 -13.406 1 98.62 99 GLU B O 1
ATOM 2707 N N . LEU B 1 100 ? 0.265 -36.062 -12.117 1 98.75 100 LEU B N 1
ATOM 2708 C CA . LEU B 1 100 ? -0.177 -34.938 -12.961 1 98.75 100 LEU B CA 1
ATOM 2709 C C . LEU B 1 100 ? 0.935 -33.938 -13.141 1 98.75 100 LEU B C 1
ATOM 2711 O O . LEU B 1 100 ? 1.318 -33.594 -14.273 1 98.75 100 LEU B O 1
ATOM 2715 N N . ASN B 1 101 ? 1.491 -33.406 -12.031 1 98.81 101 ASN B N 1
ATOM 2716 C CA . ASN B 1 101 ? 2.494 -32.375 -12.07 1 98.81 101 ASN B CA 1
ATOM 2717 C C . ASN B 1 101 ? 3.791 -32.844 -12.711 1 98.81 101 ASN B C 1
ATOM 2719 O O . ASN B 1 101 ? 4.426 -32.094 -13.469 1 98.81 101 ASN B O 1
ATOM 2723 N N . GLU B 1 102 ? 4.145 -34.094 -12.406 1 98.69 102 GLU B N 1
ATOM 2724 C CA . GLU B 1 102 ? 5.352 -34.625 -13.016 1 98.69 102 GLU B CA 1
ATOM 2725 C C . GLU B 1 102 ? 5.188 -34.812 -14.523 1 98.69 102 GLU B C 1
ATOM 2727 O O . GLU B 1 102 ? 6.109 -34.531 -15.289 1 98.69 102 GLU B O 1
ATOM 2732 N N . THR B 1 103 ? 4.047 -35.312 -14.914 1 98.62 103 THR B N 1
ATOM 2733 C CA . THR B 1 103 ? 3.771 -35.5 -16.328 1 98.62 103 THR B CA 1
ATOM 2734 C C . THR B 1 103 ? 3.873 -34.188 -17.078 1 98.62 103 THR B C 1
ATOM 2736 O O . THR B 1 103 ? 4.578 -34.094 -18.094 1 98.62 103 THR B O 1
ATOM 2739 N N . LEU B 1 104 ? 3.229 -33.156 -16.578 1 98.69 104 LEU B N 1
ATOM 2740 C CA . LEU B 1 104 ? 3.195 -31.875 -17.266 1 98.69 104 LEU B CA 1
ATOM 2741 C C . LEU B 1 104 ? 4.559 -31.188 -17.203 1 98.69 104 LEU B C 1
ATOM 2743 O O . LEU B 1 104 ? 4.996 -30.578 -18.188 1 98.69 104 LEU B O 1
ATOM 2747 N N . ALA B 1 105 ? 5.266 -31.25 -16.078 1 98.5 105 ALA B N 1
ATOM 2748 C CA . ALA B 1 105 ? 6.629 -30.75 -16 1 98.5 105 ALA B CA 1
ATOM 2749 C C . ALA B 1 105 ? 7.543 -31.453 -17 1 98.5 105 ALA B C 1
ATOM 2751 O O . ALA B 1 105 ? 8.438 -30.828 -17.578 1 98.5 105 ALA B O 1
ATOM 2752 N N . GLY B 1 106 ? 7.242 -32.688 -17.203 1 97.56 106 GLY B N 1
ATOM 2753 C CA . GLY B 1 106 ? 8.055 -33.5 -18.078 1 97.56 106 GLY B CA 1
ATOM 2754 C C . GLY B 1 106 ? 7.879 -33.156 -19.547 1 97.56 106 GLY B C 1
ATOM 2755 O O . GLY B 1 106 ? 8.734 -33.469 -20.375 1 97.56 106 GLY B O 1
ATOM 2756 N N . THR B 1 107 ? 6.762 -32.5 -19.891 1 95.19 107 THR B N 1
ATOM 2757 C CA . THR B 1 107 ? 6.504 -32.125 -21.266 1 95.19 107 THR B CA 1
ATOM 2758 C C . THR B 1 107 ? 7.426 -31 -21.719 1 95.19 107 THR B C 1
ATOM 2760 O O . THR B 1 107 ? 7.648 -30.812 -22.922 1 95.19 107 THR B O 1
ATOM 2763 N N . GLY B 1 108 ? 7.82 -30.156 -20.75 1 92.62 108 GLY B N 1
ATOM 2764 C CA . GLY B 1 108 ? 8.586 -28.953 -21.062 1 92.62 108 GLY B CA 1
ATOM 2765 C C . GLY B 1 108 ? 7.746 -27.844 -21.672 1 92.62 108 GLY B C 1
ATOM 2766 O O . GLY B 1 108 ? 8.281 -26.828 -22.125 1 92.62 108 GLY B O 1
ATOM 2767 N N . LYS B 1 109 ? 6.492 -28.016 -21.703 1 96.19 109 LYS B N 1
ATOM 2768 C CA . LYS B 1 109 ? 5.605 -27.047 -22.328 1 96.19 109 LYS B CA 1
ATOM 2769 C C . LYS B 1 109 ? 5.105 -26.016 -21.328 1 96.19 109 LYS B C 1
ATOM 2771 O O . LYS B 1 109 ? 4.496 -25.016 -21.703 1 96.19 109 LYS B O 1
ATOM 2776 N N . ILE B 1 110 ? 5.254 -26.25 -20.062 1 98.5 110 ILE B N 1
ATOM 2777 C CA . ILE B 1 110 ? 5.016 -25.25 -19.031 1 98.5 110 ILE B CA 1
ATOM 2778 C C . ILE B 1 110 ? 6.344 -24.641 -18.578 1 98.5 110 ILE B C 1
ATOM 2780 O O . ILE B 1 110 ? 7.402 -25.234 -18.766 1 98.5 110 ILE B O 1
ATOM 2784 N N . ASP B 1 111 ? 6.273 -23.438 -18.078 1 98.88 111 ASP B N 1
ATOM 2785 C CA . ASP B 1 111 ? 7.5 -22.75 -17.719 1 98.88 111 ASP B CA 1
ATOM 2786 C C . ASP B 1 111 ? 7.754 -22.828 -16.219 1 98.88 111 ASP B C 1
ATOM 2788 O O . ASP B 1 111 ? 8.898 -22.797 -15.773 1 98.88 111 ASP B O 1
ATOM 2792 N N . LEU B 1 112 ? 6.672 -22.891 -15.43 1 98.94 112 LEU B N 1
ATOM 2793 C CA . LEU B 1 112 ? 6.684 -23.047 -13.977 1 98.94 112 LEU B CA 1
ATOM 2794 C C . LEU B 1 112 ? 5.66 -24.078 -13.531 1 98.94 112 LEU B C 1
ATOM 2796 O O . LEU B 1 112 ? 4.609 -24.234 -14.164 1 98.94 112 LEU B O 1
ATOM 2800 N N . VAL B 1 113 ? 5.938 -24.75 -12.453 1 98.94 113 VAL B N 1
ATOM 2801 C CA . VAL B 1 113 ? 4.984 -25.672 -11.836 1 98.94 113 VAL B CA 1
ATOM 2802 C C . VAL B 1 113 ? 4.844 -25.344 -10.352 1 98.94 113 VAL B C 1
ATOM 2804 O O . VAL B 1 113 ? 5.84 -25.094 -9.664 1 98.94 113 VAL B O 1
ATOM 2807 N N . ASP B 1 114 ? 3.654 -25.234 -9.914 1 98.88 114 ASP B N 1
ATOM 2808 C CA . ASP B 1 114 ? 3.365 -25.016 -8.5 1 98.88 114 ASP B CA 1
ATOM 2809 C C . ASP B 1 114 ? 3.424 -26.312 -7.711 1 98.88 114 ASP B C 1
ATOM 2811 O O . ASP B 1 114 ? 2.779 -27.297 -8.078 1 98.88 114 ASP B O 1
ATOM 2815 N N . VAL B 1 115 ? 4.16 -26.344 -6.672 1 98.81 115 VAL B N 1
ATOM 2816 C CA . VAL B 1 115 ? 4.309 -27.5 -5.809 1 98.81 115 VAL B CA 1
ATOM 2817 C C . VAL B 1 115 ? 3.971 -27.125 -4.371 1 98.81 115 VAL B C 1
ATOM 2819 O O . VAL B 1 115 ? 4.613 -26.25 -3.781 1 98.81 115 VAL B O 1
ATOM 2822 N N . GLU B 1 116 ? 3.016 -27.781 -3.781 1 98.56 116 GLU B N 1
ATOM 2823 C CA . GLU B 1 116 ? 2.6 -27.469 -2.418 1 98.56 116 GLU B CA 1
ATOM 2824 C C . GLU B 1 116 ? 3.598 -28.016 -1.397 1 98.56 116 GLU B C 1
ATOM 2826 O O . GLU B 1 116 ? 3.99 -29.172 -1.463 1 98.56 116 GLU B O 1
ATOM 2831 N N . LEU B 1 117 ? 3.969 -27.219 -0.506 1 98.25 117 LEU B N 1
ATOM 2832 C CA . LEU B 1 117 ? 5.043 -27.469 0.448 1 98.25 117 LEU B CA 1
ATOM 2833 C C . LEU B 1 117 ? 4.738 -28.688 1.307 1 98.25 117 LEU B C 1
ATOM 2835 O O . LEU B 1 117 ? 5.586 -29.562 1.472 1 98.25 117 LEU B O 1
ATOM 2839 N N . PHE B 1 118 ? 3.461 -28.75 1.841 1 95.69 118 PHE B N 1
ATOM 2840 C CA . PHE B 1 118 ? 3.166 -29.734 2.877 1 95.69 118 PHE B CA 1
ATOM 2841 C C . PHE B 1 118 ? 2.684 -31.047 2.264 1 95.69 118 PHE B C 1
ATOM 2843 O O . PHE B 1 118 ? 1.541 -31.453 2.477 1 95.69 118 PHE B O 1
ATOM 2850 N N . ASN B 1 119 ? 3.447 -31.734 1.475 1 97.12 119 ASN B N 1
ATOM 2851 C CA . ASN B 1 119 ? 3.371 -33.062 0.922 1 97.12 119 ASN B CA 1
ATOM 2852 C C . ASN B 1 119 ? 4.559 -33.938 1.364 1 97.12 119 ASN B C 1
ATOM 2854 O O . ASN B 1 119 ? 5.434 -33.469 2.088 1 97.12 119 ASN B O 1
ATOM 2858 N N . GLU B 1 120 ? 4.484 -35.156 1.089 1 97.31 120 GLU B N 1
ATOM 2859 C CA . GLU B 1 120 ? 5.613 -36.031 1.408 1 97.31 120 GLU B CA 1
ATOM 2860 C C . GLU B 1 120 ? 6.895 -35.531 0.745 1 97.31 120 GLU B C 1
ATOM 2862 O O . GLU B 1 120 ? 6.938 -35.344 -0.473 1 97.31 120 GLU B O 1
ATOM 2867 N N . GLU B 1 121 ? 7.941 -35.312 1.54 1 98.12 121 GLU B N 1
ATOM 2868 C CA . GLU B 1 121 ? 9.156 -34.625 1.107 1 98.12 121 GLU B CA 1
ATOM 2869 C C . GLU B 1 121 ? 9.805 -35.344 -0.071 1 98.12 121 GLU B C 1
ATOM 2871 O O . GLU B 1 121 ? 10.273 -34.719 -1.017 1 98.12 121 GLU B O 1
ATOM 2876 N N . ALA B 1 122 ? 9.844 -36.688 -0.026 1 98.12 122 ALA B N 1
ATOM 2877 C CA . ALA B 1 122 ? 10.461 -37.469 -1.104 1 98.12 122 ALA B CA 1
ATOM 2878 C C . ALA B 1 122 ? 9.766 -37.188 -2.436 1 98.12 122 ALA B C 1
ATOM 2880 O O . ALA B 1 122 ? 10.422 -37.094 -3.477 1 98.12 122 ALA B O 1
ATOM 2881 N N . ASP B 1 123 ? 8.445 -37.156 -2.396 1 98.31 123 ASP B N 1
ATOM 2882 C CA . ASP B 1 123 ? 7.668 -36.906 -3.602 1 98.31 123 ASP B CA 1
ATOM 2883 C C . ASP B 1 123 ? 7.902 -35.469 -4.098 1 98.31 123 ASP B C 1
ATOM 2885 O O . ASP B 1 123 ? 8.023 -35.25 -5.305 1 98.31 123 ASP B O 1
ATOM 2889 N N . VAL B 1 124 ? 8.008 -34.531 -3.176 1 98.69 124 VAL B N 1
ATOM 2890 C CA . VAL B 1 124 ? 8.281 -33.125 -3.5 1 98.69 124 VAL B CA 1
ATOM 2891 C C . VAL B 1 124 ? 9.633 -33.031 -4.199 1 98.69 124 VAL B C 1
ATOM 2893 O O . VAL B 1 124 ? 9.734 -32.406 -5.266 1 98.69 124 VAL B O 1
ATOM 2896 N N . LEU B 1 125 ? 10.625 -33.656 -3.633 1 98.69 125 LEU B N 1
ATOM 2897 C CA . LEU B 1 125 ? 11.977 -33.594 -4.184 1 98.69 125 LEU B CA 1
ATOM 2898 C C . LEU B 1 125 ? 12.023 -34.219 -5.57 1 98.69 125 LEU B C 1
ATOM 2900 O O . LEU B 1 125 ? 12.695 -33.719 -6.469 1 98.69 125 LEU B O 1
ATOM 2904 N N . ARG B 1 126 ? 11.305 -35.281 -5.746 1 98.44 126 ARG B N 1
ATOM 2905 C CA . ARG B 1 126 ? 11.25 -35.938 -7.047 1 98.44 126 ARG B CA 1
ATOM 2906 C C . ARG B 1 126 ? 10.625 -35.031 -8.094 1 98.44 126 ARG B C 1
ATOM 2908 O O . ARG B 1 126 ? 11.133 -34.938 -9.211 1 98.44 126 ARG B O 1
ATOM 2915 N N . LEU B 1 127 ? 9.539 -34.438 -7.75 1 98.69 127 LEU B N 1
ATOM 2916 C CA . LEU B 1 127 ? 8.867 -33.531 -8.664 1 98.69 127 LEU B CA 1
ATOM 2917 C C . LEU B 1 127 ? 9.773 -32.344 -9.016 1 98.69 127 LEU B C 1
ATOM 2919 O O . LEU B 1 127 ? 9.844 -31.922 -10.18 1 98.69 127 LEU B O 1
ATOM 2923 N N . ILE B 1 128 ? 10.5 -31.781 -8.039 1 98.75 128 ILE B N 1
ATOM 2924 C CA . ILE B 1 128 ? 11.43 -30.672 -8.266 1 98.75 128 ILE B CA 1
ATOM 2925 C C . ILE B 1 128 ? 12.516 -31.109 -9.242 1 98.75 128 ILE B C 1
ATOM 2927 O O . ILE B 1 128 ? 12.844 -30.375 -10.18 1 98.75 128 ILE B O 1
ATOM 2931 N N . GLU B 1 129 ? 13.039 -32.25 -9.016 1 98.5 129 GLU B N 1
ATOM 2932 C CA . GLU B 1 129 ? 14.055 -32.812 -9.914 1 98.5 129 GLU B CA 1
ATOM 2933 C C . GLU B 1 129 ? 13.523 -32.938 -11.336 1 98.5 129 GLU B C 1
ATOM 2935 O O . GLU B 1 129 ? 14.188 -32.531 -12.297 1 98.5 129 GLU B O 1
ATOM 2940 N N . THR B 1 130 ? 12.336 -33.531 -11.453 1 98.56 130 THR B N 1
ATOM 2941 C CA . THR B 1 130 ? 11.703 -33.688 -12.766 1 98.56 130 THR B CA 1
ATOM 2942 C C . THR B 1 130 ? 11.547 -32.344 -13.453 1 98.56 130 THR B C 1
ATOM 2944 O O . THR B 1 130 ? 11.883 -32.188 -14.625 1 98.56 130 THR B O 1
ATOM 2947 N N . ALA B 1 131 ? 11.062 -31.328 -12.711 1 98.75 131 ALA B N 1
ATOM 2948 C CA . ALA B 1 131 ? 10.867 -29.984 -13.25 1 98.75 131 ALA B CA 1
ATOM 2949 C C . ALA B 1 131 ? 12.18 -29.391 -13.734 1 98.75 131 ALA B C 1
ATOM 2951 O O . ALA B 1 131 ? 12.297 -28.969 -14.891 1 98.75 131 ALA B O 1
ATOM 2952 N N . HIS B 1 132 ? 13.18 -29.406 -12.898 1 98.56 132 HIS B N 1
ATOM 2953 C CA . HIS B 1 132 ? 14.461 -28.797 -13.211 1 98.56 132 HIS B CA 1
ATOM 2954 C C . HIS B 1 132 ? 15.133 -29.484 -14.383 1 98.56 132 HIS B C 1
ATOM 2956 O O . HIS B 1 132 ? 15.75 -28.844 -15.234 1 98.56 132 HIS B O 1
ATOM 2962 N N . LYS B 1 133 ? 15.039 -30.812 -14.445 1 98.31 133 LYS B N 1
ATOM 2963 C CA . LYS B 1 133 ? 15.602 -31.562 -15.555 1 98.31 133 LYS B CA 1
ATOM 2964 C C . LYS B 1 133 ? 14.977 -31.125 -16.891 1 98.31 133 LYS B C 1
ATOM 2966 O O . LYS B 1 133 ? 15.609 -31.25 -17.938 1 98.31 133 LYS B O 1
ATOM 2971 N N . ASN B 1 134 ? 13.797 -30.672 -16.844 1 98.31 134 ASN B N 1
ATOM 2972 C CA . ASN B 1 134 ? 13.078 -30.266 -18.047 1 98.31 134 ASN B CA 1
ATOM 2973 C C . ASN B 1 134 ? 13.008 -28.75 -18.172 1 98.31 134 ASN B C 1
ATOM 2975 O O . ASN B 1 134 ? 12.141 -28.234 -18.875 1 98.31 134 ASN B O 1
ATOM 2979 N N . ASN B 1 135 ? 13.82 -28 -17.406 1 97.94 135 ASN B N 1
ATOM 2980 C CA . ASN B 1 135 ? 13.969 -26.547 -17.438 1 97.94 135 ASN B CA 1
ATOM 2981 C C . ASN B 1 135 ? 12.68 -25.828 -17.047 1 97.94 135 ASN B C 1
ATOM 2983 O O . ASN B 1 135 ? 12.328 -24.812 -17.625 1 97.94 135 ASN B O 1
ATOM 2987 N N . VAL B 1 136 ? 11.922 -26.453 -16.219 1 98.75 136 VAL B N 1
ATOM 2988 C CA . VAL B 1 136 ? 10.734 -25.859 -15.609 1 98.75 136 VAL B CA 1
ATOM 2989 C C . VAL B 1 136 ? 11.062 -25.359 -14.211 1 98.75 136 VAL B C 1
ATOM 2991 O O . VAL B 1 136 ? 11.625 -26.094 -13.398 1 98.75 136 VAL B O 1
ATOM 2994 N N . LYS B 1 137 ? 10.805 -24.078 -13.953 1 98.88 137 LYS B N 1
ATOM 2995 C CA . LYS B 1 137 ? 11.047 -23.516 -12.625 1 98.88 137 LYS B CA 1
ATOM 2996 C C . LYS B 1 137 ? 9.969 -23.969 -11.641 1 98.88 137 LYS B C 1
ATOM 2998 O O . LYS B 1 137 ? 8.844 -24.281 -12.039 1 98.88 137 LYS B O 1
ATOM 3003 N N . VAL B 1 138 ? 10.273 -24 -10.367 1 98.88 138 VAL B N 1
ATOM 3004 C CA . VAL B 1 138 ? 9.359 -24.5 -9.344 1 98.88 138 VAL B CA 1
ATOM 3005 C C . VAL B 1 138 ? 8.906 -23.344 -8.461 1 98.88 138 VAL B C 1
ATOM 3007 O O . VAL B 1 138 ? 9.727 -22.672 -7.832 1 98.88 138 VAL B O 1
ATOM 3010 N N . VAL B 1 139 ? 7.652 -23.047 -8.453 1 98.94 139 VAL B N 1
ATOM 3011 C CA . VAL B 1 139 ? 7.016 -22.281 -7.391 1 98.94 139 VAL B CA 1
ATOM 3012 C C . VAL B 1 139 ? 6.551 -23.219 -6.277 1 98.94 139 VAL B C 1
ATOM 3014 O O . VAL B 1 139 ? 5.656 -24.047 -6.484 1 98.94 139 VAL B O 1
ATOM 3017 N N . MET B 1 140 ? 7.18 -23.188 -5.184 1 98.88 140 MET B N 1
ATOM 3018 C CA . MET B 1 140 ? 6.699 -23.969 -4.051 1 98.88 140 MET B CA 1
ATOM 3019 C C . MET B 1 140 ? 5.812 -23.125 -3.143 1 98.88 140 MET B C 1
ATOM 3021 O O . MET B 1 140 ? 6.199 -22.031 -2.734 1 98.88 140 MET B O 1
ATOM 3025 N N . SER B 1 141 ? 4.621 -23.672 -2.834 1 98.69 141 SER B N 1
ATOM 3026 C CA . SER B 1 141 ? 3.637 -22.766 -2.26 1 98.69 141 SER B CA 1
ATOM 3027 C C . SER B 1 141 ? 2.988 -23.375 -1.017 1 98.69 141 SER B C 1
ATOM 3029 O O . SER B 1 141 ? 3.002 -24.594 -0.83 1 98.69 141 SER B O 1
ATOM 3031 N N . ASN B 1 142 ? 2.506 -22.531 -0.212 1 98.62 142 ASN B N 1
ATOM 3032 C CA . ASN B 1 142 ? 1.62 -22.828 0.908 1 98.62 142 ASN B CA 1
ATOM 3033 C C . ASN B 1 142 ? 0.56 -21.75 1.093 1 98.62 142 ASN B C 1
ATOM 3035 O O . ASN B 1 142 ? 0.861 -20.562 1.005 1 98.62 142 ASN B O 1
ATOM 3039 N N . HIS B 1 143 ? -0.637 -22.188 1.267 1 97.88 143 HIS B N 1
ATOM 3040 C CA . HIS B 1 143 ? -1.762 -21.297 1.54 1 97.88 143 HIS B CA 1
ATOM 3041 C C . HIS B 1 143 ? -2.367 -21.578 2.91 1 97.88 143 HIS B C 1
ATOM 3043 O O . HIS B 1 143 ? -2.689 -22.734 3.225 1 97.88 143 HIS B O 1
ATOM 3049 N N . ASP B 1 144 ? -2.5 -20.656 3.707 1 97.19 144 ASP B N 1
ATOM 3050 C CA . ASP B 1 144 ? -3.271 -20.734 4.945 1 97.19 144 ASP B CA 1
ATOM 3051 C C . ASP B 1 144 ? -4.543 -19.906 4.855 1 97.19 144 ASP B C 1
ATOM 3053 O O . ASP B 1 144 ? -4.504 -18.672 5.012 1 97.19 144 ASP B O 1
ATOM 3057 N N . PHE B 1 145 ? -5.656 -20.531 4.645 1 94.5 145 PHE B N 1
ATOM 3058 C CA . PHE B 1 145 ? -6.922 -19.844 4.422 1 94.5 145 PHE B CA 1
ATOM 3059 C C . PHE B 1 145 ? -7.594 -19.5 5.746 1 94.5 145 PHE B C 1
ATOM 3061 O O . PHE B 1 145 ? -8.602 -18.781 5.773 1 94.5 145 PHE B O 1
ATOM 3068 N N . ASP B 1 146 ? -7.023 -19.969 6.816 1 95.94 146 ASP B N 1
ATOM 3069 C CA . ASP B 1 146 ? -7.684 -19.797 8.10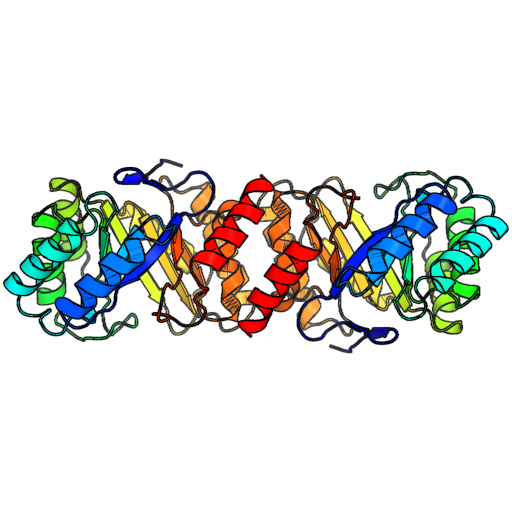9 1 95.94 146 ASP B CA 1
ATOM 3070 C C . ASP B 1 146 ? -7.098 -18.625 8.875 1 95.94 146 ASP B C 1
ATOM 3072 O O . ASP B 1 146 ? -7.801 -17.969 9.648 1 95.94 146 ASP B O 1
ATOM 3076 N N . LYS B 1 147 ? -5.812 -18.438 8.719 1 97.81 147 LYS B N 1
ATOM 3077 C CA . LYS B 1 147 ? -5.172 -17.438 9.57 1 97.81 147 LYS B CA 1
ATOM 3078 C C . LYS B 1 147 ? -3.855 -16.953 8.953 1 97.81 147 LYS B C 1
ATOM 3080 O O . LYS B 1 147 ? -3.449 -17.438 7.895 1 97.81 147 LYS B O 1
ATOM 3085 N N . THR B 1 148 ? -3.23 -16.031 9.523 1 98.81 148 THR B N 1
ATOM 3086 C CA . THR B 1 148 ? -1.832 -15.656 9.344 1 98.81 148 THR B CA 1
ATOM 3087 C C . THR B 1 148 ? -0.965 -16.25 10.445 1 98.81 148 THR B C 1
ATOM 3089 O O . THR B 1 148 ? -1.125 -15.898 11.617 1 98.81 148 THR B O 1
ATOM 3092 N N . PRO B 1 149 ? -0.077 -17.172 10.094 1 98.81 149 PRO B N 1
ATOM 3093 C CA . PRO B 1 149 ? 0.826 -17.688 11.117 1 98.81 149 PRO B CA 1
ATOM 3094 C C . PRO B 1 149 ? 1.724 -16.609 11.719 1 98.81 149 PRO B C 1
ATOM 3096 O O . PRO B 1 149 ? 1.775 -15.492 11.211 1 98.81 149 PRO B O 1
ATOM 3099 N N . ALA B 1 150 ? 2.369 -16.953 12.867 1 98.75 150 ALA B N 1
ATOM 3100 C CA . ALA B 1 150 ? 3.375 -16.062 13.438 1 98.75 150 ALA B CA 1
ATOM 3101 C C . ALA B 1 150 ? 4.504 -15.805 12.445 1 98.75 150 ALA B C 1
ATOM 3103 O O . ALA B 1 150 ? 4.766 -16.625 11.562 1 98.75 150 ALA B O 1
ATOM 3104 N N . LYS B 1 151 ? 5.113 -14.664 12.547 1 98.81 151 LYS B N 1
ATOM 3105 C CA . LYS B 1 151 ? 6.184 -14.25 11.648 1 98.81 151 LYS B CA 1
ATOM 3106 C C . LYS B 1 151 ? 7.23 -15.352 11.5 1 98.81 151 LYS B C 1
ATOM 3108 O O . LYS B 1 151 ? 7.637 -15.68 10.383 1 98.81 151 LYS B O 1
ATOM 3113 N N . GLU B 1 152 ? 7.68 -15.945 12.625 1 98.81 152 GLU B N 1
ATOM 3114 C CA . GLU B 1 152 ? 8.734 -16.953 12.617 1 98.81 152 GLU B CA 1
ATOM 3115 C C . GLU B 1 152 ? 8.32 -18.188 11.812 1 98.81 152 GLU B C 1
ATOM 3117 O O . GLU B 1 152 ? 9.148 -18.797 11.148 1 98.81 152 GLU B O 1
ATOM 3122 N N . GLU B 1 153 ? 7.082 -18.516 11.914 1 98.88 153 GLU B N 1
ATOM 3123 C CA . GLU B 1 153 ? 6.574 -19.656 11.164 1 98.88 153 GLU B CA 1
ATOM 3124 C C . GLU B 1 153 ? 6.57 -19.375 9.664 1 98.88 153 GLU B C 1
ATOM 3126 O O . GLU B 1 153 ? 6.949 -20.234 8.859 1 98.88 153 GLU B O 1
ATOM 3131 N N . ILE B 1 154 ? 6.125 -18.203 9.258 1 98.94 154 ILE B N 1
ATOM 3132 C CA . ILE B 1 154 ? 6.148 -17.812 7.855 1 98.94 154 ILE B CA 1
ATOM 3133 C C . ILE B 1 154 ? 7.582 -17.859 7.328 1 98.94 154 ILE B C 1
ATOM 3135 O O . ILE B 1 154 ? 7.836 -18.438 6.266 1 98.94 154 ILE B O 1
ATOM 3139 N N . VAL B 1 155 ? 8.516 -17.281 8.086 1 98.88 155 VAL B N 1
ATOM 3140 C CA . VAL B 1 155 ? 9.93 -17.266 7.715 1 98.88 155 VAL B CA 1
ATOM 3141 C C . VAL B 1 155 ? 10.43 -18.703 7.57 1 98.88 155 VAL B C 1
ATOM 3143 O O . VAL B 1 155 ? 11.109 -19.047 6.598 1 98.88 155 VAL B O 1
ATOM 3146 N N . SER B 1 156 ? 10.062 -19.562 8.516 1 98.81 156 SER B N 1
ATOM 3147 C CA . SER B 1 156 ? 10.492 -20.953 8.5 1 98.81 156 SER B CA 1
ATOM 3148 C C . SER B 1 156 ? 9.977 -21.672 7.258 1 98.81 156 SER B C 1
ATOM 3150 O O . SER B 1 156 ? 10.719 -22.422 6.621 1 98.81 156 SER B O 1
ATOM 3152 N N . ARG B 1 157 ? 8.742 -21.453 6.906 1 98.81 157 ARG B N 1
ATOM 3153 C CA . ARG B 1 157 ? 8.156 -22.109 5.742 1 98.81 157 ARG B CA 1
ATOM 3154 C C . ARG B 1 157 ? 8.844 -21.672 4.457 1 98.81 157 ARG B C 1
ATOM 3156 O O . ARG B 1 157 ? 9.203 -22.5 3.619 1 98.81 157 ARG B O 1
ATOM 3163 N N . LEU B 1 158 ? 9.062 -20.375 4.309 1 98.88 158 LEU B N 1
ATOM 3164 C CA . LEU B 1 158 ? 9.727 -19.859 3.113 1 98.88 158 LEU B CA 1
ATOM 3165 C C . LEU B 1 158 ? 11.156 -20.359 3.02 1 98.88 158 LEU B C 1
ATOM 3167 O O . LEU B 1 158 ? 11.617 -20.75 1.941 1 98.88 158 LEU B O 1
ATOM 3171 N N . THR B 1 159 ? 11.844 -20.344 4.152 1 98.5 159 THR B N 1
ATOM 3172 C CA . THR B 1 159 ? 13.219 -20.828 4.191 1 98.5 159 THR B CA 1
ATOM 3173 C C . THR B 1 159 ? 13.273 -22.328 3.859 1 98.5 159 THR B C 1
ATOM 3175 O O . THR B 1 159 ? 14.18 -22.766 3.15 1 98.5 159 THR B O 1
ATOM 3178 N N . ARG B 1 160 ? 12.344 -23.062 4.355 1 98.5 160 ARG B N 1
ATOM 3179 C CA . ARG B 1 160 ? 12.273 -24.484 4.051 1 98.5 160 ARG B CA 1
ATOM 3180 C C . ARG B 1 160 ? 12.055 -24.719 2.557 1 98.5 160 ARG B C 1
ATOM 3182 O O . ARG B 1 160 ? 12.656 -25.625 1.972 1 98.5 160 ARG B O 1
ATOM 3189 N N . MET B 1 161 ? 11.164 -23.953 1.942 1 98.81 161 MET B N 1
ATOM 3190 C CA . MET B 1 161 ? 10.938 -24.062 0.506 1 98.81 161 MET B CA 1
ATOM 3191 C C . MET B 1 161 ? 12.234 -23.859 -0.272 1 98.81 161 MET B C 1
ATOM 3193 O O . MET B 1 161 ? 12.523 -24.609 -1.209 1 98.81 161 MET B O 1
ATOM 3197 N N . GLU B 1 162 ? 12.984 -22.859 0.122 1 98.25 162 GLU B N 1
ATOM 3198 C CA . GLU B 1 162 ? 14.273 -22.609 -0.512 1 98.25 162 GLU B CA 1
ATOM 3199 C C . GLU B 1 162 ? 15.195 -23.812 -0.352 1 98.25 162 GLU B C 1
ATOM 3201 O O . GLU B 1 162 ? 15.836 -24.25 -1.314 1 98.25 162 GLU B O 1
ATOM 3206 N N . ALA B 1 163 ? 15.266 -24.344 0.846 1 98.06 163 ALA B N 1
ATOM 3207 C CA . ALA B 1 163 ? 16.141 -25.469 1.154 1 98.06 163 ALA B CA 1
ATOM 3208 C C . ALA B 1 163 ? 15.773 -26.688 0.325 1 98.06 163 ALA B C 1
ATOM 3210 O O . ALA B 1 163 ? 16.641 -27.5 -0.028 1 98.06 163 ALA B O 1
ATOM 3211 N N . LEU B 1 164 ? 14.516 -26.812 0.007 1 98.56 164 LEU B N 1
ATOM 3212 C CA . LEU B 1 164 ? 14.039 -27.969 -0.747 1 98.56 164 LEU B CA 1
ATOM 3213 C C . LEU B 1 164 ? 14.297 -27.797 -2.238 1 98.56 164 LEU B C 1
ATOM 3215 O O . LEU B 1 164 ? 14.109 -28.719 -3.023 1 98.56 164 LEU B O 1
ATOM 3219 N N . GLY B 1 165 ? 14.648 -26.578 -2.654 1 98.12 165 GLY B N 1
ATOM 3220 C CA . GLY B 1 165 ? 15.055 -26.375 -4.035 1 98.12 165 GLY B CA 1
ATOM 3221 C C . GLY B 1 165 ? 14.055 -25.562 -4.84 1 98.12 165 GLY B C 1
ATOM 3222 O O . GLY B 1 165 ? 14.133 -25.516 -6.066 1 98.12 165 GLY B O 1
ATOM 3223 N N . ALA B 1 166 ? 13.125 -24.891 -4.156 1 98.62 166 ALA B N 1
ATOM 3224 C CA . ALA B 1 166 ? 12.18 -24.016 -4.855 1 98.62 166 ALA B CA 1
ATOM 3225 C C . ALA B 1 166 ? 12.898 -22.859 -5.531 1 98.62 166 ALA B C 1
ATOM 3227 O O . ALA B 1 166 ? 13.844 -22.297 -4.977 1 98.62 166 ALA B O 1
ATOM 3228 N N . ASP B 1 167 ? 12.492 -22.516 -6.738 1 98.75 167 ASP B N 1
ATOM 3229 C CA . ASP B 1 167 ? 12.984 -21.297 -7.395 1 98.75 167 ASP B CA 1
ATOM 3230 C C . ASP B 1 167 ? 12.273 -20.062 -6.871 1 98.75 167 ASP B C 1
ATOM 3232 O O . ASP B 1 167 ? 12.883 -19 -6.738 1 98.75 167 ASP B O 1
ATOM 3236 N N . LEU B 1 168 ? 11.016 -20.172 -6.594 1 98.88 168 LEU B N 1
ATOM 3237 C CA . LEU B 1 168 ? 10.164 -19.109 -6.082 1 98.88 168 LEU B CA 1
ATOM 3238 C C . LEU B 1 168 ? 9.312 -19.594 -4.914 1 98.88 168 LEU B C 1
ATOM 3240 O O . LEU B 1 168 ? 8.211 -20.109 -5.117 1 98.88 168 LEU B O 1
ATOM 3244 N N . PRO B 1 169 ? 9.773 -19.453 -3.684 1 98.88 169 PRO B N 1
ATOM 3245 C CA . PRO B 1 169 ? 8.93 -19.75 -2.521 1 98.88 169 PRO B CA 1
ATOM 3246 C C . PRO B 1 169 ? 7.727 -18.797 -2.42 1 98.88 169 PRO B C 1
ATOM 3248 O O . PRO B 1 169 ? 7.871 -17.594 -2.607 1 98.88 169 PRO B O 1
ATOM 3251 N N . LYS B 1 170 ? 6.602 -19.391 -2.111 1 98.88 170 LYS B N 1
ATOM 3252 C CA . LYS B 1 170 ? 5.367 -18.609 -2.115 1 98.88 170 LYS B CA 1
ATOM 3253 C C . LYS B 1 170 ? 4.52 -18.922 -0.884 1 98.88 170 LYS B C 1
ATOM 3255 O O . LYS B 1 170 ? 4.336 -20.094 -0.527 1 98.88 170 LYS B O 1
ATOM 3260 N N . ILE B 1 171 ? 3.992 -17.922 -0.272 1 98.75 171 ILE B N 1
ATOM 3261 C CA . ILE B 1 171 ? 3.047 -18.109 0.82 1 98.75 171 ILE B CA 1
ATOM 3262 C C . ILE B 1 171 ? 1.902 -17.109 0.704 1 98.75 171 ILE B C 1
ATOM 3264 O O . ILE B 1 171 ? 2.123 -15.945 0.367 1 98.75 171 ILE B O 1
ATOM 3268 N N . ALA B 1 172 ? 0.69 -17.547 0.777 1 98.06 172 ALA B N 1
ATOM 3269 C CA . ALA B 1 172 ? -0.517 -16.719 0.87 1 98.06 172 ALA B CA 1
ATOM 3270 C C . ALA B 1 172 ? -1.283 -17.016 2.156 1 98.06 172 ALA B C 1
ATOM 3272 O O . ALA B 1 172 ? -1.587 -18.188 2.451 1 98.06 172 ALA B O 1
ATOM 3273 N N . VAL B 1 173 ? -1.611 -16.016 2.916 1 98.44 173 VAL B N 1
ATOM 3274 C CA . VAL B 1 173 ? -2.217 -16.25 4.223 1 98.44 173 VAL B CA 1
ATOM 3275 C C . VAL B 1 173 ? -3.471 -15.391 4.375 1 98.44 173 VAL B C 1
ATOM 3277 O O . VAL B 1 173 ? -3.613 -14.367 3.701 1 98.44 173 VAL B O 1
ATOM 3280 N N . MET B 1 174 ? -4.363 -15.789 5.246 1 97.25 174 MET B N 1
ATOM 3281 C CA . MET B 1 174 ? -5.609 -15.078 5.52 1 97.25 174 MET B CA 1
ATOM 3282 C C . MET B 1 174 ? -5.465 -14.18 6.742 1 97.25 174 MET B C 1
ATOM 3284 O O . MET B 1 174 ? -5.215 -14.664 7.848 1 97.25 174 MET B O 1
ATOM 3288 N N . PRO B 1 175 ? -5.676 -12.891 6.547 1 97.75 175 PRO B N 1
ATOM 3289 C CA . PRO B 1 175 ? -5.605 -12 7.711 1 97.75 175 PRO B CA 1
ATOM 3290 C C . PRO B 1 175 ? -6.918 -11.945 8.492 1 97.75 175 PRO B C 1
ATOM 3292 O O . PRO B 1 175 ? -7.996 -12.047 7.902 1 97.75 175 PRO B O 1
ATOM 3295 N N . LYS B 1 176 ? -6.848 -11.805 9.758 1 97.5 176 LYS B N 1
ATOM 3296 C CA . LYS B 1 176 ? -7.992 -11.555 10.633 1 97.5 176 LYS B CA 1
ATOM 3297 C C . LYS B 1 176 ? -7.922 -10.164 11.25 1 97.5 176 LYS B C 1
ATOM 3299 O O . LYS B 1 176 ? -8.82 -9.758 11.992 1 97.5 176 LYS B O 1
ATOM 3304 N N . SER B 1 177 ? -6.879 -9.461 11.008 1 97.38 177 SER B N 1
ATOM 3305 C CA . SER B 1 177 ? -6.645 -8.102 11.5 1 97.38 177 SER B CA 1
ATOM 3306 C C . SER B 1 177 ? -5.586 -7.391 10.672 1 97.38 177 SER B C 1
ATOM 3308 O O . SER B 1 177 ? -4.879 -8.023 9.875 1 97.38 177 SER B O 1
ATOM 3310 N N . ALA B 1 178 ? -5.477 -6.102 10.82 1 97.88 178 ALA B N 1
ATOM 3311 C CA . ALA B 1 178 ? -4.395 -5.336 10.211 1 97.88 178 ALA B CA 1
ATOM 3312 C C . ALA B 1 178 ? -3.031 -5.828 10.688 1 97.88 178 ALA B C 1
ATOM 3314 O O . ALA B 1 178 ? -2.062 -5.836 9.922 1 97.88 178 ALA B O 1
ATOM 3315 N N . GLY B 1 179 ? -2.99 -6.203 11.945 1 98.56 179 GLY B N 1
ATOM 3316 C CA . GLY B 1 179 ? -1.763 -6.746 12.5 1 98.56 179 GLY B CA 1
ATOM 3317 C C . GLY B 1 179 ? -1.268 -7.977 11.766 1 98.56 179 GLY B C 1
ATOM 3318 O O . GLY B 1 179 ? -0.059 -8.18 11.633 1 98.56 179 GLY B O 1
ATOM 3319 N N . ASP B 1 180 ? -2.184 -8.82 11.328 1 98.81 180 ASP B N 1
ATOM 3320 C CA . ASP B 1 180 ? -1.826 -10.008 10.555 1 98.81 180 ASP B CA 1
ATOM 3321 C C . ASP B 1 180 ? -1.152 -9.617 9.242 1 98.81 180 ASP B C 1
ATOM 3323 O O . ASP B 1 180 ? -0.215 -10.289 8.797 1 98.81 180 ASP B O 1
ATOM 3327 N N . VAL B 1 181 ? -1.647 -8.539 8.602 1 98.75 181 VAL B N 1
ATOM 3328 C CA . VAL B 1 181 ? -1.043 -8.055 7.359 1 98.75 181 VAL B CA 1
ATOM 3329 C C . VAL B 1 181 ? 0.384 -7.586 7.629 1 98.75 181 VAL B C 1
ATOM 3331 O O . VAL B 1 181 ? 1.303 -7.902 6.871 1 98.75 181 VAL B O 1
ATOM 3334 N N . LEU B 1 182 ? 0.575 -6.863 8.742 1 98.88 182 LEU B N 1
ATOM 3335 C CA . LEU B 1 182 ? 1.903 -6.402 9.133 1 98.88 182 LEU B CA 1
ATOM 3336 C C . LEU B 1 182 ? 2.84 -7.582 9.375 1 98.88 182 LEU B C 1
ATOM 3338 O O . LEU B 1 182 ? 4.016 -7.531 9.008 1 98.88 182 LEU B O 1
ATOM 3342 N N . THR B 1 183 ? 2.277 -8.594 10 1 98.88 183 THR B N 1
ATOM 3343 C CA . THR B 1 183 ? 3.07 -9.789 10.258 1 98.88 183 THR B CA 1
ATOM 3344 C C . THR B 1 183 ? 3.602 -10.383 8.953 1 98.88 183 THR B C 1
ATOM 3346 O O . THR B 1 183 ? 4.789 -10.695 8.852 1 98.88 183 THR B O 1
ATOM 3349 N N . LEU B 1 184 ? 2.777 -10.492 7.988 1 98.94 184 LEU B N 1
ATOM 3350 C CA . LEU B 1 184 ? 3.193 -11.023 6.695 1 98.94 184 LEU B CA 1
ATOM 3351 C C . LEU B 1 184 ? 4.227 -10.117 6.039 1 98.94 184 LEU B C 1
ATOM 3353 O O . LEU B 1 184 ? 5.234 -10.594 5.512 1 98.94 184 LEU B O 1
ATOM 3357 N N . LEU B 1 185 ? 3.959 -8.812 6.012 1 98.88 185 LEU B N 1
ATOM 3358 C CA . LEU B 1 185 ? 4.879 -7.875 5.379 1 98.88 185 LEU B CA 1
ATOM 3359 C C . LEU B 1 185 ? 6.25 -7.918 6.047 1 98.88 185 LEU B C 1
ATOM 3361 O O . LEU B 1 185 ? 7.277 -7.867 5.367 1 98.88 185 LEU B O 1
ATOM 3365 N N . ASP B 1 186 ? 6.234 -7.984 7.367 1 98.88 186 ASP B N 1
ATOM 3366 C CA . ASP B 1 186 ? 7.484 -8.047 8.117 1 98.88 186 ASP B CA 1
ATOM 3367 C C . ASP B 1 186 ? 8.242 -9.336 7.809 1 98.88 186 ASP B C 1
ATOM 3369 O O . ASP B 1 186 ? 9.461 -9.312 7.613 1 98.88 186 ASP B O 1
ATOM 3373 N N . ALA B 1 187 ? 7.562 -10.453 7.75 1 98.94 187 ALA B N 1
ATOM 3374 C CA . ALA B 1 187 ? 8.18 -11.719 7.371 1 98.94 187 ALA B CA 1
ATOM 3375 C C . ALA B 1 187 ? 8.758 -11.648 5.961 1 98.94 187 ALA B C 1
ATOM 3377 O O . ALA B 1 187 ? 9.859 -12.133 5.707 1 98.94 187 ALA B O 1
ATOM 3378 N N . THR B 1 188 ? 8.008 -11.078 5.039 1 98.88 188 THR B N 1
ATOM 3379 C CA . THR B 1 188 ? 8.438 -10.914 3.654 1 98.88 188 THR B CA 1
ATOM 3380 C C . THR B 1 188 ? 9.758 -10.141 3.586 1 98.88 188 THR B C 1
ATOM 3382 O O . THR B 1 188 ? 10.711 -10.586 2.947 1 98.88 188 THR B O 1
ATOM 3385 N N . ASN B 1 189 ? 9.758 -8.984 4.273 1 98.62 189 ASN B N 1
ATOM 3386 C CA . ASN B 1 189 ? 10.953 -8.148 4.301 1 98.62 189 ASN B CA 1
ATOM 3387 C C . ASN B 1 189 ? 12.148 -8.906 4.875 1 98.62 189 ASN B C 1
ATOM 3389 O O . ASN B 1 189 ? 13.242 -8.867 4.309 1 98.62 189 ASN B O 1
ATOM 3393 N N . THR B 1 190 ? 11.938 -9.625 5.953 1 98.62 190 THR B N 1
ATOM 3394 C CA . THR B 1 190 ? 12.977 -10.383 6.641 1 98.62 190 THR B CA 1
ATOM 3395 C C . THR B 1 190 ? 13.586 -11.438 5.719 1 98.62 190 THR B C 1
ATOM 3397 O O . THR B 1 190 ? 14.805 -11.539 5.605 1 98.62 190 THR B O 1
ATOM 3400 N N . VAL B 1 191 ? 12.758 -12.188 5.043 1 98.75 191 VAL B N 1
ATOM 3401 C CA . VAL B 1 191 ? 13.234 -13.273 4.184 1 98.75 191 VAL B CA 1
ATOM 3402 C C . VAL B 1 191 ? 13.891 -12.688 2.934 1 98.75 191 VAL B C 1
ATOM 3404 O O . VAL B 1 191 ? 14.922 -13.18 2.482 1 98.75 191 VAL B O 1
ATOM 3407 N N . SER B 1 192 ? 13.297 -11.625 2.402 1 97.75 192 SER B N 1
ATOM 3408 C CA . SER B 1 192 ? 13.805 -11.039 1.161 1 97.75 192 SER B CA 1
ATOM 3409 C C . SER B 1 192 ? 15.227 -10.516 1.332 1 97.75 192 SER B C 1
ATOM 3411 O O . SER B 1 192 ? 16.016 -10.508 0.382 1 97.75 192 SER B O 1
ATOM 3413 N N . GLU B 1 193 ? 15.609 -10.086 2.479 1 96 193 GLU B N 1
ATOM 3414 C CA . GLU B 1 193 ? 16.938 -9.531 2.756 1 96 193 GLU B CA 1
ATOM 3415 C C . GLU B 1 193 ? 17.984 -10.633 2.844 1 96 193 GLU B C 1
ATOM 3417 O O . GLU B 1 193 ? 19.188 -10.367 2.715 1 96 193 GLU B O 1
ATOM 3422 N N . LYS B 1 194 ? 17.484 -11.859 3.041 1 95.75 194 LYS B N 1
ATOM 3423 C CA . LYS B 1 194 ? 18.453 -12.914 3.332 1 95.75 194 LYS B CA 1
ATOM 3424 C C . LYS B 1 194 ? 18.406 -14.016 2.271 1 95.75 194 LYS B C 1
ATOM 3426 O O . LYS B 1 194 ? 19.359 -14.773 2.113 1 95.75 194 LYS B O 1
ATOM 3431 N N . ALA B 1 195 ? 17.281 -14.141 1.593 1 94.5 195 ALA B N 1
ATOM 3432 C CA . ALA B 1 195 ? 17.031 -15.25 0.678 1 94.5 195 ALA B CA 1
ATOM 3433 C C . ALA B 1 195 ? 17.953 -15.164 -0.544 1 94.5 195 ALA B C 1
ATOM 3435 O O . ALA B 1 195 ? 18.344 -14.07 -0.957 1 94.5 195 ALA B O 1
ATOM 3436 N N . ASN B 1 196 ? 18.234 -16.266 -1.11 1 95.12 196 ASN B N 1
ATOM 3437 C CA . ASN B 1 196 ? 19.047 -16.328 -2.328 1 95.12 196 ASN B CA 1
ATOM 3438 C C . ASN B 1 196 ? 18.188 -16.125 -3.574 1 95.12 196 ASN B C 1
ATOM 3440 O O . ASN B 1 196 ? 18.719 -15.797 -4.645 1 95.12 196 ASN B O 1
ATOM 3444 N N . GLN B 1 197 ? 16.938 -16.375 -3.445 1 97 197 GLN B N 1
ATOM 3445 C CA . GLN B 1 197 ? 16.016 -16.266 -4.574 1 97 197 GLN B CA 1
ATOM 3446 C C . GLN B 1 197 ? 14.82 -15.391 -4.219 1 97 197 GLN B C 1
ATOM 3448 O O . GLN B 1 197 ? 14.531 -15.172 -3.041 1 97 197 GLN B O 1
ATOM 3453 N N . PRO B 1 198 ? 14.133 -14.883 -5.25 1 98.5 198 PRO B N 1
ATOM 3454 C CA . PRO B 1 198 ? 12.93 -14.094 -4.977 1 98.5 198 PRO B CA 1
ATOM 3455 C C . PRO B 1 198 ? 11.812 -14.914 -4.328 1 98.5 198 PRO B C 1
ATOM 3457 O O . PRO B 1 198 ? 11.766 -16.125 -4.496 1 98.5 198 PRO B O 1
ATOM 3460 N N . ILE B 1 199 ? 10.992 -14.258 -3.576 1 98.88 199 ILE B N 1
ATOM 3461 C CA . ILE B 1 199 ? 9.867 -14.906 -2.908 1 98.88 199 ILE B CA 1
ATOM 3462 C C . ILE B 1 199 ? 8.562 -14.234 -3.322 1 98.88 199 ILE B C 1
ATOM 3464 O O . ILE B 1 199 ? 8.57 -13.148 -3.902 1 98.88 199 ILE B O 1
ATOM 3468 N N . ILE B 1 200 ? 7.453 -14.906 -3.102 1 98.88 200 ILE B N 1
ATOM 3469 C CA . ILE B 1 200 ? 6.109 -14.414 -3.381 1 98.88 200 ILE B CA 1
ATOM 3470 C C . ILE B 1 200 ? 5.254 -14.5 -2.119 1 98.88 200 ILE B C 1
ATOM 3472 O O . ILE B 1 200 ? 4.992 -15.594 -1.613 1 98.88 200 ILE B O 1
ATOM 3476 N N . THR B 1 201 ? 4.844 -13.383 -1.6 1 98.81 201 THR B N 1
ATOM 3477 C CA . THR B 1 201 ? 4.008 -13.398 -0.404 1 98.81 201 THR B CA 1
ATOM 3478 C C . THR B 1 201 ? 2.809 -12.469 -0.569 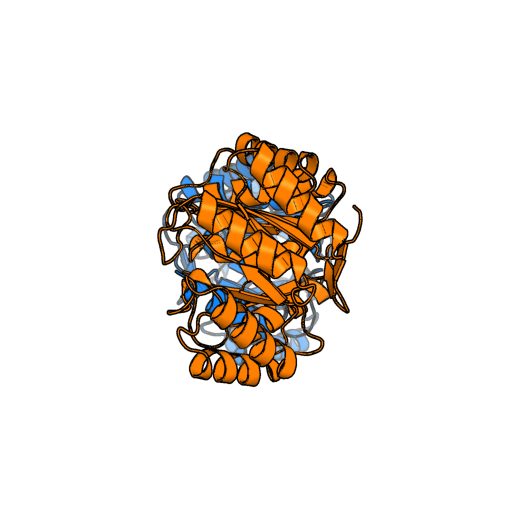1 98.81 201 THR B C 1
ATOM 3480 O O . THR B 1 201 ? 2.898 -11.445 -1.253 1 98.81 201 THR B O 1
ATOM 3483 N N . MET B 1 202 ? 1.717 -12.844 0.045 1 97.56 202 MET B N 1
ATOM 3484 C CA . MET B 1 202 ? 0.557 -11.961 0.038 1 97.56 202 MET B CA 1
ATOM 3485 C C . MET B 1 202 ? -0.402 -12.305 1.171 1 97.56 202 MET B C 1
ATOM 3487 O O . MET B 1 202 ? -0.482 -13.461 1.589 1 97.56 202 MET B O 1
ATOM 3491 N N . SER B 1 203 ? -0.994 -11.305 1.688 1 97.75 203 SER B N 1
ATOM 3492 C CA . SER B 1 203 ? -2.178 -11.453 2.529 1 97.75 203 SER B CA 1
ATOM 3493 C C . SER B 1 203 ? -3.455 -11.414 1.698 1 97.75 203 SER B C 1
ATOM 3495 O O . SER B 1 203 ? -3.623 -10.539 0.85 1 97.75 203 SER B O 1
ATOM 3497 N N . MET B 1 204 ? -4.305 -12.32 1.955 1 94.38 204 MET B N 1
ATOM 3498 C CA . MET B 1 204 ? -5.496 -12.469 1.129 1 94.38 204 MET B CA 1
ATOM 3499 C C . MET B 1 204 ? -6.625 -11.578 1.632 1 94.38 204 MET B C 1
ATOM 3501 O O . MET B 1 204 ? -6.449 -10.844 2.609 1 94.38 204 MET B O 1
ATOM 3505 N N . ALA B 1 205 ? -7.75 -11.508 0.854 1 91.25 205 ALA B N 1
ATOM 3506 C CA . ALA B 1 205 ? -8.969 -10.766 1.152 1 91.25 205 ALA B CA 1
ATOM 3507 C C . ALA B 1 205 ? -8.734 -9.258 1.064 1 91.25 205 ALA B C 1
ATOM 3509 O O . ALA B 1 205 ? -7.641 -8.82 0.695 1 91.25 205 ALA B O 1
ATOM 3510 N N . GLY B 1 206 ? -9.773 -8.531 1.307 1 91.38 206 GLY B N 1
ATOM 3511 C CA . GLY B 1 206 ? -9.75 -7.09 1.15 1 91.38 206 GLY B CA 1
ATOM 3512 C C . GLY B 1 206 ? -8.742 -6.406 2.059 1 91.38 206 GLY B C 1
ATOM 3513 O O . GLY B 1 206 ? -8.016 -5.516 1.624 1 91.38 206 GLY B O 1
ATOM 3514 N N . THR B 1 207 ? -8.578 -6.891 3.285 1 92.88 207 THR B N 1
ATOM 3515 C CA . THR B 1 207 ? -7.688 -6.293 4.273 1 92.88 207 THR B CA 1
ATOM 3516 C C . THR B 1 207 ? -6.227 -6.449 3.852 1 92.88 207 THR B C 1
ATOM 3518 O O . THR B 1 207 ? -5.375 -5.648 4.242 1 92.88 207 THR B O 1
ATOM 3521 N N . GLY B 1 208 ? -6.004 -7.441 3 1 96.25 208 GLY B N 1
ATOM 3522 C CA . GLY B 1 208 ? -4.629 -7.762 2.65 1 96.25 208 GLY B CA 1
ATOM 3523 C C . GLY B 1 208 ? -4.184 -7.129 1.345 1 96.25 208 GLY B C 1
ATOM 3524 O O . GLY B 1 208 ? -3.031 -7.285 0.936 1 96.25 208 GLY B O 1
ATOM 3525 N N . VAL B 1 209 ? -5.027 -6.383 0.678 1 96.19 209 VAL B N 1
ATOM 3526 C CA . VAL B 1 209 ? -4.777 -5.914 -0.681 1 96.19 209 VAL B CA 1
ATOM 3527 C C . VAL B 1 209 ? -3.508 -5.07 -0.712 1 96.19 209 VAL B C 1
ATOM 3529 O O . VAL B 1 209 ? -2.752 -5.109 -1.687 1 96.19 209 VAL B O 1
ATOM 3532 N N . ILE B 1 210 ? -3.205 -4.355 0.357 1 97.25 210 ILE B N 1
ATOM 3533 C CA . ILE B 1 210 ? -2.02 -3.508 0.408 1 97.25 210 ILE B CA 1
ATOM 3534 C C . ILE B 1 210 ? -0.768 -4.359 0.212 1 97.25 210 ILE B C 1
ATOM 3536 O O . ILE B 1 210 ? 0.211 -3.908 -0.388 1 97.25 210 ILE B O 1
ATOM 3540 N N . SER B 1 211 ? -0.786 -5.637 0.701 1 97.88 211 SER B N 1
ATOM 3541 C CA . SER B 1 211 ? 0.364 -6.52 0.547 1 97.88 211 SER B CA 1
ATOM 3542 C C . SER B 1 211 ? 0.598 -6.875 -0.918 1 97.88 211 SER B C 1
ATOM 3544 O O . SER B 1 211 ? 1.722 -7.188 -1.314 1 97.88 211 SER B O 1
ATOM 3546 N N . ARG B 1 212 ? -0.411 -6.801 -1.75 1 96.44 212 ARG B N 1
ATOM 3547 C CA . ARG B 1 212 ? -0.319 -7.113 -3.174 1 96.44 212 ARG B CA 1
ATOM 3548 C C . ARG B 1 212 ? 0.306 -5.957 -3.947 1 96.44 212 ARG B C 1
ATOM 3550 O O . ARG B 1 212 ? 0.748 -6.133 -5.086 1 96.44 212 ARG B O 1
ATOM 3557 N N . LEU B 1 213 ? 0.298 -4.816 -3.342 1 97.25 213 LEU B N 1
ATOM 3558 C CA . LEU B 1 213 ? 0.827 -3.619 -3.982 1 97.25 213 LEU B CA 1
ATOM 3559 C C . LEU B 1 213 ? 2.24 -3.32 -3.494 1 97.25 213 LEU B C 1
ATOM 3561 O O . LEU B 1 213 ? 2.973 -2.557 -4.129 1 97.25 213 LEU B O 1
ATOM 3565 N N . ALA B 1 214 ? 2.658 -3.93 -2.398 1 97.56 214 ALA B N 1
ATOM 3566 C CA . ALA B 1 214 ? 3.836 -3.477 -1.661 1 97.56 214 ALA B CA 1
ATOM 3567 C C . ALA B 1 214 ? 5.047 -4.348 -1.974 1 97.56 214 ALA B C 1
ATOM 3569 O O . ALA B 1 214 ? 6.066 -4.273 -1.285 1 97.56 214 ALA B O 1
ATOM 3570 N N . GLY B 1 215 ? 4.945 -5.121 -2.961 1 97.88 215 GLY B N 1
ATOM 3571 C CA . GLY B 1 215 ? 5.992 -6.086 -3.246 1 97.88 215 GLY B CA 1
ATOM 3572 C C . GLY B 1 215 ? 7.348 -5.445 -3.479 1 97.88 215 GLY B C 1
ATOM 3573 O O . GLY B 1 215 ? 8.367 -5.953 -3.014 1 97.88 215 GLY B O 1
ATOM 3574 N N . GLU B 1 216 ? 7.418 -4.375 -4.219 1 96.81 216 GLU B N 1
ATOM 3575 C CA . GLU B 1 216 ? 8.703 -3.768 -4.562 1 96.81 216 GLU B CA 1
ATOM 3576 C C . GLU B 1 216 ? 9.406 -3.234 -3.322 1 96.81 216 GLU B C 1
ATOM 3578 O O . GLU B 1 216 ? 10.641 -3.203 -3.27 1 96.81 216 GLU B O 1
ATOM 3583 N N . VAL B 1 217 ? 8.641 -2.838 -2.34 1 97.19 217 VAL B N 1
ATOM 3584 C CA . VAL B 1 217 ? 9.242 -2.256 -1.144 1 97.19 217 VAL B CA 1
ATOM 3585 C C . VAL B 1 217 ? 9.641 -3.363 -0.172 1 97.19 217 VAL B C 1
ATOM 3587 O O . VAL B 1 217 ? 10.727 -3.328 0.407 1 97.19 217 VAL B O 1
ATOM 3590 N N . PHE B 1 218 ? 8.836 -4.453 -0.022 1 98 218 PHE B N 1
ATOM 3591 C CA . PHE B 1 218 ? 9.07 -5.383 1.076 1 98 218 PHE B CA 1
ATOM 3592 C C . PHE B 1 218 ? 9.641 -6.699 0.559 1 98 218 PHE B C 1
ATOM 3594 O O . PHE B 1 218 ? 10.125 -7.52 1.338 1 98 218 PHE B O 1
ATOM 3601 N N . GLY B 1 219 ? 9.477 -6.91 -0.818 1 97.88 219 GLY B N 1
ATOM 3602 C CA . GLY B 1 219 ? 10.328 -7.98 -1.311 1 97.88 219 GLY B CA 1
ATOM 3603 C C . GLY B 1 219 ? 9.555 -9.07 -2.031 1 97.88 219 GLY B C 1
ATOM 3604 O O . GLY B 1 219 ? 10.133 -10.078 -2.441 1 97.88 219 GLY B O 1
ATOM 3605 N N . SER B 1 220 ? 8.219 -8.938 -2.195 1 98.62 220 SER B N 1
ATOM 3606 C CA . SER B 1 220 ? 7.473 -9.922 -2.963 1 98.62 220 SER B CA 1
ATOM 3607 C C . SER B 1 220 ? 7.645 -9.711 -4.461 1 98.62 220 SER B C 1
ATOM 3609 O O . SER B 1 220 ? 7.387 -8.617 -4.969 1 98.62 220 SER B O 1
ATOM 3611 N N . ALA B 1 221 ? 7.996 -10.727 -5.199 1 98.69 221 ALA B N 1
ATOM 3612 C CA . ALA B 1 221 ? 8.461 -10.586 -6.578 1 98.69 221 ALA B CA 1
ATOM 3613 C C . ALA B 1 221 ? 7.301 -10.695 -7.562 1 98.69 221 ALA B C 1
ATOM 3615 O O . ALA B 1 221 ? 7.438 -10.352 -8.734 1 98.69 221 ALA B O 1
ATOM 3616 N N . MET B 1 222 ? 6.203 -11.141 -7.109 1 98.75 222 MET B N 1
ATOM 3617 C CA . MET B 1 222 ? 5.055 -11.344 -7.988 1 98.75 222 MET B CA 1
ATOM 3618 C C . MET B 1 222 ? 3.748 -11.164 -7.223 1 98.75 222 MET B C 1
ATOM 3620 O O . MET B 1 222 ? 3.686 -11.438 -6.02 1 98.75 222 MET B O 1
ATOM 3624 N N . THR B 1 223 ? 2.809 -10.68 -7.84 1 97.88 223 THR B N 1
ATOM 3625 C CA . THR B 1 223 ? 1.459 -10.539 -7.309 1 97.88 223 THR B CA 1
ATOM 3626 C C . THR B 1 223 ? 0.43 -11.086 -8.289 1 97.88 223 THR B C 1
ATOM 3628 O O . THR B 1 223 ? 0.79 -11.602 -9.352 1 97.88 223 THR B O 1
ATOM 3631 N N . PHE B 1 224 ? -0.809 -11.125 -7.914 1 96.31 224 PHE B N 1
ATOM 3632 C CA . PHE B 1 224 ? -1.859 -11.766 -8.695 1 96.31 224 PHE B CA 1
ATOM 3633 C C . PHE B 1 224 ? -3.002 -10.789 -8.961 1 96.31 224 PHE B C 1
ATOM 3635 O O . PHE B 1 224 ? -3.459 -10.102 -8.055 1 96.31 224 PHE B O 1
ATOM 3642 N N . GLY B 1 225 ? -3.395 -10.656 -10.141 1 94.44 225 GLY B N 1
ATOM 3643 C CA . GLY B 1 225 ? -4.543 -9.859 -10.555 1 94.44 225 GLY B CA 1
ATOM 3644 C C . GLY B 1 225 ? -5.613 -10.672 -11.25 1 94.44 225 GLY B C 1
ATOM 3645 O O . GLY B 1 225 ? -5.395 -11.836 -11.586 1 94.44 225 GLY B O 1
ATOM 3646 N N . ALA B 1 226 ? -6.746 -10.055 -11.383 1 92 226 ALA B N 1
ATOM 3647 C CA . ALA B 1 226 ? -7.863 -10.711 -12.062 1 92 226 ALA B CA 1
ATOM 3648 C C . ALA B 1 226 ? -8.156 -10.047 -13.406 1 92 226 ALA B C 1
ATOM 3650 O O . ALA B 1 226 ? -8.102 -8.82 -13.523 1 92 226 ALA B O 1
ATOM 3651 N N . ALA B 1 227 ? -8.367 -10.789 -14.477 1 85.12 227 ALA B N 1
ATOM 3652 C CA . ALA B 1 227 ? -8.781 -10.227 -15.766 1 85.12 227 ALA B CA 1
ATOM 3653 C C . ALA B 1 227 ? -10.297 -10.164 -15.867 1 85.12 227 ALA B C 1
ATOM 3655 O O . ALA B 1 227 ? -10.867 -9.117 -16.172 1 85.12 227 ALA B O 1
ATOM 3656 N N . LYS B 1 228 ? -11.039 -11.297 -15.875 1 77.31 228 LYS B N 1
ATOM 3657 C CA . LYS B 1 228 ? -12.5 -11.328 -15.938 1 77.31 228 LYS B CA 1
ATOM 3658 C C . LYS B 1 228 ? -13.102 -11.578 -14.555 1 77.31 228 LYS B C 1
ATOM 3660 O O . LYS B 1 228 ? -13.414 -10.641 -13.828 1 77.31 228 LYS B O 1
ATOM 3665 N N . LYS B 1 229 ? -12.969 -12.766 -14.203 1 68.06 229 LYS B N 1
ATOM 3666 C CA . LYS B 1 229 ? -13.5 -13.195 -12.906 1 68.06 229 LYS B CA 1
ATOM 3667 C C . LYS B 1 229 ? -12.375 -13.359 -11.883 1 68.06 229 LYS B C 1
ATOM 3669 O O . LYS B 1 229 ? -11.328 -13.938 -12.188 1 68.06 229 LYS B O 1
ATOM 3674 N N . ALA B 1 230 ? -12.648 -12.633 -10.672 1 65.31 230 ALA B N 1
ATOM 3675 C CA . ALA B 1 230 ? -11.711 -12.859 -9.578 1 65.31 230 ALA B CA 1
ATOM 3676 C C . ALA B 1 230 ? -11.664 -14.336 -9.203 1 65.31 230 ALA B C 1
ATOM 3678 O O . ALA B 1 230 ? -12.703 -14.984 -9.047 1 65.31 230 ALA B O 1
ATOM 3679 N N . SER B 1 231 ? -10.477 -14.945 -9.234 1 54.53 231 SER B N 1
ATOM 3680 C CA . SER B 1 231 ? -10.281 -16.344 -8.836 1 54.53 231 SER B CA 1
ATOM 3681 C C . SER B 1 231 ? -10.117 -16.453 -7.32 1 54.53 231 SER B C 1
ATOM 3683 O O . SER B 1 231 ? -10.133 -17.562 -6.77 1 54.53 231 SER B O 1
ATOM 3685 N N . ALA B 1 232 ? -9.898 -15.32 -6.641 1 60.34 232 ALA B N 1
ATOM 3686 C CA . ALA B 1 232 ? -9.711 -15.242 -5.195 1 60.34 232 ALA B CA 1
ATOM 3687 C C . ALA B 1 232 ? -10.227 -13.914 -4.641 1 60.34 232 ALA B C 1
ATOM 3689 O O . ALA B 1 232 ? -10.312 -12.922 -5.367 1 60.34 232 ALA B O 1
ATOM 3690 N N . PRO B 1 233 ? -10.734 -13.883 -3.371 1 61.78 233 PRO B N 1
ATOM 3691 C CA . PRO B 1 233 ? -11.188 -12.648 -2.738 1 61.78 233 PRO B CA 1
ATOM 3692 C C . PRO B 1 233 ? -10.117 -11.555 -2.738 1 61.78 233 PRO B C 1
ATOM 3694 O O . PRO B 1 233 ? -8.945 -11.836 -2.473 1 61.78 233 PRO B O 1
ATOM 3697 N N . GLY B 1 234 ? -10.453 -10.328 -3.104 1 65.19 234 GLY B N 1
ATOM 3698 C CA . GLY B 1 234 ? -9.547 -9.203 -2.984 1 65.19 234 GLY B CA 1
ATOM 3699 C C . GLY B 1 234 ? -8.711 -8.977 -4.23 1 65.19 234 GLY B C 1
ATOM 3700 O O . GLY B 1 234 ? -7.805 -8.141 -4.234 1 65.19 234 GLY B O 1
ATOM 3701 N N . GLN B 1 235 ? -9.016 -9.758 -5.238 1 74.12 235 GLN B N 1
ATOM 3702 C CA . GLN B 1 235 ? -8.195 -9.555 -6.426 1 74.12 235 GLN B CA 1
ATOM 3703 C C . GLN B 1 235 ? -8.617 -8.289 -7.172 1 74.12 235 GLN B C 1
ATOM 3705 O O . GLN B 1 235 ? -9.812 -8.047 -7.367 1 74.12 235 GLN B O 1
ATOM 3710 N N . ILE B 1 236 ? -7.613 -7.492 -7.402 1 88.88 236 ILE B N 1
ATOM 3711 C CA . ILE B 1 236 ? -7.758 -6.254 -8.156 1 88.88 236 ILE B CA 1
ATOM 3712 C C . ILE B 1 236 ? -7.656 -6.547 -9.656 1 88.88 236 ILE B C 1
ATOM 3714 O O . ILE B 1 236 ? -6.91 -7.438 -10.07 1 88.88 236 ILE B O 1
ATOM 3718 N N . ASP B 1 237 ? -8.43 -5.859 -10.383 1 93.5 237 ASP B N 1
ATOM 3719 C CA . ASP B 1 237 ? -8.336 -5.949 -11.836 1 93.5 237 ASP B CA 1
ATOM 3720 C C . ASP B 1 237 ? -6.898 -5.715 -12.305 1 93.5 237 ASP B C 1
ATOM 3722 O O . ASP B 1 237 ? -6.219 -4.816 -11.812 1 93.5 237 ASP B O 1
ATOM 3726 N N . VAL B 1 238 ? -6.496 -6.48 -13.281 1 95.75 238 VAL B N 1
ATOM 3727 C CA . VAL B 1 238 ? -5.102 -6.512 -13.711 1 95.75 238 VAL B CA 1
ATOM 3728 C C . VAL B 1 238 ? -4.695 -5.137 -14.234 1 95.75 238 VAL B C 1
ATOM 3730 O O . VAL B 1 238 ? -3.559 -4.699 -14.031 1 95.75 238 VAL B O 1
ATOM 3733 N N . ASN B 1 239 ? -5.551 -4.48 -14.984 1 95.25 239 ASN B N 1
ATOM 3734 C CA . ASN B 1 239 ? -5.203 -3.17 -15.516 1 95.25 239 ASN B CA 1
ATOM 3735 C C . ASN B 1 239 ? -5.012 -2.145 -14.406 1 95.25 239 ASN B C 1
ATOM 3737 O O . ASN B 1 239 ? -4.086 -1.332 -14.453 1 95.25 239 ASN B O 1
ATOM 3741 N N . GLU B 1 240 ? -5.922 -2.166 -13.469 1 95.44 240 GLU B N 1
ATOM 3742 C CA . GLU B 1 240 ? -5.781 -1.309 -12.297 1 95.44 240 GLU B CA 1
ATOM 3743 C C . GLU B 1 240 ? -4.508 -1.636 -11.523 1 95.44 240 GLU B C 1
ATOM 3745 O O . GLU B 1 240 ? -3.781 -0.733 -11.102 1 95.44 240 GLU B O 1
ATOM 3750 N N . LEU B 1 241 ? -4.324 -2.932 -11.375 1 96.69 241 LEU B N 1
ATOM 3751 C CA . LEU B 1 241 ? -3.139 -3.396 -10.656 1 96.69 241 LEU B CA 1
ATOM 3752 C C . LEU B 1 241 ? -1.865 -2.896 -11.336 1 96.69 241 LEU B C 1
ATOM 3754 O O . LEU B 1 241 ? -0.979 -2.354 -10.672 1 96.69 241 LEU B O 1
ATOM 3758 N N . ARG B 1 242 ? -1.69 -3.039 -12.648 1 97.38 242 ARG B N 1
ATOM 3759 C CA . ARG B 1 242 ? -0.543 -2.568 -13.414 1 97.38 242 ARG B CA 1
ATOM 3760 C C . ARG B 1 242 ? -0.352 -1.064 -13.25 1 97.38 242 ARG B C 1
ATOM 3762 O O . ARG B 1 242 ? 0.765 -0.597 -13.016 1 97.38 242 ARG B O 1
ATOM 3769 N N . HIS B 1 243 ? -1.45 -0.405 -13.32 1 96.56 243 HIS B N 1
ATOM 3770 C CA . HIS B 1 243 ? -1.403 1.045 -13.172 1 96.56 243 HIS B CA 1
ATOM 3771 C C . HIS B 1 243 ? -0.819 1.441 -11.82 1 96.56 243 HIS B C 1
ATOM 3773 O O . HIS B 1 243 ? 0.081 2.281 -11.75 1 96.56 243 HIS B O 1
ATOM 3779 N N . VAL B 1 244 ? -1.299 0.894 -10.766 1 97.25 244 VAL B N 1
ATOM 3780 C CA . VAL B 1 244 ? -0.863 1.241 -9.414 1 97.25 244 VAL B CA 1
ATOM 3781 C C . VAL B 1 244 ? 0.599 0.841 -9.227 1 97.25 244 VAL B C 1
ATOM 3783 O O . VAL B 1 244 ? 1.39 1.602 -8.664 1 97.25 244 VAL B O 1
ATOM 3786 N N . LEU B 1 245 ? 0.964 -0.364 -9.68 1 97.81 245 LEU B N 1
ATOM 3787 C CA . LEU B 1 245 ? 2.346 -0.812 -9.547 1 97.81 245 LEU B CA 1
ATOM 3788 C C . LEU B 1 245 ? 3.295 0.115 -10.297 1 97.81 245 LEU B C 1
ATOM 3790 O O . LEU B 1 245 ? 4.395 0.404 -9.82 1 97.81 245 LEU B O 1
ATOM 3794 N N . ASP B 1 246 ? 2.908 0.549 -11.492 1 96.81 246 ASP B N 1
ATOM 3795 C CA . ASP B 1 246 ? 3.727 1.487 -12.25 1 96.81 246 ASP B CA 1
ATOM 3796 C C . ASP B 1 246 ? 3.879 2.812 -11.508 1 96.81 246 ASP B C 1
ATOM 3798 O O . ASP B 1 246 ? 4.965 3.393 -11.477 1 96.81 246 ASP B O 1
ATOM 3802 N N . LEU B 1 247 ? 2.756 3.301 -10.977 1 95.31 247 LEU B N 1
ATOM 3803 C CA . LEU B 1 247 ? 2.768 4.527 -10.188 1 95.31 247 LEU B CA 1
ATOM 3804 C C . LEU B 1 247 ? 3.76 4.418 -9.039 1 95.31 247 LEU B C 1
ATOM 3806 O O . LEU B 1 247 ? 4.531 5.348 -8.789 1 95.31 247 LEU B O 1
ATOM 3810 N N . LEU B 1 248 ? 3.754 3.303 -8.297 1 96.25 248 LEU B N 1
ATOM 3811 C CA . LEU B 1 248 ? 4.637 3.08 -7.16 1 96.25 248 LEU B CA 1
ATOM 3812 C C . LEU B 1 248 ? 6.082 2.92 -7.613 1 96.25 248 LEU B C 1
ATOM 3814 O O . LEU B 1 248 ? 7 3.434 -6.973 1 96.25 248 LEU B O 1
ATOM 3818 N N . HIS B 1 249 ? 6.27 2.215 -8.742 1 96.19 249 HIS B N 1
ATOM 3819 C CA . HIS B 1 249 ? 7.605 1.969 -9.266 1 96.19 249 HIS B CA 1
ATOM 3820 C C . HIS B 1 249 ? 8.312 3.275 -9.602 1 96.19 249 HIS B C 1
ATOM 3822 O O . HIS B 1 249 ? 9.531 3.387 -9.438 1 96.19 249 HIS B O 1
ATOM 3828 N N . LYS B 1 250 ? 7.59 4.25 -10.062 1 93.19 250 LYS B N 1
ATOM 3829 C CA . LYS B 1 250 ? 8.141 5.539 -10.469 1 93.19 250 LYS B CA 1
ATOM 3830 C C . LYS B 1 250 ? 8.742 6.281 -9.273 1 93.19 250 LYS B C 1
ATOM 3832 O O . LYS B 1 250 ? 9.492 7.242 -9.445 1 93.19 250 LYS B O 1
ATOM 3837 N N . GLN B 1 251 ? 8.328 5.84 -8.078 1 89.38 251 GLN B N 1
ATOM 3838 C CA . GLN B 1 251 ? 8.797 6.539 -6.887 1 89.38 251 GLN B CA 1
ATOM 3839 C C . GLN B 1 251 ? 10.188 6.062 -6.48 1 89.38 251 GLN B C 1
ATOM 3841 O O . GLN B 1 251 ? 10.797 6.625 -5.566 1 89.38 251 GLN B O 1
ATOM 3846 N N . PHE B 1 252 ? 10.609 4.977 -7.078 1 84.31 252 PHE B N 1
ATOM 3847 C CA . PHE B 1 252 ? 11.938 4.426 -6.797 1 84.31 252 PHE B CA 1
ATOM 3848 C C . PHE B 1 252 ? 12.953 4.934 -7.809 1 84.31 252 PHE B C 1
ATOM 3850 O O . PHE B 1 252 ? 14.117 5.148 -7.469 1 84.31 252 PHE B O 1
#

Organism: Listeria monocytogenes serotype 4b (strain CLIP80459) (NCBI:txid568819)

Sequence (504 aa):
MNKVVVKNVTFGEGAPKICVPMVGKTVAALKEEAEMLQTIDLDVVEWRVDFFEDVKDLAKVEAALDEIRTILPETPILFTFRSAKEGGELAVSDEFYFELNETLAGTGKIDLVDVELFNEEADVLRLIETAHKNNVKVVMSNHDFDKTPAKEEIVSRLTRMEALGADLPKIAVMPKSAGDVLTLLDATNTVSEKANQPIITMSMAGTGVISRLAGEVFGSAMTFGAAKKASAPGQIDVNELRHVLDLLHKQFMNKVVVKNVTFGEGAPKICVPMVGKTVAALKEEAEMLQTIDLDVVEWRVDFFEDVKDLAKVEAALDEIRTILPETPILFTFRSAKEGGELAVSDEFYFELNETLAGTGKIDLVDVELFNEEADVLRLIETAHKNNVKVVMSNHDFDKTPAKEEIVSRLTRMEALGADLPKIAVMPKSAGDVLTLLDATNTVSEKANQPIITMSMAGTGVISRLAGEVFGSAMTFGAAKKASAPGQIDVNELRHVLDLLHKQF

Solvent-accessible surface area (backbone atoms only — not comparable to full-atom values): 25611 Å² total; per-residue (Å²): 108,41,69,48,73,51,85,90,42,61,36,57,55,75,55,45,39,36,30,32,71,44,61,38,46,43,64,67,48,36,46,53,49,44,58,55,51,72,77,47,90,64,56,32,37,28,41,36,45,38,44,26,73,54,52,90,39,62,70,55,43,53,51,42,47,53,53,42,38,69,69,40,75,72,55,38,32,32,43,28,69,44,43,41,91,58,72,31,77,39,81,74,54,69,66,54,54,51,52,53,53,39,54,48,28,59,66,45,78,40,43,26,37,54,40,66,63,94,53,62,62,69,62,52,47,49,42,50,49,44,16,51,76,37,70,16,43,35,33,25,30,48,53,35,83,84,38,50,71,58,42,69,55,52,40,48,52,45,51,48,31,45,73,68,62,32,54,31,22,30,41,37,26,18,51,90,46,56,65,37,37,50,35,50,49,51,28,39,34,57,42,47,77,68,36,62,44,31,32,28,48,35,33,38,32,37,83,10,40,62,43,57,67,38,16,60,62,31,38,19,25,40,32,68,28,15,84,83,66,62,90,52,68,50,47,42,46,34,70,58,46,47,51,52,43,51,60,56,47,72,42,108,107,42,69,47,73,52,86,89,40,62,36,57,53,76,58,42,40,37,31,32,73,43,60,38,46,43,63,67,47,36,44,52,51,45,56,55,51,72,76,47,89,65,55,33,37,28,40,36,44,37,46,26,74,53,53,90,38,61,70,56,43,51,52,43,47,52,54,42,39,69,69,39,76,72,54,38,34,34,42,27,68,43,45,42,91,58,72,31,77,39,82,75,55,70,68,55,55,51,50,52,53,39,52,49,28,60,66,46,80,41,43,25,37,53,39,65,63,95,54,63,62,71,60,51,46,48,41,50,50,44,18,51,76,37,70,15,44,34,32,24,31,49,54,36,85,84,39,51,72,57,41,69,55,52,38,49,52,44,52,48,31,45,75,68,62,31,54,30,22,32,42,38,26,18,52,89,47,54,64,38,38,51,34,50,49,51,27,40,34,58,42,47,77,68,36,61,45,31,32,28,49,36,32,38,34,37,84,11,39,63,44,57,64,40,16,59,60,33,38,18,25,38,31,68,27,15,83,83,67,62,90,51,69,49,48,43,46,32,68,59,46,48,51,52,43,51,60,55,48,72,42,106

Secondary structure (DSSP, 8-state):
---EEETTEEETSSSPEEEEEE--SSHHHHHHHHHHHTTS--SEEEEEGGG-TTTT-HHHHHHHHHHHHHH-SSS-EEEE--BGGGT-SB---HHHHHHHHHHHHHHT--SEEEEESSS-HHHHHHHHHHHHHTT-EEEEEEEESS----HHHHHHHHHHHHHHT-SEEEEEE--SSHHHHHHHHHHHHHHHTT-SS-BEEEE-TGGGHHHHH-HHHH-B-EEE-BSSS-SSTTPPBHHHHHHHHHHHHTT-/---EEETTEEETSSSPEEEEEE--SSHHHHHHHHHHHTTS--SEEEEEGGG-TTTT-HHHHHHHHHHHHHH-SSS-EEEE--BGGGT-SB---HHHHHHHHHHHHHHT--SEEEEESSS-HHHHHHHHHHHHHTT-EEEEEEEESS----HHHHHHHHHHHHHHT-SEEEEEE--SSHHHHHHHHHHHHHHHTT-SS-BEEEE-TGGGHHHHH-HHHH-B-EEE-BSSS-SSTTPPBHHHHHHHHHHHHTT-

Foldseek 3Di:
DDWDDFQPDIFQDFFAFAEEEDQDQELVSLLVVLLLCVVFPGQAYEYQCLNHVCLLPLVRVVVSLVSSCVSVVRHAYEYEDDAVVQPGDDHDDPVSVLVNLLVVLQVLSHQEYEAEQPDDLVSSLVSCVSNVVSNHAYEYEGEAEPEQDALVVLLVSQVVCVVSPHQEYEYEYEYPDLVSLVSQLQSLQVCQVPPPHAYAYWYFAQSTLVRQQCCVPSGHRHHYAYDPDDPGHNHHHRVVSVVSSVVVSVVD/DDWDDFQPDIFQDFFAFAEAEDQDQELVSLLVVLLLCVVFPGQEYEYQCLNHVCLLPLVRVVVSLVSSCVSVVRHAYEYEDDAVVQPGDDHDDPVSVLVNLLVVLQVLSHQEYEAEQPDDLVSSLVSCVSNVVSNHAYEYEGEAEPEQDALVVLLVSQVVCVVSPHQEYEYEYEYPDLVSLVSQLQSLQVCQVPPPHAYAYWYFAQSTLVRQQCCVPSGHRHHYAYDPDDPGHNHHHSVVSVVSSVVVSVVD

InterPro domains:
  IPR001381 3-dehydroquinate dehydratase type I [MF_00214] (17-248)
  IPR001381 3-dehydroquinate dehydratase type I [PF01487] (18-250)
  IPR001381 3-dehydroquinate dehydratase type I [TIGR01093] (17-244)
  IPR001381 3-dehydroquinate dehydratase type I [cd00502] (17-247)
  IPR013785 Aldolase-type TIM barrel [G3DSA:3.20.20.70] (1-251)
  IPR018508 3-dehydroquinate dehydratase, active site [PS01028] (114-144)
  IPR050146 Type-I 3-dehydroquinase [PTHR43699] (16-251)

Radius of gyration: 26.23 Å; Cα contacts (8 Å, |Δi|>4): 1082; chains: 2; bounding box: 38×82×57 Å